Protein AF-A0AAD9V1C4-F1 (afdb_monomer)

pLDDT: mean 75.16, std 24.81, range [23.33, 98.38]

Organism: Acropora cervicornis (NCBI:txid6130)

Foldseek 3Di:
DDDDPDDPVPFAKDKDWADPPPDDIDMDIDTDDDFDWKDAPDAWEAEEDEQPDKDKTFRRIAGPVGWWKWKAFPVPRDTDDTDRIDIDNDFGKMKIWTGDPDDHIDIHIYTYQYEDKFKKKWQFQDADDPQQQDCPRPVNVVVQVVVFVLVVVLCVVPPQWDTKGFDHWDPDSTITIMITTGRYDDDNCRSCVSVVVVCVVPCDRVVTRTPDMGTDDDPDPDDDDDPDPDDDDDDDVVVVVVVVVVVVVVVVVVVVVVVVVVVVVVVVVPDDDDDDDDDDDDDDDDDDDDDDDDDDDDPDDDDDDDDDDDDDDDDDDDDDDDDDDDDDDDDDDDDDDDDQFDDDDPVDPDQDADPVQKAFDAFPDDDPFFTKTWTWGPPGPPDHDITIHIDTGGDD

InterPro domains:
  IPR000082 SEA domain [PF01390] (126-188)
  IPR000082 SEA domain [PS50024] (114-225)
  IPR007110 Immunoglobulin-like domain [PS50835] (25-109)
  IPR013098 Immunoglobulin I-set [PF07679] (46-88)
  IPR013783 Immunoglobulin-like fold [G3DSA:2.60.40.10] (41-114)
  IPR036179 Immunoglobulin-like domain superfamily [SSF48726] (31-114)
  IPR036364 SEA domain superfamily [G3DSA:3.30.70.960] (123-212)
  IPR036364 SEA domain superfamily [SSF82671] (125-188)
  IPR051275 Cellular adhesion and signaling domain-containing protein [PTHR11640] (4-159)

Mean predicted aligned error: 21.03 Å

Sequence (396 aa):
MPLINMNRRDAGDYRCRAENGVGIPSTRGVTIDVRYPVEPTGRGENAFVAGGDVKTLTCPVDGNPKPNIEWYIEKTGRKLSSGKQYKTGESGCYTCVAGSSLGTSVNITQCLTVGQEVRAILKLITNFKQAFEDLNSASSKQFVAKIEEEIDKVYTNMPEYIKTKVTKLRRGSVIVHFILYFKTAVTPEKGIENLRVAISANDTIGDFQVEELVIYSRKSTNSTTTTETKCTCSDNETILLVIIAVLGIVILVLIAVTIWQQRKLRAIGHKSWSYGVAEERDAGVYDNEFEMKDVNVTHLGPKNSLQQQIPDELAYMPLQGICPTGEGSNSPVSPVPSVEYAPLDGRTRSWEVERNNVKVEKIIRKGAFGQVAKGTAKNLPFRSGASNVAIKMVKR

Nearest PDB structures (foldseek):
  2iep-assembly1_A  TM=8.004E-01  e=1.860E-05  Rattus norvegicus
  5lfr-assembly1_A  TM=8.015E-01  e=1.028E-05  Mus musculus
  3kld-assembly1_A  TM=6.509E-01  e=4.832E-06  Mus musculus
  1cs6-assembly1_A-2  TM=6.544E-01  e=3.749E-05  Gallus gallus
  5lf5-assembly1_A-2  TM=4.515E-01  e=1.607E-04  Mus musculus

Solvent-accessible surface area (backbone atoms only — not comparable to full-atom values): 25172 Å² total; per-residue (Å²): 132,85,89,71,88,80,51,75,85,70,40,46,81,44,73,53,75,50,76,85,90,70,82,80,66,50,72,48,79,49,75,43,84,58,69,44,46,46,43,73,78,56,75,52,71,70,44,77,42,48,72,90,44,71,48,76,48,64,56,50,61,49,36,36,66,73,54,51,31,36,33,26,36,65,91,73,68,45,78,76,52,70,50,61,57,49,78,46,64,66,64,45,45,36,30,34,42,30,34,42,101,37,78,63,66,43,74,45,60,30,38,37,44,41,18,31,78,32,41,37,37,40,28,26,73,46,87,60,56,79,56,40,76,41,65,84,35,72,70,20,44,56,54,49,50,52,53,36,50,44,54,41,60,69,42,71,89,41,87,49,54,75,49,58,42,78,78,44,60,43,89,55,55,33,32,37,33,34,34,42,36,28,54,51,90,62,55,62,66,68,62,45,41,59,56,52,57,54,25,73,76,75,43,28,55,75,96,42,44,51,75,46,81,46,81,51,81,78,78,76,93,68,79,98,69,92,75,80,82,79,78,89,74,87,80,61,68,64,56,52,52,50,50,53,51,52,51,51,53,51,52,52,50,52,51,51,49,51,52,47,50,51,49,53,50,52,68,65,60,79,62,85,86,89,83,81,89,90,86,81,88,81,88,78,89,83,85,87,82,90,81,82,84,80,88,82,89,83,86,78,74,89,82,84,84,88,86,89,92,86,86,91,81,87,89,73,86,81,83,85,77,90,75,92,82,79,90,78,89,83,87,88,85,84,88,84,94,85,74,85,48,74,77,87,60,87,90,54,97,68,90,83,61,61,70,90,42,48,45,82,73,44,82,75,46,79,57,94,76,25,36,34,25,39,27,40,34,36,74,48,88,99,43,98,49,75,41,41,38,79,47,78,42,68,67,131

Structure (mmCIF, N/CA/C/O backbone):
data_AF-A0AAD9V1C4-F1
#
_entry.id   AF-A0AAD9V1C4-F1
#
loop_
_atom_site.group_PDB
_atom_site.id
_atom_site.type_symbol
_atom_site.label_atom_id
_atom_site.label_alt_id
_atom_site.label_comp_id
_atom_site.label_asym_id
_atom_site.label_entity_id
_atom_site.label_seq_id
_atom_site.pdbx_PDB_ins_code
_atom_site.Cartn_x
_atom_site.Cartn_y
_atom_site.Cartn_z
_atom_site.occupancy
_atom_site.B_iso_or_equiv
_atom_site.auth_seq_id
_atom_site.auth_comp_id
_atom_site.auth_asym_id
_atom_site.auth_atom_id
_atom_site.pdbx_PDB_model_num
ATOM 1 N N . MET A 1 1 ? 21.247 12.256 -40.178 1.00 59.16 1 MET A N 1
ATOM 2 C CA . MET A 1 1 ? 21.854 12.707 -38.907 1.00 59.16 1 MET A CA 1
ATOM 3 C C . MET A 1 1 ? 22.290 11.458 -38.153 1.00 59.16 1 MET A C 1
ATOM 5 O O . MET A 1 1 ? 21.482 10.535 -38.113 1.00 59.16 1 MET A O 1
ATOM 9 N N . PRO A 1 2 ? 23.540 11.349 -37.675 1.00 77.88 2 PRO A N 1
ATOM 10 C CA . PRO A 1 2 ? 23.982 10.166 -36.939 1.00 77.88 2 PRO A CA 1
ATOM 11 C C . PRO A 1 2 ? 23.286 10.097 -35.572 1.00 77.88 2 PRO A C 1
ATOM 13 O O . PRO A 1 2 ? 23.128 11.123 -34.912 1.00 77.88 2 PRO A O 1
ATOM 16 N N . LEU A 1 3 ? 22.887 8.895 -35.149 1.00 80.44 3 LEU A N 1
ATOM 17 C CA . LEU A 1 3 ? 22.412 8.649 -33.787 1.00 80.44 3 LEU A CA 1
ATOM 18 C C . LEU A 1 3 ? 23.634 8.513 -32.873 1.00 80.44 3 LEU A C 1
ATOM 20 O O . LEU A 1 3 ? 24.283 7.471 -32.836 1.00 80.44 3 LEU A O 1
ATOM 24 N N . ILE A 1 4 ? 23.969 9.597 -32.179 1.00 83.88 4 ILE A N 1
ATOM 25 C CA . ILE A 1 4 ? 25.029 9.657 -31.167 1.00 83.88 4 ILE A CA 1
ATOM 26 C C . ILE A 1 4 ? 24.389 9.858 -29.791 1.00 83.88 4 ILE A C 1
ATOM 28 O O . ILE A 1 4 ? 23.405 10.583 -29.678 1.00 83.88 4 ILE A O 1
ATOM 32 N N . ASN A 1 5 ? 24.943 9.219 -28.756 1.00 84.81 5 ASN A N 1
ATOM 33 C CA . ASN A 1 5 ? 24.391 9.191 -27.391 1.00 84.81 5 ASN A CA 1
ATOM 34 C C . ASN A 1 5 ? 22.939 8.674 -27.323 1.00 84.81 5 ASN A C 1
ATOM 36 O O . ASN A 1 5 ? 22.047 9.340 -26.799 1.00 84.81 5 ASN A O 1
ATOM 40 N N . MET A 1 6 ? 22.720 7.469 -27.857 1.00 87.62 6 MET A N 1
ATOM 41 C CA . MET A 1 6 ? 21.413 6.807 -27.857 1.00 87.62 6 MET A CA 1
ATOM 42 C C . MET A 1 6 ? 20.861 6.568 -26.445 1.00 87.62 6 MET A C 1
ATOM 44 O O . MET A 1 6 ? 21.585 6.194 -25.522 1.00 87.62 6 MET A O 1
ATOM 48 N N . ASN A 1 7 ? 19.546 6.707 -26.309 1.00 90.94 7 ASN A N 1
ATOM 49 C CA . ASN A 1 7 ? 18.771 6.417 -25.107 1.00 90.94 7 ASN A CA 1
ATOM 50 C C . ASN A 1 7 ? 17.629 5.429 -25.422 1.00 90.94 7 ASN A C 1
ATOM 52 O O . ASN A 1 7 ? 17.309 5.184 -26.582 1.00 90.94 7 ASN A O 1
ATOM 56 N N . ARG A 1 8 ? 16.960 4.878 -24.397 1.00 91.12 8 ARG A N 1
ATOM 57 C CA . ARG A 1 8 ? 15.904 3.854 -24.581 1.00 91.12 8 ARG A CA 1
ATOM 58 C C . ARG A 1 8 ? 14.711 4.269 -25.461 1.00 91.12 8 ARG A C 1
ATOM 60 O O . ARG A 1 8 ? 13.978 3.397 -25.908 1.00 91.12 8 ARG A O 1
ATOM 67 N N . ARG A 1 9 ? 14.500 5.569 -25.711 1.00 91.69 9 ARG A N 1
ATOM 68 C CA . ARG A 1 9 ? 13.451 6.081 -26.618 1.00 91.69 9 ARG A CA 1
ATOM 69 C C . ARG A 1 9 ? 13.850 6.038 -28.097 1.00 91.69 9 ARG A C 1
ATOM 71 O O . ARG A 1 9 ? 12.979 6.201 -28.941 1.00 91.69 9 ARG A O 1
ATOM 78 N N . ASP A 1 10 ? 15.128 5.804 -28.392 1.00 92.69 10 ASP A N 1
ATOM 79 C CA . ASP A 1 10 ? 15.665 5.688 -29.755 1.00 92.69 10 ASP A CA 1
ATOM 80 C C . ASP A 1 10 ? 15.621 4.228 -30.260 1.00 92.69 10 ASP A C 1
ATOM 82 O O . ASP A 1 10 ? 16.148 3.905 -31.323 1.00 92.69 10 ASP A O 1
ATOM 86 N N . ALA A 1 11 ? 15.017 3.317 -29.488 1.00 94.38 11 ALA A N 1
ATOM 87 C CA . ALA A 1 11 ? 14.719 1.962 -29.934 1.00 94.38 11 ALA A CA 1
ATOM 88 C C . ALA A 1 11 ? 13.533 1.969 -30.909 1.00 94.38 11 ALA A C 1
ATOM 90 O O . ALA A 1 11 ? 12.517 2.617 -30.653 1.00 94.38 11 ALA A O 1
ATOM 91 N N . GLY A 1 12 ? 13.633 1.211 -32.001 1.00 94.75 12 GLY A N 1
ATOM 92 C CA . GLY A 1 12 ? 12.556 1.106 -32.987 1.00 94.75 12 GLY A CA 1
ATOM 93 C C . GLY A 1 12 ? 13.024 0.752 -34.396 1.00 94.75 12 GLY A C 1
ATOM 94 O O . GLY A 1 12 ? 14.196 0.452 -34.629 1.00 94.75 12 GLY A O 1
ATOM 95 N N . ASP A 1 13 ? 12.085 0.794 -35.340 1.00 96.12 13 ASP A N 1
ATOM 96 C CA . ASP A 1 13 ? 12.327 0.490 -36.750 1.00 96.12 13 ASP A CA 1
ATOM 97 C C . ASP A 1 13 ? 12.672 1.748 -37.550 1.00 96.12 13 ASP A C 1
ATOM 99 O O . ASP A 1 13 ? 11.849 2.641 -37.760 1.00 96.12 13 ASP A O 1
ATOM 103 N N . TYR A 1 14 ? 13.897 1.781 -38.062 1.00 93.56 14 TYR A N 1
ATOM 104 C CA . TYR A 1 14 ? 14.411 2.830 -38.928 1.00 93.56 14 TYR A CA 1
ATOM 105 C C . TYR A 1 14 ? 14.376 2.380 -40.387 1.00 93.56 14 TYR A C 1
ATOM 107 O O . TYR A 1 14 ? 14.464 1.195 -40.714 1.00 93.56 14 TYR A O 1
ATOM 115 N N . ARG A 1 15 ? 14.255 3.345 -41.300 1.00 94.62 15 ARG A N 1
ATOM 116 C CA . ARG A 1 15 ? 14.136 3.087 -42.737 1.00 94.62 15 ARG A CA 1
ATOM 117 C C . ARG A 1 15 ? 15.035 4.031 -43.518 1.00 94.62 15 ARG A C 1
ATOM 119 O O . ARG A 1 15 ? 14.820 5.239 -43.520 1.00 94.62 15 ARG A O 1
ATOM 126 N N . CYS A 1 16 ? 16.020 3.473 -44.210 1.00 93.62 16 CYS A N 1
ATOM 127 C CA . CYS A 1 16 ? 16.795 4.199 -45.205 1.00 93.62 16 CYS A CA 1
ATOM 128 C C . CYS A 1 16 ? 16.070 4.114 -46.555 1.00 93.62 16 CYS A C 1
ATOM 130 O O . CYS A 1 16 ? 15.668 3.023 -46.963 1.00 93.62 16 CYS A O 1
ATOM 132 N N . ARG A 1 17 ? 15.904 5.249 -47.241 1.00 94.62 17 ARG A N 1
ATOM 133 C CA . ARG A 1 17 ? 15.384 5.338 -48.612 1.00 94.62 17 ARG A CA 1
ATOM 134 C C . ARG A 1 17 ? 16.394 6.106 -49.458 1.00 94.62 17 ARG A C 1
ATOM 136 O O . ARG A 1 17 ? 16.767 7.216 -49.089 1.00 94.62 17 ARG A O 1
ATOM 143 N N . ALA A 1 18 ? 16.814 5.518 -50.570 1.00 95.44 18 ALA A N 1
ATOM 144 C CA . ALA A 1 18 ? 17.749 6.094 -51.527 1.00 95.44 18 ALA A CA 1
ATOM 145 C C . ALA A 1 18 ? 17.051 6.288 -52.880 1.00 95.44 18 ALA A C 1
ATOM 147 O O . ALA A 1 18 ? 16.385 5.385 -53.386 1.00 95.44 18 ALA A O 1
ATOM 148 N N . GLU A 1 19 ? 17.203 7.475 -53.458 1.00 96.38 19 GLU A N 1
ATOM 149 C CA . GLU A 1 19 ? 16.541 7.894 -54.691 1.00 96.38 19 GLU A CA 1
ATOM 150 C C . GLU A 1 19 ? 17.519 8.730 -55.518 1.00 96.38 19 GLU A C 1
ATOM 152 O O . GLU A 1 19 ? 18.124 9.669 -55.007 1.00 96.38 19 GLU A O 1
ATOM 157 N N . ASN A 1 20 ? 17.681 8.371 -56.789 1.00 95.75 20 ASN A N 1
ATOM 158 C CA . ASN A 1 20 ? 18.524 9.059 -57.773 1.00 95.75 20 ASN A CA 1
ATOM 159 C C . ASN A 1 20 ? 17.695 9.662 -58.927 1.00 95.75 20 ASN A C 1
ATOM 161 O O . ASN A 1 20 ? 18.257 10.055 -59.943 1.00 95.75 20 ASN A O 1
ATOM 165 N N . GLY A 1 21 ? 16.362 9.674 -58.800 1.00 93.81 21 GLY A N 1
ATOM 166 C CA . GLY A 1 21 ? 15.431 10.110 -59.845 1.00 93.81 21 GLY A CA 1
ATOM 167 C C . GLY A 1 21 ? 15.211 9.116 -60.996 1.00 93.81 21 GLY A C 1
ATOM 168 O O . GLY A 1 21 ? 14.462 9.437 -61.914 1.00 93.81 21 GLY A O 1
ATOM 169 N N . VAL A 1 22 ? 15.822 7.922 -60.969 1.00 92.06 22 VAL A N 1
ATOM 170 C CA . VAL A 1 22 ? 15.721 6.924 -62.048 1.00 92.06 22 VAL A CA 1
ATOM 171 C C . VAL A 1 22 ? 15.264 5.574 -61.493 1.00 92.06 22 VAL A C 1
ATOM 173 O O . VAL A 1 22 ? 16.001 4.891 -60.785 1.00 92.06 22 VAL A O 1
ATOM 176 N N . GLY A 1 23 ? 14.053 5.157 -61.866 1.00 92.88 23 GLY A N 1
ATOM 177 C CA . GLY A 1 23 ? 13.448 3.908 -61.396 1.00 92.88 23 GLY A CA 1
ATOM 178 C C . GLY A 1 23 ? 12.806 4.026 -60.009 1.00 92.88 23 GLY A C 1
ATOM 179 O O . GLY A 1 23 ? 12.477 5.116 -59.547 1.00 92.88 23 GLY A O 1
ATOM 180 N N . ILE A 1 24 ? 12.575 2.882 -59.358 1.0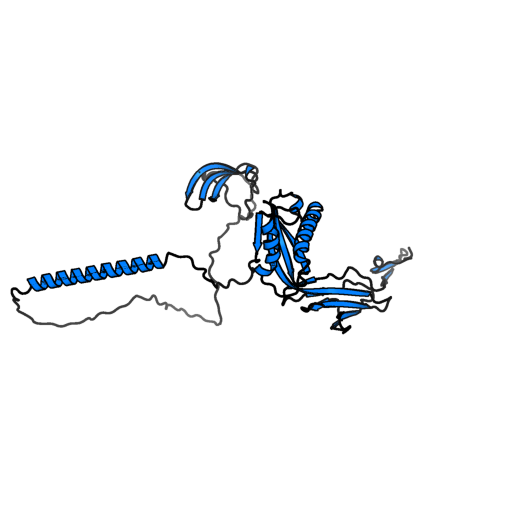0 93.88 24 ILE A N 1
ATOM 181 C CA . ILE A 1 24 ? 11.901 2.825 -58.053 1.00 93.88 24 ILE A CA 1
ATOM 182 C C . ILE A 1 24 ? 12.921 3.092 -56.926 1.00 93.88 24 ILE A C 1
ATOM 184 O O . ILE A 1 24 ? 13.950 2.415 -56.879 1.00 93.88 24 ILE A O 1
ATOM 188 N N . PRO A 1 25 ? 12.638 4.013 -55.984 1.00 95.50 25 PRO A N 1
ATOM 189 C CA . PRO A 1 25 ? 13.502 4.299 -54.838 1.00 95.50 25 PRO A CA 1
ATOM 190 C C . PRO A 1 25 ? 13.813 3.060 -53.992 1.00 95.50 25 PRO A C 1
ATOM 192 O O . PRO A 1 25 ? 12.915 2.409 -53.450 1.00 95.50 25 PRO A O 1
ATOM 195 N N . SER A 1 26 ? 15.101 2.764 -53.821 1.00 96.38 26 SER A N 1
ATOM 196 C CA . SER A 1 26 ? 15.548 1.640 -52.998 1.00 96.38 26 SER A CA 1
ATOM 197 C C . SER A 1 26 ? 15.302 1.935 -51.521 1.00 96.38 26 SER A C 1
ATOM 199 O O . SER A 1 26 ? 15.552 3.043 -51.046 1.00 96.38 26 SER A O 1
ATOM 201 N N . THR A 1 27 ? 14.794 0.953 -50.779 1.00 95.94 27 THR A N 1
ATOM 202 C CA . THR A 1 27 ? 14.402 1.116 -49.375 1.00 95.94 27 THR A CA 1
ATOM 203 C C . THR A 1 27 ? 14.885 -0.072 -48.550 1.00 95.94 27 THR A C 1
ATOM 205 O O . THR A 1 27 ? 14.658 -1.219 -48.927 1.00 95.94 27 THR A O 1
ATOM 208 N N . ARG A 1 28 ? 15.512 0.190 -47.397 1.00 96.38 28 ARG A N 1
ATOM 209 C CA . ARG A 1 28 ? 15.970 -0.840 -46.453 1.00 96.38 28 ARG A CA 1
ATOM 210 C C . ARG A 1 28 ? 15.573 -0.488 -45.020 1.00 96.38 28 ARG A C 1
ATOM 212 O O . ARG A 1 28 ? 15.832 0.623 -44.559 1.00 96.38 28 ARG A O 1
ATOM 219 N N . GLY A 1 29 ? 14.952 -1.440 -44.328 1.00 95.62 29 GLY A N 1
ATOM 220 C CA . GLY A 1 29 ? 14.666 -1.350 -42.895 1.00 95.62 29 GLY A CA 1
ATOM 221 C C . GLY A 1 29 ? 15.853 -1.794 -42.036 1.00 95.62 29 GLY A C 1
ATOM 222 O O . GLY A 1 29 ? 16.650 -2.633 -42.463 1.00 95.62 29 GLY A O 1
ATOM 223 N N . VAL A 1 30 ? 15.955 -1.239 -40.831 1.00 94.00 30 VAL A N 1
ATOM 224 C CA . VAL A 1 30 ? 16.861 -1.681 -39.764 1.00 94.00 30 VAL A CA 1
ATOM 225 C C . VAL A 1 30 ? 16.202 -1.433 -38.407 1.00 94.00 30 VAL A C 1
ATOM 227 O O . VAL A 1 30 ? 15.768 -0.320 -38.124 1.00 94.00 30 VAL A O 1
ATOM 230 N N . THR A 1 31 ? 16.124 -2.461 -37.568 1.00 95.50 31 THR A N 1
ATOM 231 C CA . THR A 1 31 ? 15.609 -2.351 -36.196 1.00 95.50 31 THR A CA 1
ATOM 232 C C . THR A 1 31 ? 16.763 -2.055 -35.244 1.00 95.50 31 THR A C 1
ATOM 234 O O . THR A 1 31 ? 17.793 -2.731 -35.292 1.00 95.50 31 THR A O 1
ATOM 237 N N . ILE A 1 32 ? 16.600 -1.059 -34.376 1.00 94.12 32 ILE A N 1
ATOM 238 C CA . ILE A 1 32 ? 17.572 -0.695 -33.342 1.00 94.12 32 ILE A CA 1
ATOM 239 C C . ILE A 1 32 ? 17.058 -1.181 -31.980 1.00 94.12 32 ILE A C 1
ATOM 241 O O . ILE A 1 32 ? 16.071 -0.665 -31.458 1.00 94.12 32 ILE A O 1
ATOM 245 N N . ASP A 1 33 ? 17.747 -2.173 -31.409 1.00 94.50 33 ASP A N 1
ATOM 246 C CA . ASP A 1 33 ? 17.535 -2.692 -30.051 1.00 94.50 33 ASP A CA 1
ATOM 247 C C . ASP A 1 33 ? 18.428 -1.928 -29.058 1.00 94.50 33 ASP A C 1
ATOM 249 O O . ASP A 1 33 ? 19.644 -2.136 -29.018 1.00 94.50 33 ASP A O 1
ATOM 253 N N . VAL A 1 34 ? 17.844 -1.024 -28.263 1.00 95.12 34 VAL A N 1
ATOM 254 C CA . VAL A 1 34 ? 18.581 -0.300 -27.215 1.00 95.12 34 VAL A CA 1
ATOM 255 C C . VAL A 1 34 ? 18.534 -1.097 -25.920 1.00 95.12 34 VAL A C 1
ATOM 257 O O . VAL A 1 34 ? 17.508 -1.154 -25.240 1.00 95.12 34 VAL A O 1
ATOM 260 N N . ARG A 1 35 ? 19.671 -1.693 -25.563 1.00 95.06 35 ARG A N 1
ATOM 261 C CA . ARG A 1 35 ? 19.841 -2.468 -24.332 1.00 95.06 35 ARG A CA 1
ATOM 262 C C . ARG A 1 35 ? 20.285 -1.592 -23.165 1.00 95.06 35 ARG A C 1
ATOM 264 O O . ARG A 1 35 ? 21.081 -0.673 -23.341 1.00 95.06 35 ARG A O 1
ATOM 271 N N . TYR A 1 36 ? 19.778 -1.894 -21.97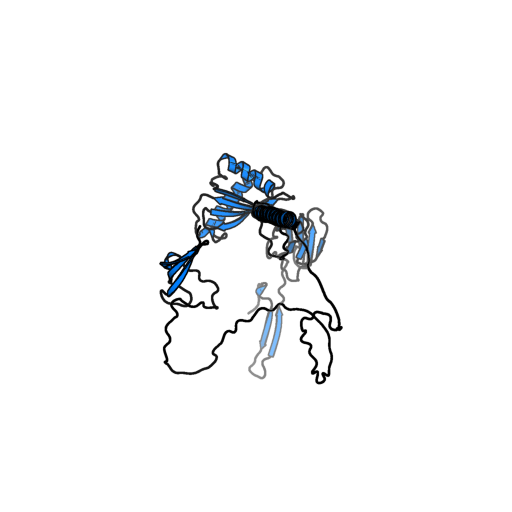6 1.00 94.38 36 TYR A N 1
ATOM 272 C CA . TYR A 1 36 ? 20.029 -1.158 -20.740 1.00 94.38 36 TYR A CA 1
ATOM 273 C C . TYR A 1 36 ? 19.921 -2.092 -19.519 1.00 94.38 36 TYR A C 1
ATOM 275 O O . TYR A 1 36 ? 19.176 -3.077 -19.570 1.00 94.38 36 TYR A O 1
ATOM 283 N N . PRO A 1 37 ? 20.675 -1.822 -18.434 1.00 96.19 37 PRO A N 1
ATOM 284 C CA . PRO A 1 37 ? 20.659 -2.643 -17.223 1.00 96.19 37 PRO A CA 1
ATOM 285 C C . PRO A 1 37 ? 19.291 -2.626 -16.528 1.00 96.19 37 PRO A C 1
ATOM 287 O O . PRO A 1 37 ? 18.395 -1.861 -16.884 1.00 96.19 37 PRO A O 1
ATOM 290 N N . VAL A 1 38 ? 19.134 -3.477 -15.513 1.00 97.44 38 VAL A N 1
ATOM 291 C CA . VAL A 1 38 ? 17.905 -3.522 -14.710 1.00 97.44 38 VAL A CA 1
ATOM 292 C C . VAL A 1 38 ? 17.768 -2.238 -13.889 1.00 97.44 38 VAL A C 1
ATOM 294 O O . VAL A 1 38 ? 18.676 -1.878 -13.143 1.00 97.44 38 VAL A O 1
ATOM 297 N N . GLU A 1 39 ? 16.616 -1.578 -13.985 1.00 95.38 39 GLU A N 1
ATOM 298 C CA . GLU A 1 39 ? 16.283 -0.362 -13.240 1.00 95.38 39 GLU A CA 1
ATOM 299 C C . GLU A 1 39 ? 14.983 -0.544 -12.431 1.00 95.38 39 GLU A C 1
ATOM 301 O O . GLU A 1 39 ? 14.019 -1.151 -12.917 1.00 95.38 39 GLU A O 1
ATOM 306 N N . PRO A 1 40 ? 14.894 0.002 -11.202 1.00 96.31 40 PRO A N 1
ATOM 307 C CA . PRO A 1 40 ? 13.638 0.066 -10.467 1.00 96.31 40 PRO A CA 1
ATOM 308 C C . PRO A 1 40 ? 12.697 1.111 -11.089 1.00 96.31 40 PRO A C 1
ATOM 310 O O . PRO A 1 40 ? 12.971 2.307 -11.098 1.00 96.31 40 PRO A O 1
ATOM 313 N N . THR A 1 41 ? 11.533 0.659 -11.551 1.00 95.62 41 THR A N 1
ATOM 314 C CA . THR A 1 41 ? 10.423 1.510 -12.034 1.00 95.62 41 THR A CA 1
ATOM 315 C C . THR A 1 41 ? 9.535 2.053 -10.911 1.00 95.62 41 THR A C 1
ATOM 317 O O . THR A 1 41 ? 8.635 2.852 -11.157 1.00 95.62 41 THR A O 1
ATOM 320 N N . GLY A 1 42 ? 9.760 1.612 -9.673 1.00 93.69 42 GLY A N 1
ATOM 321 C CA . GLY A 1 42 ? 8.983 1.998 -8.502 1.00 93.69 42 GLY A CA 1
ATOM 322 C C . GLY A 1 42 ? 9.595 1.451 -7.215 1.00 93.69 42 GLY A C 1
ATOM 323 O O . GLY A 1 42 ? 10.683 0.876 -7.222 1.00 93.69 42 GLY A O 1
ATOM 324 N N . ARG A 1 43 ? 8.886 1.627 -6.099 1.00 93.00 43 ARG A N 1
ATOM 325 C CA . ARG A 1 43 ? 9.267 1.077 -4.789 1.00 93.00 43 ARG A CA 1
ATOM 326 C C . ARG A 1 43 ? 8.422 -0.150 -4.466 1.00 93.00 43 ARG A C 1
ATOM 328 O O . ARG A 1 43 ? 7.300 -0.272 -4.947 1.00 93.00 43 ARG A O 1
ATOM 335 N N . GLY A 1 44 ? 8.955 -1.032 -3.627 1.00 89.81 44 GLY A N 1
ATOM 336 C CA . GLY A 1 44 ? 8.159 -2.083 -3.009 1.00 89.81 44 GLY A CA 1
ATOM 337 C C . GLY A 1 44 ? 7.079 -1.482 -2.107 1.00 89.81 44 GLY A C 1
ATOM 338 O O . GLY A 1 44 ? 7.378 -0.618 -1.283 1.00 89.81 44 GLY A O 1
ATOM 339 N N . GLU A 1 45 ? 5.831 -1.925 -2.257 1.00 91.12 45 GLU A N 1
ATOM 340 C CA . GLU A 1 45 ? 4.731 -1.493 -1.392 1.00 91.12 45 GLU A CA 1
ATOM 341 C C . GLU A 1 45 ? 4.539 -2.470 -0.229 1.00 91.12 45 GLU A C 1
ATOM 343 O O . GLU A 1 45 ? 4.189 -3.635 -0.424 1.00 91.12 45 GLU A O 1
ATOM 348 N N . ASN A 1 46 ? 4.720 -1.980 1.000 1.00 91.94 46 ASN A N 1
ATOM 349 C CA . ASN A 1 46 ? 4.332 -2.729 2.192 1.00 91.94 46 ASN A CA 1
ATOM 350 C C . ASN A 1 46 ? 2.804 -2.825 2.266 1.00 91.94 46 ASN A C 1
ATOM 352 O O . ASN A 1 46 ? 2.096 -1.821 2.147 1.00 91.94 46 ASN A O 1
ATOM 356 N N . ALA A 1 47 ? 2.298 -4.032 2.493 1.00 90.12 47 ALA A N 1
ATOM 357 C CA . ALA A 1 47 ? 0.878 -4.341 2.436 1.00 90.12 47 ALA A CA 1
ATOM 358 C C . ALA A 1 47 ? 0.368 -4.895 3.768 1.00 90.12 47 ALA A C 1
ATOM 360 O O . ALA A 1 47 ? 1.093 -5.554 4.508 1.00 90.12 47 ALA A O 1
ATOM 361 N N . PHE A 1 48 ? -0.915 -4.663 4.031 1.00 90.25 48 PHE A N 1
ATOM 362 C CA . PHE A 1 48 ? -1.668 -5.368 5.060 1.00 90.25 48 PHE A CA 1
ATOM 363 C C . PHE A 1 48 ? -2.792 -6.164 4.393 1.00 90.25 48 PHE A C 1
ATOM 365 O O . PHE A 1 48 ? -3.389 -5.670 3.431 1.00 90.25 48 PHE A O 1
ATOM 372 N N . VAL A 1 49 ? -3.084 -7.360 4.900 1.00 89.81 49 VAL A N 1
ATOM 373 C CA . VAL A 1 49 ? -4.275 -8.149 4.547 1.00 89.81 49 VAL A CA 1
ATOM 374 C C . VAL A 1 49 ? -4.915 -8.744 5.800 1.00 89.81 49 VAL A C 1
ATOM 376 O O . VAL A 1 49 ? -4.234 -8.969 6.803 1.00 89.81 49 VAL A O 1
ATOM 379 N N . ALA A 1 50 ? -6.224 -8.992 5.746 1.00 85.25 50 ALA A N 1
ATOM 380 C CA . ALA A 1 50 ? -6.914 -9.684 6.825 1.00 85.25 50 ALA A CA 1
ATOM 381 C C . ALA A 1 50 ? -6.446 -11.149 6.917 1.00 85.25 50 ALA A C 1
ATOM 383 O O . ALA A 1 50 ? -5.990 -11.735 5.933 1.00 85.25 50 ALA A O 1
ATOM 384 N N . GLY A 1 51 ? -6.562 -11.756 8.098 1.00 83.88 51 GLY A N 1
ATOM 385 C CA . GLY A 1 51 ? -6.278 -13.180 8.286 1.00 83.88 51 GLY A CA 1
ATOM 386 C C . GLY A 1 51 ? -7.077 -14.057 7.313 1.00 83.88 51 GLY A C 1
ATOM 387 O O . GLY A 1 51 ? -8.303 -13.999 7.294 1.00 83.88 51 GLY A O 1
ATOM 388 N N . GLY A 1 52 ? -6.373 -14.865 6.515 1.00 80.19 52 GLY A N 1
ATOM 389 C CA . GLY A 1 52 ? -6.954 -15.735 5.483 1.00 80.19 52 GLY A CA 1
ATOM 390 C C . GLY A 1 52 ? -6.935 -15.162 4.059 1.00 80.19 52 GLY A C 1
ATOM 391 O O . GLY A 1 52 ? -7.063 -15.931 3.108 1.00 80.19 52 GLY A O 1
ATOM 392 N N . ASP A 1 53 ? -6.710 -13.856 3.886 1.00 87.31 53 ASP A N 1
ATOM 393 C CA . ASP A 1 53 ? -6.559 -13.236 2.566 1.00 87.31 53 ASP A CA 1
ATOM 394 C C . ASP A 1 53 ? -5.139 -13.422 1.992 1.00 87.31 53 ASP A C 1
ATOM 396 O O . ASP A 1 53 ? -4.143 -13.524 2.711 1.00 87.31 53 ASP A O 1
ATOM 400 N N . VAL A 1 54 ? -5.028 -13.397 0.660 1.00 91.69 54 VAL A N 1
ATOM 401 C CA . VAL A 1 54 ? -3.756 -13.522 -0.074 1.00 91.69 54 VAL A CA 1
ATOM 402 C C . VAL A 1 54 ? -3.425 -12.218 -0.799 1.00 91.69 54 VAL A C 1
ATOM 404 O O . VAL A 1 54 ? -4.225 -11.704 -1.583 1.00 91.69 54 VAL A O 1
ATOM 407 N N . LYS A 1 55 ? -2.202 -11.707 -0.620 1.00 94.69 55 LYS A N 1
ATOM 408 C CA . LYS A 1 55 ? -1.675 -10.563 -1.377 1.00 94.69 55 LYS A CA 1
ATOM 409 C C . LYS A 1 55 ? -0.825 -11.038 -2.553 1.00 94.69 55 LYS A C 1
ATOM 411 O O . LYS A 1 55 ? -0.025 -11.961 -2.433 1.00 94.69 55 LYS A O 1
ATOM 416 N N . THR A 1 56 ? -0.949 -10.349 -3.688 1.00 96.19 56 THR A N 1
ATOM 417 C CA . THR A 1 56 ? 0.045 -10.415 -4.770 1.00 96.19 56 THR A CA 1
ATOM 418 C C . THR A 1 56 ? 1.030 -9.258 -4.603 1.00 96.19 56 THR A C 1
ATOM 420 O O . THR A 1 56 ? 0.635 -8.096 -4.711 1.00 96.19 56 THR A O 1
ATOM 423 N N . LEU A 1 57 ? 2.292 -9.575 -4.322 1.00 96.38 57 LEU A N 1
ATOM 424 C CA . LEU A 1 57 ? 3.427 -8.655 -4.376 1.00 96.38 57 LEU A CA 1
ATOM 425 C C . LEU A 1 57 ? 3.940 -8.590 -5.820 1.00 96.38 57 LE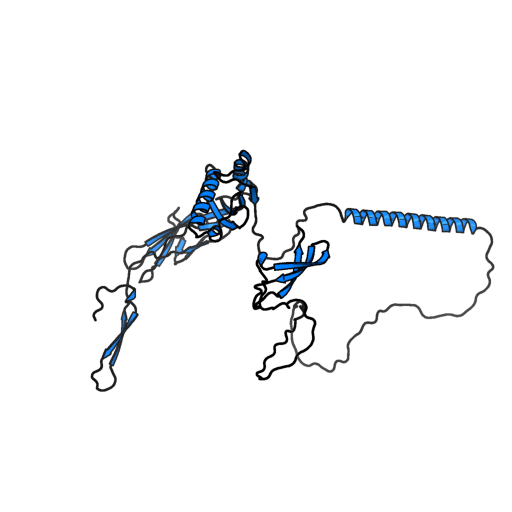U A C 1
ATOM 427 O O . LEU A 1 57 ? 3.888 -9.582 -6.548 1.00 96.38 57 LEU A O 1
ATOM 431 N N . THR A 1 58 ? 4.427 -7.428 -6.253 1.00 96.88 58 THR A N 1
ATOM 432 C CA . THR A 1 58 ? 4.957 -7.220 -7.614 1.00 96.88 58 THR A CA 1
ATOM 433 C C . THR A 1 58 ? 6.367 -6.661 -7.515 1.00 96.88 58 THR A C 1
ATOM 435 O O . THR A 1 58 ? 6.626 -5.830 -6.657 1.00 96.88 58 THR A O 1
ATOM 438 N N . CYS A 1 59 ? 7.283 -7.090 -8.378 1.00 97.44 59 CYS A N 1
ATOM 439 C CA . CYS A 1 59 ? 8.631 -6.531 -8.464 1.00 97.44 59 CYS A CA 1
ATOM 440 C C . CYS A 1 59 ? 8.628 -5.384 -9.500 1.00 97.44 59 CYS A C 1
ATOM 442 O O . CYS A 1 59 ? 8.523 -5.665 -10.703 1.00 97.44 59 CYS A O 1
ATOM 444 N N . PRO A 1 60 ? 8.670 -4.097 -9.093 1.00 97.00 60 PRO A N 1
ATOM 445 C CA . PRO A 1 60 ? 8.562 -2.963 -10.008 1.00 97.00 60 PRO A CA 1
ATOM 446 C C . PRO A 1 60 ? 9.916 -2.664 -10.660 1.00 97.00 60 PRO A C 1
ATOM 448 O O . PRO A 1 60 ? 10.530 -1.631 -10.407 1.00 97.00 60 PRO A O 1
ATOM 451 N N . VAL A 1 61 ? 10.367 -3.557 -11.536 1.00 97.25 61 VAL A N 1
ATOM 452 C CA . VAL A 1 61 ? 11.601 -3.417 -12.324 1.00 97.25 61 VAL A CA 1
ATOM 453 C C . VAL A 1 61 ? 11.327 -3.477 -13.826 1.00 97.25 61 VAL A C 1
ATOM 455 O O . VAL A 1 61 ? 10.339 -4.086 -14.270 1.00 97.25 61 VAL A O 1
ATOM 458 N N . ASP A 1 62 ? 12.238 -2.872 -14.581 1.00 95.94 62 ASP A N 1
ATOM 459 C CA . ASP A 1 62 ? 12.356 -2.950 -16.036 1.00 95.94 62 ASP A CA 1
ATOM 460 C C . ASP A 1 62 ? 13.828 -3.154 -16.439 1.00 95.94 62 ASP A C 1
ATOM 462 O O . ASP A 1 62 ? 14.726 -2.955 -15.624 1.00 95.94 62 ASP A O 1
ATOM 466 N N . GLY A 1 63 ? 14.084 -3.598 -17.668 1.00 95.69 63 GLY A N 1
ATOM 467 C CA . GLY A 1 63 ? 15.432 -3.852 -18.183 1.00 95.69 63 GLY A CA 1
ATOM 468 C C . GLY A 1 63 ? 15.391 -4.539 -19.545 1.00 95.69 63 GLY A C 1
ATOM 469 O O . GLY A 1 63 ? 14.470 -5.314 -19.819 1.00 95.69 63 GLY A O 1
ATOM 470 N N . ASN A 1 64 ? 16.393 -4.276 -20.387 1.00 96.31 64 ASN A N 1
ATOM 471 C CA . ASN A 1 64 ? 16.527 -4.900 -21.702 1.00 96.31 64 ASN A CA 1
ATOM 472 C C . ASN A 1 64 ? 17.968 -5.415 -21.914 1.00 96.31 64 ASN A C 1
ATOM 474 O O . ASN A 1 64 ? 18.862 -4.591 -22.110 1.00 96.31 64 ASN A O 1
ATOM 478 N N . PRO A 1 65 ? 18.235 -6.738 -21.918 1.00 95.94 65 PRO A N 1
ATOM 479 C CA . PRO A 1 65 ? 17.266 -7.837 -21.962 1.00 95.94 65 PRO A CA 1
ATOM 480 C C . PRO A 1 65 ? 16.383 -7.969 -20.717 1.00 95.94 65 PRO A C 1
ATOM 482 O O . PRO A 1 65 ? 16.785 -7.615 -19.609 1.00 95.94 65 PRO A O 1
ATOM 485 N N . LYS A 1 66 ? 15.180 -8.523 -20.916 1.00 96.06 66 LYS A N 1
ATOM 486 C CA . LYS A 1 66 ? 14.166 -8.712 -19.868 1.00 96.06 66 LYS A CA 1
ATOM 487 C C . LYS A 1 66 ? 14.766 -9.409 -18.632 1.00 96.06 66 LYS A C 1
ATOM 489 O O . LYS A 1 66 ? 15.307 -10.506 -18.784 1.00 96.06 66 LYS A O 1
ATOM 494 N N . PRO A 1 67 ? 14.641 -8.837 -17.419 1.00 97.62 67 PRO A N 1
ATOM 495 C CA . PRO A 1 67 ? 15.262 -9.404 -16.228 1.00 97.62 67 PRO A CA 1
ATOM 496 C C . PRO A 1 67 ? 14.660 -10.759 -15.834 1.00 97.62 67 PRO A C 1
ATOM 498 O O . PRO A 1 67 ? 13.438 -10.941 -15.853 1.00 97.62 67 PRO A O 1
ATOM 501 N N . ASN A 1 68 ? 15.522 -11.679 -15.394 1.00 97.69 68 ASN A N 1
ATOM 502 C CA . ASN A 1 68 ? 15.115 -12.811 -14.569 1.00 97.69 68 ASN A CA 1
ATOM 503 C C . ASN A 1 68 ? 14.842 -12.297 -13.150 1.00 97.69 68 ASN A C 1
ATOM 505 O O . ASN A 1 68 ? 15.650 -11.550 -12.598 1.00 97.69 68 ASN A O 1
ATOM 509 N N . ILE A 1 69 ? 13.706 -12.679 -12.570 1.00 98.38 69 ILE A N 1
ATOM 510 C CA . ILE A 1 69 ? 13.256 -12.198 -11.260 1.00 98.38 69 ILE A CA 1
ATOM 511 C C . ILE A 1 69 ? 13.026 -13.401 -10.359 1.00 98.38 69 ILE A C 1
ATOM 513 O O . ILE A 1 69 ? 12.305 -14.327 -10.732 1.00 98.38 69 ILE A O 1
ATOM 517 N N . GLU A 1 70 ? 13.599 -13.365 -9.165 1.00 98.25 70 GLU A N 1
ATOM 518 C CA . GLU A 1 70 ? 13.516 -14.430 -8.170 1.00 98.25 70 GLU A CA 1
ATOM 519 C C . GLU A 1 70 ? 13.111 -13.862 -6.813 1.00 98.25 70 GLU A C 1
ATOM 521 O O . GLU A 1 70 ? 13.570 -12.791 -6.427 1.00 98.25 70 GLU A O 1
ATOM 526 N N . TRP A 1 71 ? 12.249 -14.568 -6.085 1.00 98.31 71 TRP A N 1
ATOM 527 C CA . TRP A 1 71 ? 11.737 -14.132 -4.787 1.00 98.31 71 TRP A CA 1
ATOM 528 C C . TRP A 1 71 ? 12.345 -14.929 -3.648 1.00 98.31 71 TRP A C 1
ATOM 530 O O . TRP A 1 71 ? 12.399 -16.158 -3.704 1.00 98.31 71 TRP A O 1
ATOM 540 N N . TYR A 1 72 ? 12.715 -14.223 -2.587 1.00 98.06 72 TYR A N 1
ATOM 541 C CA . TYR A 1 72 ? 13.337 -14.753 -1.382 1.00 98.06 72 TYR A CA 1
ATOM 542 C C . TYR A 1 72 ? 12.569 -14.271 -0.146 1.00 98.06 72 TYR A C 1
ATOM 544 O O . TYR A 1 72 ? 12.063 -13.149 -0.131 1.00 98.06 72 TYR A O 1
ATOM 552 N N . ILE A 1 73 ? 12.470 -15.100 0.898 1.00 97.12 73 ILE A N 1
ATOM 553 C CA . ILE A 1 73 ? 11.961 -14.655 2.208 1.00 97.12 73 ILE A CA 1
ATOM 554 C C . ILE A 1 73 ? 13.123 -14.119 3.050 1.00 97.12 73 ILE A C 1
ATOM 556 O O . ILE A 1 73 ? 14.089 -14.840 3.306 1.00 97.12 73 ILE A O 1
ATOM 560 N N . GLU A 1 74 ? 13.006 -12.881 3.528 1.00 95.25 74 GLU A N 1
ATOM 561 C CA . GLU A 1 74 ? 14.080 -12.161 4.232 1.00 95.25 74 GLU A CA 1
ATOM 562 C C . GLU A 1 74 ? 14.602 -12.952 5.443 1.00 95.25 74 GLU A C 1
ATOM 564 O O . GLU A 1 74 ? 15.801 -13.091 5.655 1.00 95.25 74 GLU A O 1
ATOM 569 N N . LYS A 1 75 ? 13.679 -13.561 6.202 1.00 93.00 75 LYS A N 1
ATOM 570 C CA . LYS A 1 75 ? 13.963 -14.273 7.458 1.00 93.00 75 LYS A CA 1
ATOM 571 C C . LYS A 1 75 ? 14.868 -15.505 7.303 1.00 93.00 75 LYS A C 1
ATOM 573 O O . LYS A 1 75 ? 15.491 -15.905 8.280 1.00 93.00 75 LYS A O 1
ATOM 578 N N . THR A 1 76 ? 14.893 -16.154 6.134 1.00 94.88 76 THR A N 1
ATOM 579 C CA . THR A 1 76 ? 15.662 -17.408 5.945 1.00 94.88 76 THR A CA 1
ATOM 580 C C . THR A 1 76 ? 16.559 -17.416 4.711 1.00 94.88 76 THR A C 1
ATOM 582 O O . THR A 1 76 ? 17.276 -18.389 4.503 1.00 94.88 76 THR A O 1
ATOM 585 N N . GLY A 1 77 ? 16.497 -16.391 3.854 1.00 94.56 77 GLY A N 1
ATOM 586 C CA . GLY A 1 77 ? 17.205 -16.379 2.571 1.00 94.56 77 GLY A CA 1
ATOM 587 C C . GLY A 1 77 ? 16.747 -17.467 1.588 1.00 94.56 77 GLY A C 1
ATOM 588 O O . GLY A 1 77 ? 17.374 -17.659 0.551 1.00 94.56 77 GLY A O 1
ATOM 589 N N . ARG A 1 78 ? 15.663 -18.203 1.881 1.00 96.19 78 ARG A N 1
ATOM 590 C CA . ARG A 1 78 ? 15.163 -19.283 1.021 1.00 96.19 78 ARG A CA 1
ATOM 591 C C . ARG A 1 78 ? 14.471 -18.713 -0.217 1.00 96.19 78 ARG A C 1
ATOM 593 O O . ARG A 1 78 ? 13.538 -17.917 -0.086 1.00 96.19 78 ARG A O 1
ATOM 600 N N . LYS A 1 79 ? 14.867 -19.191 -1.402 1.00 96.94 79 LYS A N 1
ATOM 601 C CA . LYS A 1 79 ? 14.158 -18.956 -2.669 1.00 96.94 79 LYS A CA 1
ATOM 602 C C . LYS A 1 79 ? 12.744 -19.545 -2.611 1.00 96.94 79 LYS A C 1
ATOM 604 O O . LYS A 1 79 ? 12.556 -20.675 -2.169 1.00 96.94 79 LYS A O 1
ATOM 609 N N . LEU A 1 80 ? 11.759 -18.774 -3.056 1.00 96.75 80 LEU A N 1
ATOM 610 C CA . LEU A 1 80 ? 10.331 -19.101 -2.996 1.00 96.75 80 LEU A CA 1
ATOM 611 C C . LEU A 1 80 ? 9.747 -19.358 -4.384 1.00 96.75 80 LEU A C 1
ATOM 613 O O . LEU A 1 80 ? 9.001 -20.309 -4.581 1.00 96.75 80 LEU A O 1
ATOM 617 N N . SER A 1 81 ? 10.050 -18.478 -5.340 1.00 96.88 81 SER A N 1
ATOM 618 C CA . SER A 1 81 ? 9.488 -18.512 -6.693 1.00 96.88 81 SER A CA 1
ATOM 619 C C . SER A 1 81 ? 10.325 -17.678 -7.667 1.00 96.88 81 SER A C 1
ATOM 621 O O . SER A 1 81 ? 11.255 -16.977 -7.259 1.00 96.88 81 SER A O 1
ATOM 623 N N . SER A 1 82 ? 9.966 -17.727 -8.949 1.00 97.00 82 SER A N 1
ATOM 624 C CA . SER A 1 82 ? 10.509 -16.862 -9.997 1.00 97.00 82 SER A CA 1
ATOM 625 C C . SER A 1 82 ? 9.374 -16.196 -10.778 1.00 97.00 82 SER A C 1
ATOM 627 O O . SER A 1 82 ? 8.318 -16.794 -10.977 1.00 97.00 82 SER A O 1
ATOM 629 N N . GLY A 1 83 ? 9.593 -14.960 -11.231 1.00 96.56 83 GLY A N 1
ATOM 630 C CA . GLY A 1 83 ? 8.629 -14.159 -11.989 1.00 96.56 83 GLY A CA 1
ATOM 631 C C . GLY A 1 83 ? 8.355 -12.773 -11.390 1.00 96.56 83 GLY A C 1
ATOM 632 O O . GLY A 1 83 ? 8.713 -12.466 -10.255 1.00 96.56 83 GLY A O 1
ATOM 633 N N . LYS A 1 84 ? 7.689 -11.905 -12.166 1.00 95.75 84 LYS A N 1
ATOM 634 C CA . LYS A 1 84 ? 7.436 -10.495 -11.791 1.00 95.75 84 LYS A CA 1
ATOM 635 C C . LYS A 1 84 ? 6.472 -10.323 -10.605 1.00 95.75 84 LYS A C 1
ATOM 637 O O . LYS A 1 84 ? 6.415 -9.238 -10.031 1.00 95.75 84 LYS A O 1
ATOM 642 N N . GLN A 1 85 ? 5.734 -11.365 -10.227 1.00 96.50 85 GLN A N 1
ATOM 643 C CA . GLN A 1 85 ? 4.765 -11.349 -9.132 1.00 96.50 85 GLN A CA 1
ATOM 644 C C . GLN A 1 85 ? 4.931 -12.568 -8.227 1.00 96.50 85 GLN A C 1
ATOM 646 O O . GLN A 1 85 ? 5.251 -13.652 -8.710 1.00 96.50 85 GLN A O 1
ATOM 651 N N . TYR A 1 86 ? 4.648 -12.391 -6.938 1.00 96.12 86 TYR A N 1
ATOM 652 C CA . TYR A 1 86 ? 4.620 -13.455 -5.938 1.00 96.12 86 TYR A CA 1
ATOM 653 C C . TYR A 1 86 ? 3.348 -13.347 -5.096 1.00 96.12 86 TYR A C 1
ATOM 655 O O . TYR A 1 86 ? 2.976 -12.256 -4.665 1.00 96.12 86 TYR A O 1
ATOM 663 N N . LYS A 1 87 ? 2.655 -14.469 -4.880 1.00 96.19 87 LYS A N 1
ATOM 664 C CA . LYS A 1 87 ? 1.430 -14.530 -4.073 1.00 96.19 87 LYS A CA 1
ATOM 665 C C . LYS A 1 87 ? 1.742 -15.142 -2.715 1.00 96.19 87 LYS A C 1
ATOM 667 O O . LYS A 1 87 ? 2.316 -16.222 -2.659 1.00 96.19 87 LYS A O 1
ATOM 672 N N . THR A 1 88 ? 1.342 -14.470 -1.640 1.00 94.81 88 THR A N 1
ATOM 673 C CA . THR A 1 88 ? 1.506 -14.960 -0.266 1.00 94.81 88 THR A CA 1
ATOM 674 C C . THR A 1 88 ? 0.354 -14.488 0.625 1.00 94.81 88 THR A C 1
ATOM 676 O O . THR A 1 88 ? -0.158 -13.379 0.460 1.00 94.81 88 THR A O 1
ATOM 679 N N . GLY A 1 89 ? -0.068 -15.355 1.545 1.00 92.31 89 GLY A N 1
ATOM 680 C CA . GLY A 1 89 ? -0.953 -15.041 2.674 1.00 92.31 89 GLY A CA 1
ATOM 681 C C . GLY A 1 89 ? -0.237 -15.181 4.023 1.00 92.31 89 GLY A C 1
ATOM 682 O O . GLY A 1 89 ? -0.889 -15.287 5.054 1.00 92.31 89 GLY A O 1
ATOM 683 N N . GLU A 1 90 ? 1.099 -15.236 4.022 1.00 92.06 90 GLU A N 1
ATOM 684 C CA . GLU A 1 90 ? 1.934 -15.340 5.221 1.00 92.06 90 GLU A CA 1
ATOM 685 C C . GLU A 1 90 ? 2.546 -13.977 5.574 1.00 92.06 90 GLU A C 1
ATOM 687 O O . GLU A 1 90 ? 2.995 -13.229 4.703 1.00 92.06 90 GLU A O 1
ATOM 692 N N . SER A 1 91 ? 2.584 -13.648 6.866 1.00 92.12 91 SER A N 1
ATOM 693 C CA . SER A 1 91 ? 3.198 -12.406 7.343 1.00 92.12 91 SER A CA 1
ATOM 694 C C . SER A 1 91 ? 4.724 -12.509 7.294 1.00 92.12 91 SER A C 1
ATOM 696 O O . SER A 1 91 ? 5.312 -13.419 7.879 1.00 92.12 91 SER A O 1
ATOM 698 N N . GLY A 1 92 ? 5.384 -11.551 6.646 1.00 93.38 92 GLY A N 1
ATOM 699 C CA . GLY A 1 92 ? 6.834 -11.548 6.478 1.00 93.38 92 GLY A CA 1
ATOM 700 C C . GLY A 1 92 ? 7.323 -10.512 5.471 1.00 93.38 92 GLY A C 1
ATOM 701 O O . GLY A 1 92 ? 6.534 -9.893 4.757 1.00 93.38 92 GLY A O 1
ATOM 702 N N . CYS A 1 93 ? 8.641 -10.330 5.412 1.00 96.38 93 CYS A N 1
ATOM 703 C CA . CYS A 1 93 ? 9.295 -9.528 4.381 1.00 96.38 93 CYS A CA 1
ATOM 704 C C . CYS A 1 93 ? 9.868 -10.431 3.285 1.00 96.38 93 CYS A C 1
ATOM 706 O O . CYS A 1 93 ? 10.440 -11.490 3.560 1.00 96.38 93 CYS A O 1
ATOM 708 N N . TYR A 1 94 ? 9.678 -10.000 2.044 1.00 97.38 94 TYR A N 1
ATOM 709 C CA . TYR A 1 94 ? 9.986 -10.739 0.830 1.00 97.38 94 TYR A CA 1
ATOM 710 C C . TYR A 1 94 ? 10.777 -9.843 -0.114 1.00 97.38 94 TYR A C 1
ATOM 712 O O . TYR A 1 94 ? 10.315 -8.757 -0.465 1.00 97.38 94 TYR A O 1
ATOM 720 N N . THR A 1 95 ? 11.942 -10.302 -0.551 1.00 97.94 95 THR A N 1
ATOM 721 C CA . THR A 1 95 ? 12.813 -9.558 -1.460 1.00 97.94 95 THR A CA 1
ATOM 722 C C . THR A 1 95 ? 12.787 -10.205 -2.835 1.00 97.94 95 THR A C 1
ATOM 724 O O . THR A 1 95 ? 13.084 -11.394 -2.970 1.00 97.94 95 THR A O 1
ATOM 727 N N . CYS A 1 96 ? 12.427 -9.430 -3.861 1.00 97.94 96 CYS A N 1
ATOM 728 C CA . CYS A 1 96 ? 12.689 -9.829 -5.239 1.00 97.94 96 CYS A CA 1
ATOM 729 C C . CYS A 1 96 ? 14.103 -9.396 -5.638 1.00 97.94 96 CYS A C 1
ATOM 731 O O . CYS A 1 96 ? 14.497 -8.258 -5.390 1.00 97.94 96 CYS A O 1
ATOM 733 N N . VAL A 1 97 ? 14.843 -10.306 -6.262 1.00 97.81 97 VAL A N 1
ATOM 734 C CA . VAL A 1 97 ? 16.158 -10.089 -6.872 1.00 97.81 97 VAL A CA 1
ATOM 735 C C . VAL A 1 97 ? 15.960 -10.157 -8.381 1.00 97.81 97 VAL A C 1
ATOM 737 O O . VAL A 1 97 ? 15.509 -11.178 -8.903 1.00 97.81 97 VAL A O 1
ATOM 740 N N . ALA A 1 98 ? 16.255 -9.064 -9.079 1.00 98.06 98 ALA A N 1
ATOM 741 C CA . ALA A 1 98 ? 16.074 -8.927 -10.518 1.00 98.06 98 ALA A CA 1
ATOM 742 C C . ALA A 1 98 ? 17.429 -8.750 -11.212 1.00 98.06 98 ALA A C 1
ATOM 744 O O . ALA A 1 98 ? 18.082 -7.721 -11.048 1.00 98.06 98 ALA A O 1
ATOM 745 N N . GLY A 1 99 ? 17.853 -9.746 -11.990 1.00 97.06 99 GLY A N 1
ATOM 746 C CA . GLY A 1 99 ? 19.124 -9.744 -12.721 1.00 97.06 99 GLY A CA 1
ATOM 747 C C . GLY A 1 99 ? 18.928 -9.830 -14.233 1.00 97.06 99 GLY A C 1
ATOM 748 O O . GLY A 1 99 ? 17.966 -10.426 -14.713 1.00 97.06 99 GLY A O 1
ATOM 749 N N . SER A 1 100 ? 19.860 -9.264 -14.996 1.00 96.19 100 SER A N 1
ATOM 750 C CA . SER A 1 100 ? 19.952 -9.445 -16.451 1.00 96.19 100 SER A CA 1
ATOM 751 C C . SER A 1 100 ? 21.402 -9.746 -16.844 1.00 96.19 100 SER A C 1
ATOM 753 O O . SER A 1 100 ? 22.285 -9.750 -15.990 1.00 96.19 100 SER A O 1
ATOM 755 N N . SER A 1 101 ? 21.673 -9.958 -18.133 1.00 95.62 101 SER A N 1
ATOM 756 C CA . SER A 1 101 ? 23.047 -10.052 -18.650 1.00 95.62 101 SER A CA 1
ATOM 757 C C . SER A 1 101 ? 23.816 -8.719 -18.618 1.00 95.62 101 SER A C 1
ATOM 759 O O . SER A 1 101 ? 24.958 -8.674 -19.066 1.00 95.62 101 SER A O 1
ATOM 761 N N . LEU A 1 102 ? 23.186 -7.627 -18.170 1.00 92.62 102 LEU A N 1
ATOM 762 C CA . LEU A 1 102 ? 23.741 -6.277 -18.111 1.00 92.62 102 LEU A CA 1
ATOM 763 C C . LEU A 1 102 ? 23.597 -5.678 -16.707 1.00 92.62 102 LEU A C 1
ATOM 765 O O . LEU A 1 102 ? 22.510 -5.679 -16.121 1.00 92.62 102 LEU A O 1
ATOM 769 N N . GLY A 1 103 ? 24.690 -5.084 -16.225 1.00 92.06 103 GLY A N 1
ATOM 770 C CA . GLY A 1 103 ? 24.751 -4.392 -14.939 1.00 92.06 103 GLY A CA 1
ATOM 771 C C . GLY A 1 103 ? 24.656 -5.318 -13.724 1.00 92.06 103 GLY A C 1
ATOM 772 O O . GLY A 1 103 ? 24.850 -6.529 -13.813 1.00 92.06 103 GLY A O 1
ATOM 773 N N . THR A 1 104 ? 24.368 -4.715 -12.574 1.00 94.19 104 THR A N 1
ATOM 774 C CA . THR A 1 104 ? 24.179 -5.406 -11.292 1.00 94.19 104 THR A CA 1
ATOM 775 C C . THR A 1 104 ? 22.702 -5.750 -11.088 1.00 94.19 104 THR A C 1
ATOM 777 O O . THR A 1 104 ? 21.821 -5.047 -11.583 1.00 94.19 104 THR A O 1
ATOM 780 N N . SER A 1 105 ? 22.409 -6.812 -10.335 1.00 95.94 105 SER A N 1
ATOM 781 C CA . SER A 1 105 ? 21.038 -7.143 -9.937 1.00 95.94 105 SER A CA 1
ATOM 782 C C . SER A 1 105 ? 20.424 -6.078 -9.021 1.00 95.94 105 SER A C 1
ATOM 784 O O . SER A 1 105 ? 21.086 -5.582 -8.108 1.00 95.94 105 SER A O 1
ATOM 786 N N . VAL A 1 106 ? 19.138 -5.784 -9.217 1.00 97.31 106 VAL A N 1
ATOM 787 C CA . VAL A 1 106 ? 18.348 -4.877 -8.371 1.00 97.31 106 VAL A CA 1
ATOM 788 C C . VAL A 1 106 ? 17.520 -5.687 -7.377 1.00 97.31 106 VAL A C 1
ATOM 790 O O . VAL A 1 106 ? 16.800 -6.603 -7.775 1.00 97.31 106 VAL A O 1
ATOM 793 N N . ASN A 1 107 ? 17.578 -5.314 -6.098 1.00 97.06 107 ASN A N 1
ATOM 794 C CA . ASN A 1 107 ? 16.840 -5.973 -5.020 1.00 97.06 107 ASN A CA 1
ATOM 795 C C . ASN A 1 107 ? 15.732 -5.048 -4.493 1.00 97.06 107 ASN A C 1
ATOM 797 O O . ASN A 1 107 ? 15.994 -3.876 -4.222 1.00 97.06 107 ASN A O 1
ATOM 801 N N . ILE A 1 108 ? 14.503 -5.555 -4.331 1.00 97.31 108 ILE A N 1
ATOM 802 C CA . ILE A 1 108 ? 13.372 -4.785 -3.783 1.00 97.31 108 ILE A CA 1
ATOM 803 C C . ILE A 1 108 ? 12.622 -5.611 -2.734 1.00 97.31 108 ILE A C 1
ATOM 805 O O . ILE A 1 108 ? 11.960 -6.599 -3.058 1.00 97.31 108 ILE A O 1
ATOM 809 N N . THR A 1 109 ? 12.688 -5.158 -1.483 1.00 97.19 109 THR A N 1
ATOM 810 C CA . THR A 1 109 ? 12.003 -5.751 -0.325 1.00 97.19 109 THR A CA 1
ATOM 811 C C . THR A 1 109 ? 10.579 -5.212 -0.172 1.00 97.19 109 THR A C 1
ATOM 813 O O . THR A 1 109 ? 10.334 -4.015 -0.320 1.00 97.19 109 THR A O 1
ATOM 816 N N . GLN A 1 110 ? 9.636 -6.101 0.141 1.00 96.56 110 GLN A N 1
ATOM 817 C CA . GLN A 1 110 ? 8.226 -5.816 0.415 1.00 96.56 110 GLN A CA 1
ATOM 818 C C . GLN A 1 110 ? 7.762 -6.628 1.620 1.00 96.56 110 GLN A C 1
ATOM 820 O O . GLN A 1 110 ? 7.888 -7.852 1.627 1.00 96.56 110 GLN A O 1
ATOM 825 N N . CYS A 1 111 ? 7.198 -5.967 2.626 1.00 94.88 111 CYS A N 1
ATOM 826 C CA . CYS A 1 111 ? 6.656 -6.632 3.805 1.00 94.88 111 CYS A CA 1
ATOM 827 C C . CYS A 1 111 ? 5.132 -6.749 3.718 1.00 94.88 111 CYS A C 1
ATOM 829 O O . CYS A 1 111 ? 4.425 -5.751 3.551 1.00 94.88 111 CYS A O 1
ATOM 831 N N . LEU A 1 112 ? 4.632 -7.977 3.856 1.00 93.62 112 LEU A N 1
ATOM 832 C CA . LEU A 1 112 ? 3.227 -8.268 4.100 1.00 93.62 112 LEU A CA 1
ATOM 833 C C . LEU A 1 112 ? 3.020 -8.428 5.606 1.00 93.62 112 LEU A C 1
ATOM 835 O O . LEU A 1 112 ? 3.709 -9.220 6.248 1.00 93.62 112 LEU A O 1
ATOM 839 N N . THR A 1 113 ? 2.051 -7.712 6.162 1.00 90.94 113 THR A N 1
ATOM 840 C CA . THR A 1 113 ? 1.527 -7.985 7.501 1.00 90.94 113 THR A CA 1
ATOM 841 C C . THR A 1 113 ? 0.142 -8.600 7.371 1.00 90.94 113 THR A C 1
ATOM 843 O O . THR A 1 113 ? -0.733 -8.041 6.711 1.00 90.94 113 THR A O 1
ATOM 846 N N . VAL A 1 114 ? -0.043 -9.761 7.986 1.00 90.31 114 VAL A N 1
ATOM 847 C CA . VAL A 1 114 ? -1.335 -10.452 8.064 1.00 90.31 114 VAL A CA 1
ATOM 848 C C . VAL A 1 114 ? -1.857 -10.259 9.478 1.00 90.31 114 VAL A C 1
ATOM 850 O O . VAL A 1 114 ? -1.086 -10.418 10.423 1.00 90.31 114 VAL A O 1
ATOM 853 N N . GLY A 1 115 ? -3.127 -9.897 9.633 1.00 89.56 115 GLY A N 1
ATOM 854 C CA . GLY A 1 115 ? -3.689 -9.644 10.958 1.00 89.56 115 GLY A CA 1
ATOM 855 C C . GLY A 1 115 ? -5.169 -9.276 10.939 1.00 89.56 115 GLY A C 1
ATOM 856 O O . GLY A 1 115 ? -5.898 -9.643 10.017 1.00 89.56 115 GLY A O 1
ATOM 857 N N . GLN A 1 116 ? -5.616 -8.528 11.948 1.00 88.94 116 GLN A N 1
ATOM 858 C CA . GLN A 1 116 ? -7.007 -8.098 12.091 1.00 88.94 116 GLN A CA 1
ATOM 859 C C . GLN A 1 116 ? -7.182 -6.596 11.817 1.00 88.94 116 GLN A C 1
ATOM 861 O O . GLN A 1 116 ? -6.434 -5.762 12.325 1.00 88.94 116 GLN A O 1
ATOM 866 N N . GLU A 1 117 ? -8.220 -6.246 11.052 1.00 91.44 117 GLU A N 1
ATOM 867 C CA . GLU A 1 117 ? -8.734 -4.875 10.966 1.00 91.44 117 GLU A CA 1
ATOM 868 C C . GLU A 1 117 ? -9.902 -4.692 11.949 1.00 91.44 117 GLU A C 1
ATOM 870 O O . GLU A 1 117 ? -10.855 -5.478 11.930 1.00 91.44 117 GLU A O 1
ATOM 875 N N . VAL A 1 118 ? -9.881 -3.622 12.749 1.00 91.88 118 VAL A N 1
ATOM 876 C CA . VAL A 1 118 ? -11.042 -3.155 13.528 1.00 91.88 118 VAL A CA 1
ATOM 877 C C . VAL A 1 118 ? -11.497 -1.810 12.974 1.00 91.88 118 VAL A C 1
ATOM 879 O O . VAL A 1 118 ? -10.700 -0.894 12.792 1.00 91.88 118 VAL A O 1
ATOM 882 N N . ARG A 1 119 ? -12.789 -1.693 12.660 1.00 93.44 119 ARG A N 1
ATOM 883 C CA . ARG A 1 119 ? -13.368 -0.545 11.950 1.00 93.44 119 ARG A CA 1
ATOM 884 C C . ARG A 1 119 ? -14.253 0.265 12.888 1.00 93.44 119 ARG A C 1
ATOM 886 O O . ARG A 1 119 ? -15.230 -0.257 13.422 1.00 93.44 119 ARG A O 1
ATOM 893 N N . ALA A 1 120 ? -13.927 1.544 13.055 1.00 94.81 120 ALA A N 1
ATOM 894 C CA . ALA A 1 120 ? -14.628 2.441 13.967 1.00 94.81 120 ALA A CA 1
ATOM 895 C C . ALA A 1 120 ? -14.939 3.814 13.343 1.00 94.81 120 ALA A C 1
ATOM 897 O O . ALA A 1 120 ? -14.284 4.276 12.402 1.00 94.81 120 ALA A O 1
ATOM 898 N N . ILE A 1 121 ? -16.005 4.430 13.846 1.00 93.69 121 ILE A N 1
ATOM 899 C CA . ILE A 1 121 ? -16.438 5.792 13.551 1.00 93.69 121 ILE A CA 1
ATOM 900 C C . ILE A 1 121 ? -16.180 6.626 14.796 1.00 93.69 121 ILE A C 1
ATOM 902 O O . ILE A 1 121 ? -16.673 6.285 15.868 1.00 93.69 121 ILE A O 1
ATOM 906 N N . LEU A 1 122 ? -15.449 7.723 14.631 1.00 93.81 122 LEU A N 1
ATOM 907 C CA . LEU A 1 122 ? -15.274 8.760 15.638 1.00 93.81 122 LEU A CA 1
ATOM 908 C C . LEU A 1 122 ? -15.997 10.018 15.150 1.00 93.81 122 LEU A C 1
ATOM 910 O O . LEU A 1 122 ? -15.729 10.504 14.049 1.00 93.81 122 LEU A O 1
ATOM 914 N N . LYS A 1 123 ? -16.937 10.525 15.939 1.00 92.62 123 LYS A N 1
ATOM 915 C CA . LYS A 1 123 ? -17.693 11.745 15.650 1.00 92.62 123 LYS A CA 1
ATOM 916 C C . LYS A 1 123 ? -17.094 12.880 16.472 1.00 92.62 123 LYS A C 1
ATOM 918 O O . LYS A 1 123 ? -17.063 12.786 17.693 1.00 92.62 123 LYS A O 1
ATOM 923 N N . LEU A 1 124 ? -16.589 13.921 15.814 1.00 92.00 124 LEU A N 1
ATOM 924 C CA . LEU A 1 124 ? -15.885 15.026 16.471 1.00 92.00 124 LEU A CA 1
ATOM 925 C C . LEU A 1 124 ? -16.742 16.292 16.542 1.00 92.00 124 LEU A C 1
ATOM 927 O O . LEU A 1 124 ? -17.332 16.695 15.535 1.00 92.00 124 LEU A O 1
ATOM 931 N N . ILE A 1 125 ? -16.731 16.976 17.688 1.00 88.50 125 ILE A N 1
ATOM 932 C CA . ILE A 1 125 ? -17.402 18.270 17.893 1.00 88.50 125 ILE A CA 1
ATOM 933 C C . ILE A 1 125 ? -16.556 19.380 17.247 1.00 88.50 125 ILE A C 1
ATOM 935 O O . ILE A 1 125 ? -15.876 20.167 17.900 1.00 88.50 125 ILE A O 1
ATOM 939 N N . THR A 1 126 ? -16.533 19.410 15.914 1.00 84.50 126 THR A N 1
ATOM 940 C CA . THR A 1 126 ? -15.782 20.406 15.144 1.00 84.50 126 THR A CA 1
ATOM 941 C C . THR A 1 126 ? -16.408 20.668 13.775 1.00 84.50 126 THR A C 1
ATOM 943 O O . THR A 1 126 ? -17.135 19.836 13.227 1.00 84.50 126 THR A O 1
ATOM 946 N N . ASN A 1 127 ? -16.126 21.847 13.219 1.00 82.94 127 ASN A N 1
ATOM 947 C CA . ASN A 1 127 ? -16.712 22.322 11.969 1.00 82.94 127 ASN A CA 1
ATOM 948 C C . ASN A 1 127 ? -16.080 21.632 10.751 1.00 82.94 127 ASN A C 1
ATOM 950 O O . ASN A 1 127 ? -14.874 21.729 10.510 1.00 82.94 127 ASN A O 1
ATOM 954 N N . PHE A 1 128 ? -16.913 20.984 9.935 1.00 80.88 128 PHE A N 1
ATOM 955 C CA . PHE A 1 128 ? -16.477 20.358 8.689 1.00 80.88 128 PHE A CA 1
ATOM 956 C C . PHE A 1 128 ? -16.018 21.405 7.661 1.00 80.88 128 PHE A C 1
ATOM 958 O O . PHE A 1 128 ? -16.790 22.271 7.250 1.00 80.88 128 PHE A O 1
ATOM 965 N N . LYS A 1 129 ? -14.769 21.296 7.195 1.00 84.44 129 LYS A N 1
ATOM 966 C CA . LYS A 1 129 ? -14.233 22.094 6.083 1.00 84.44 129 LYS A CA 1
ATOM 967 C C . LYS A 1 129 ? -14.504 21.375 4.764 1.00 84.44 129 LYS A C 1
ATOM 969 O O . LYS A 1 129 ? -14.226 20.188 4.668 1.00 84.44 129 LYS A O 1
ATOM 974 N N . GLN A 1 130 ? -14.941 22.084 3.722 1.00 83.44 130 GLN A N 1
ATOM 975 C CA . GLN A 1 130 ? -15.224 21.482 2.405 1.00 83.44 130 GLN A CA 1
ATOM 976 C C . GLN A 1 130 ? -14.026 20.704 1.819 1.00 83.44 130 GLN A C 1
ATOM 978 O O . GLN A 1 130 ? -14.209 19.672 1.180 1.00 83.44 130 GLN A O 1
ATOM 983 N N . ALA A 1 131 ? -12.795 21.136 2.118 1.00 82.62 131 ALA A N 1
ATOM 984 C CA . ALA A 1 131 ? -11.566 20.434 1.737 1.00 82.62 131 ALA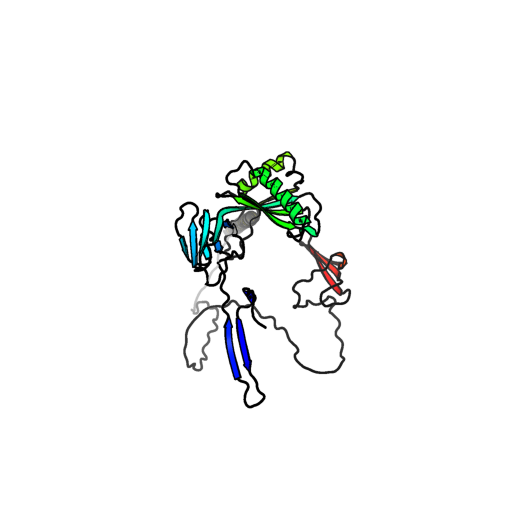 A CA 1
ATOM 985 C C . ALA A 1 131 ? -11.496 18.971 2.231 1.00 82.62 131 ALA A C 1
ATOM 987 O O . ALA A 1 131 ? -10.821 18.166 1.593 1.00 82.62 131 ALA A O 1
ATOM 988 N N . PHE A 1 132 ? -12.209 18.620 3.312 1.00 86.88 132 PHE A N 1
ATOM 989 C CA . PHE A 1 132 ? -12.287 17.270 3.889 1.00 86.88 132 PHE A CA 1
ATOM 990 C C . PHE A 1 132 ? -13.049 16.254 3.023 1.00 86.88 132 PHE A C 1
ATOM 992 O O . PHE A 1 132 ? -13.046 15.064 3.335 1.00 86.88 132 PHE A O 1
ATOM 999 N N . GLU A 1 133 ? -13.692 16.686 1.936 1.00 83.81 133 GLU A N 1
ATOM 1000 C CA . GLU A 1 133 ? -14.325 15.782 0.965 1.00 83.81 133 GLU A CA 1
ATOM 1001 C C . GLU A 1 133 ? -13.297 15.016 0.126 1.00 83.81 133 GLU A C 1
ATOM 1003 O O . GLU A 1 133 ? -13.537 13.858 -0.218 1.00 83.81 133 GLU A O 1
ATOM 1008 N N . ASP A 1 134 ? -12.135 15.622 -0.132 1.00 85.56 134 ASP A N 1
ATOM 1009 C CA . ASP A 1 134 ? -10.983 14.955 -0.731 1.00 85.56 134 ASP A CA 1
ATOM 1010 C C . ASP A 1 134 ? -9.892 14.736 0.323 1.00 85.56 134 ASP A C 1
ATOM 1012 O O . ASP A 1 134 ? -9.257 15.682 0.794 1.00 85.56 134 ASP A O 1
ATOM 1016 N N . LEU A 1 135 ? -9.628 13.471 0.662 1.00 86.12 135 LEU A N 1
ATOM 1017 C CA . LEU A 1 135 ? -8.538 13.095 1.567 1.00 86.12 135 LEU A CA 1
ATOM 1018 C C . LEU A 1 135 ? -7.147 13.435 1.007 1.00 86.12 135 LEU A C 1
ATOM 1020 O O . LEU A 1 135 ? -6.189 13.513 1.772 1.00 86.12 135 LEU A O 1
ATOM 1024 N N . ASN A 1 136 ? -7.017 13.652 -0.306 1.00 87.50 136 ASN A N 1
ATOM 1025 C CA . ASN A 1 136 ? -5.746 13.992 -0.939 1.00 87.50 136 ASN A CA 1
ATOM 1026 C C . ASN A 1 136 ? -5.394 15.483 -0.830 1.00 87.50 136 ASN A C 1
ATOM 1028 O O . ASN A 1 136 ? -4.230 15.835 -1.063 1.00 87.50 136 ASN A O 1
ATOM 1032 N N . SER A 1 137 ? -6.346 16.341 -0.449 1.00 89.94 137 SER A N 1
ATOM 1033 C CA . SER A 1 137 ? -6.110 17.771 -0.255 1.00 89.94 137 SER A CA 1
ATOM 1034 C C . SER A 1 137 ? -5.109 18.018 0.882 1.00 89.94 137 SER A C 1
ATOM 1036 O O . SER A 1 137 ? -5.023 17.246 1.841 1.00 89.94 137 SER A O 1
ATOM 1038 N N . ALA A 1 138 ? -4.332 19.102 0.799 1.00 88.69 138 ALA A N 1
ATOM 1039 C CA . ALA A 1 138 ? -3.320 19.416 1.814 1.00 88.69 138 ALA A CA 1
ATOM 1040 C C . ALA A 1 138 ? -3.937 19.593 3.216 1.00 88.69 138 ALA A C 1
ATOM 1042 O O . ALA A 1 138 ? -3.409 19.074 4.199 1.00 88.69 138 ALA A O 1
ATOM 1043 N N . SER A 1 139 ? -5.095 20.259 3.299 1.00 85.44 139 SER A N 1
ATOM 1044 C CA . SER A 1 139 ? -5.827 20.450 4.556 1.00 85.44 139 SER A CA 1
ATOM 1045 C C . SER A 1 139 ? -6.369 19.140 5.129 1.00 85.44 139 SER A C 1
ATOM 1047 O O . SER A 1 139 ? -6.329 18.960 6.345 1.00 85.44 139 SER A O 1
ATOM 1049 N N . SER A 1 140 ? -6.838 18.216 4.282 1.00 90.25 140 SER A N 1
ATOM 1050 C CA . SER A 1 140 ? -7.244 16.879 4.725 1.00 90.25 140 SER A CA 1
ATOM 1051 C C . SER A 1 140 ? -6.065 16.075 5.234 1.00 90.25 140 SER A C 1
ATOM 1053 O O . SER A 1 140 ? -6.150 15.540 6.330 1.00 90.25 140 SER A O 1
ATOM 1055 N N . LYS A 1 141 ? -4.953 16.028 4.490 1.00 91.50 141 LYS A N 1
ATOM 1056 C CA . LYS A 1 141 ? -3.739 15.302 4.894 1.00 91.50 141 LYS A CA 1
ATOM 1057 C C . LYS A 1 141 ? -3.227 15.761 6.255 1.00 91.50 141 LYS A C 1
ATOM 1059 O O . LYS A 1 141 ? -2.953 14.924 7.104 1.00 91.50 141 LYS A O 1
ATOM 1064 N N . GLN A 1 142 ? -3.158 17.073 6.488 1.00 91.88 142 GLN A N 1
ATOM 1065 C CA . GLN A 1 142 ? -2.723 17.622 7.775 1.00 91.88 142 GLN A CA 1
ATOM 1066 C C . GLN A 1 142 ? -3.687 17.269 8.921 1.00 91.88 142 GLN A C 1
ATOM 1068 O O . GLN A 1 142 ? -3.245 16.951 10.020 1.00 91.88 142 GLN A O 1
ATOM 1073 N N . PHE A 1 143 ? -4.999 17.327 8.679 1.00 92.06 143 PHE A N 1
ATOM 1074 C CA . PHE A 1 143 ? -6.015 17.010 9.687 1.00 92.06 143 PHE A CA 1
ATOM 1075 C C . PHE A 1 143 ? -6.081 15.506 9.999 1.00 92.06 143 PHE A C 1
ATOM 1077 O O . PHE A 1 143 ? -6.139 15.122 11.163 1.00 92.06 143 PHE A O 1
ATOM 1084 N N . VAL A 1 144 ? -6.005 14.664 8.966 1.00 94.31 144 VAL A N 1
ATOM 1085 C CA . VAL A 1 144 ? -5.928 13.202 9.073 1.00 94.31 144 VAL A CA 1
ATOM 1086 C C . VAL A 1 144 ? -4.683 12.783 9.840 1.00 94.31 144 VAL A C 1
ATOM 1088 O O . VAL A 1 144 ? -4.827 12.058 10.814 1.00 94.31 144 VAL A O 1
ATOM 1091 N N . ALA A 1 145 ? -3.500 13.286 9.471 1.00 94.81 145 ALA A N 1
ATOM 1092 C CA . ALA A 1 145 ? -2.251 12.930 10.140 1.00 94.81 145 ALA A CA 1
ATOM 1093 C C . ALA A 1 145 ? -2.293 13.238 11.645 1.00 94.81 145 ALA A C 1
ATOM 1095 O O . ALA A 1 145 ? -1.879 12.405 12.441 1.00 94.81 145 ALA A O 1
ATOM 1096 N N . LYS A 1 146 ? -2.871 14.382 12.045 1.00 94.50 146 LYS A N 1
ATOM 1097 C CA . LYS A 1 146 ? -3.080 14.707 13.465 1.00 94.50 146 LYS A CA 1
ATOM 1098 C C . LYS A 1 146 ? -4.009 13.718 14.174 1.00 94.50 146 LYS A C 1
ATOM 1100 O O . LYS A 1 146 ? -3.719 13.314 15.289 1.00 94.50 146 LYS A O 1
ATOM 1105 N N . ILE A 1 147 ? -5.125 13.330 13.554 1.00 94.69 147 ILE A N 1
ATOM 1106 C CA . ILE A 1 147 ? -6.052 12.356 14.158 1.00 94.69 147 ILE A CA 1
ATOM 1107 C C . ILE A 1 147 ? -5.408 10.968 14.252 1.00 94.69 147 ILE A C 1
ATOM 1109 O O . ILE A 1 147 ? -5.565 10.295 15.264 1.00 94.69 147 ILE A O 1
ATOM 1113 N N . GLU A 1 148 ? -4.685 10.543 13.215 1.00 96.50 148 GLU A N 1
ATOM 1114 C CA . GLU A 1 148 ? -3.940 9.281 13.217 1.00 96.50 148 GLU A CA 1
ATOM 1115 C C . GLU A 1 148 ? -2.876 9.281 14.322 1.00 96.50 148 GLU A C 1
ATOM 1117 O O . GLU A 1 148 ? -2.822 8.323 15.083 1.00 96.50 148 GLU A O 1
ATOM 1122 N N . GLU A 1 149 ? -2.128 10.377 14.493 1.00 96.19 149 GLU A N 1
ATOM 1123 C CA . GLU A 1 149 ? -1.131 10.547 15.558 1.00 96.19 149 GLU A CA 1
ATOM 1124 C C . GLU A 1 149 ? -1.748 10.478 16.970 1.00 96.19 149 GLU A C 1
ATOM 1126 O O . GLU A 1 149 ? -1.239 9.756 17.828 1.00 96.19 149 GLU A O 1
ATOM 1131 N N . GLU A 1 150 ? -2.855 11.187 17.225 1.00 95.50 150 GLU A N 1
ATOM 1132 C CA . GLU A 1 150 ? -3.526 11.151 18.536 1.00 95.50 150 GLU A CA 1
ATOM 1133 C C . GLU A 1 150 ? -4.154 9.784 18.846 1.00 95.50 150 GLU A C 1
ATOM 1135 O O . GLU A 1 150 ? -4.148 9.354 20.000 1.00 95.50 150 GLU A O 1
ATOM 1140 N N . ILE A 1 151 ? -4.642 9.056 17.835 1.00 95.75 151 ILE A N 1
ATOM 1141 C CA . ILE A 1 151 ? -5.101 7.671 18.015 1.00 95.75 151 ILE A CA 1
ATOM 1142 C C . ILE A 1 151 ? -3.905 6.734 18.242 1.00 95.75 151 ILE A C 1
ATOM 1144 O O . ILE A 1 151 ? -3.941 5.937 19.176 1.00 95.75 151 ILE A O 1
ATOM 1148 N N . ASP A 1 152 ? -2.830 6.839 17.455 1.00 96.12 152 ASP A N 1
ATOM 1149 C CA . ASP A 1 152 ? -1.624 6.011 17.594 1.00 96.12 152 ASP A CA 1
ATOM 1150 C C . ASP A 1 152 ? -1.016 6.129 19.007 1.00 96.12 152 ASP A C 1
ATOM 1152 O O . ASP A 1 152 ? -0.655 5.110 19.605 1.00 96.12 152 ASP A O 1
ATOM 1156 N N . LYS A 1 153 ? -0.997 7.338 19.595 1.00 95.06 153 LYS A N 1
ATOM 1157 C CA . LYS A 1 153 ? -0.539 7.584 20.979 1.00 95.06 153 LYS A CA 1
ATOM 1158 C C . LYS A 1 153 ? -1.253 6.698 22.008 1.00 95.06 153 LYS A C 1
ATOM 1160 O O . LYS A 1 153 ? -0.588 6.143 22.887 1.00 95.06 153 LYS A O 1
ATOM 1165 N N . VAL A 1 154 ? -2.566 6.489 21.870 1.00 94.81 154 VAL A N 1
ATOM 1166 C CA . VAL A 1 154 ? -3.389 5.651 22.773 1.00 94.81 154 VAL A CA 1
ATOM 1167 C C . VAL A 1 154 ? -2.986 4.165 22.736 1.00 94.81 154 VAL A C 1
ATOM 1169 O O . VAL A 1 154 ? -3.195 3.434 23.709 1.00 94.81 154 VAL A O 1
ATOM 1172 N N . TYR A 1 155 ? -2.360 3.708 21.649 1.00 94.19 155 TYR A N 1
ATOM 1173 C CA . TYR A 1 155 ? -1.938 2.315 21.465 1.00 94.19 155 TYR A CA 1
ATOM 1174 C C . TYR A 1 155 ? -0.425 2.082 21.598 1.00 94.19 155 TYR A C 1
ATOM 1176 O O . TYR A 1 155 ? 0.012 0.943 21.449 1.00 94.19 155 TYR A O 1
ATOM 1184 N N . THR A 1 156 ? 0.370 3.098 21.956 1.00 90.94 156 THR A N 1
ATOM 1185 C CA . THR A 1 156 ? 1.844 3.008 22.094 1.00 90.94 156 THR A CA 1
ATOM 1186 C C . THR A 1 156 ? 2.317 1.803 22.924 1.00 90.94 156 THR A C 1
ATOM 1188 O O . THR A 1 156 ? 3.314 1.168 22.589 1.00 90.94 156 THR A O 1
ATOM 1191 N N . ASN A 1 157 ? 1.579 1.445 23.981 1.00 88.62 157 ASN A N 1
ATOM 1192 C CA . ASN A 1 157 ? 1.918 0.342 24.890 1.00 88.62 157 ASN A CA 1
ATOM 1193 C C . ASN A 1 157 ? 1.337 -1.027 24.473 1.00 88.62 157 ASN A C 1
ATOM 1195 O O . ASN A 1 157 ? 1.446 -1.994 25.226 1.00 88.62 157 ASN A O 1
ATOM 1199 N N . MET A 1 158 ? 0.691 -1.135 23.306 1.00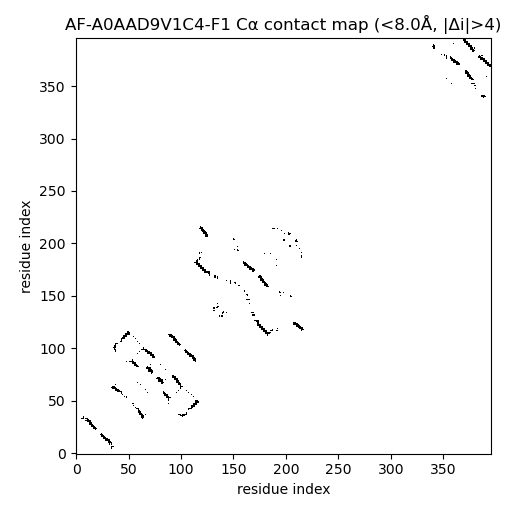 88.38 158 MET A N 1
ATOM 1200 C CA . MET A 1 158 ? 0.085 -2.373 22.813 1.00 88.38 158 MET A CA 1
ATOM 1201 C C . MET A 1 158 ? 0.950 -2.976 21.690 1.00 88.38 158 MET A C 1
ATOM 1203 O O . MET A 1 158 ? 0.845 -2.539 20.548 1.00 88.38 158 MET A O 1
ATOM 1207 N N . PRO A 1 159 ? 1.776 -4.011 21.950 1.00 86.69 159 PRO A N 1
ATOM 1208 C CA . PRO A 1 159 ? 2.713 -4.546 20.952 1.00 86.69 159 PRO A CA 1
ATOM 1209 C C . PRO A 1 159 ? 2.017 -5.196 19.748 1.00 86.69 159 PRO A C 1
ATOM 1211 O O . PRO A 1 159 ? 2.622 -5.332 18.684 1.00 86.69 159 PRO A O 1
ATOM 1214 N N . GLU A 1 160 ? 0.748 -5.573 19.901 1.00 88.75 160 GLU A N 1
ATOM 1215 C CA . GLU A 1 160 ? -0.105 -6.117 18.843 1.00 88.75 160 GLU A CA 1
ATOM 1216 C C . GLU A 1 160 ? -0.627 -5.056 17.875 1.00 88.75 160 GLU A C 1
ATOM 1218 O O . GLU A 1 160 ? -1.067 -5.395 16.779 1.00 88.75 160 GLU A O 1
ATOM 1223 N N . TYR A 1 161 ? -0.564 -3.779 18.246 1.00 92.25 161 TYR A N 1
ATOM 1224 C CA . TYR A 1 161 ? -0.947 -2.674 17.384 1.00 92.25 161 TYR A CA 1
ATOM 1225 C C . TYR A 1 161 ? 0.070 -2.455 16.254 1.00 92.25 161 TYR A C 1
ATOM 1227 O O . TYR A 1 161 ? 1.263 -2.748 16.385 1.00 92.25 161 TYR A O 1
ATOM 1235 N N . ILE A 1 162 ? -0.415 -1.950 15.119 1.00 90.31 162 ILE A N 1
ATOM 1236 C CA . ILE A 1 162 ? 0.402 -1.627 13.944 1.00 90.31 162 ILE A CA 1
ATOM 1237 C C . ILE A 1 162 ? 0.299 -0.139 13.606 1.00 90.31 162 ILE A C 1
ATOM 1239 O O . ILE A 1 162 ? 1.335 0.499 13.446 1.00 90.31 162 ILE A O 1
ATOM 1243 N N . LYS A 1 1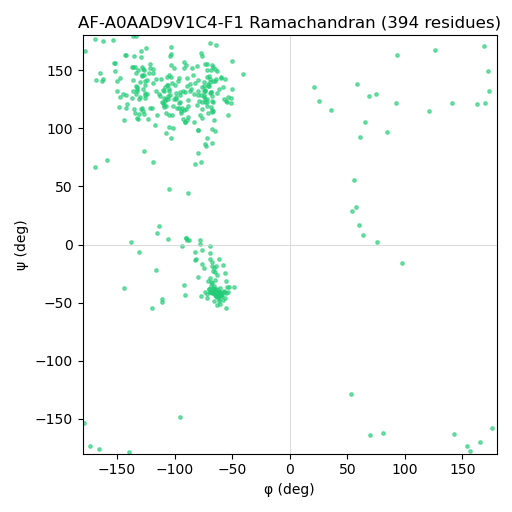63 ? -0.926 0.378 13.418 1.00 93.50 163 LYS A N 1
ATOM 1244 C CA . LYS A 1 163 ? -1.231 1.777 13.057 1.00 93.50 163 LYS A CA 1
ATOM 1245 C C . LYS A 1 163 ? -2.736 2.033 12.981 1.00 93.50 163 LYS A C 1
ATOM 1247 O O . LYS A 1 163 ? -3.519 1.092 12.808 1.00 93.50 163 LYS A O 1
ATOM 1252 N N . THR A 1 164 ? -3.110 3.307 12.936 1.00 95.56 164 THR A N 1
ATOM 1253 C CA . THR A 1 164 ? -4.415 3.765 12.447 1.00 95.56 164 THR A CA 1
ATOM 1254 C C . THR A 1 164 ? -4.367 4.094 10.953 1.00 95.56 164 THR A C 1
ATOM 1256 O O . THR A 1 164 ? -3.312 4.352 10.373 1.00 95.56 164 THR A O 1
ATOM 1259 N N . LYS A 1 165 ? -5.530 4.057 10.298 1.00 94.88 165 LYS A N 1
ATOM 1260 C CA . LYS A 1 165 ? -5.754 4.700 9.001 1.00 94.88 165 LYS A CA 1
ATOM 1261 C C . LYS A 1 165 ? -7.143 5.321 8.918 1.00 94.88 165 LYS A C 1
ATOM 1263 O O . LYS A 1 165 ? -8.142 4.598 8.963 1.00 94.88 165 LYS A O 1
ATOM 1268 N N . VAL A 1 166 ? -7.232 6.627 8.693 1.00 95.31 166 VAL A N 1
ATOM 1269 C CA . VAL A 1 166 ? -8.476 7.295 8.302 1.00 95.31 166 VAL A CA 1
ATOM 1270 C C . VAL A 1 166 ? -8.787 6.959 6.843 1.00 95.31 166 VAL A C 1
ATOM 1272 O O . VAL A 1 166 ? -7.947 7.008 5.948 1.00 95.31 166 VAL A O 1
ATOM 1275 N N . THR A 1 167 ? -10.036 6.581 6.597 1.00 92.75 167 THR A N 1
ATOM 1276 C CA . THR A 1 167 ? -10.523 6.101 5.293 1.00 92.75 167 THR A CA 1
ATOM 1277 C C . THR A 1 167 ? -11.582 6.994 4.673 1.00 92.75 167 THR A C 1
ATOM 1279 O O . THR A 1 167 ? -11.783 6.938 3.461 1.00 92.75 167 THR A O 1
ATOM 1282 N N . LYS A 1 168 ? -12.276 7.805 5.482 1.00 91.38 168 LYS A N 1
ATOM 1283 C CA . LYS A 1 168 ? -13.253 8.792 5.017 1.00 91.38 168 LYS A CA 1
ATOM 1284 C C . LYS A 1 168 ? -13.544 9.819 6.108 1.00 91.38 168 LYS A C 1
ATOM 1286 O O . LYS A 1 168 ? -13.738 9.439 7.258 1.00 91.38 168 LYS A O 1
ATOM 1291 N N . LEU A 1 169 ? -13.684 11.081 5.715 1.00 91.56 169 LEU A N 1
ATOM 1292 C CA . LEU A 1 169 ? -14.347 12.120 6.505 1.00 91.56 169 LEU A CA 1
ATOM 1293 C C . LEU A 1 169 ? -15.751 12.357 5.914 1.00 91.56 169 LEU A C 1
ATOM 1295 O O . LEU A 1 169 ? -15.934 12.250 4.697 1.00 91.56 169 LEU A O 1
ATOM 1299 N N . ARG A 1 170 ? -16.771 12.639 6.737 1.00 85.88 170 ARG A N 1
ATOM 1300 C CA . ARG A 1 170 ? -18.116 13.026 6.252 1.00 85.88 170 ARG A CA 1
ATOM 1301 C C . ARG A 1 170 ? -18.613 14.329 6.874 1.00 85.88 170 ARG A C 1
ATOM 1303 O O . ARG A 1 170 ? -18.283 14.643 8.015 1.00 85.88 170 ARG A O 1
ATOM 1310 N N . ARG A 1 171 ? -19.459 15.030 6.106 1.00 76.38 171 ARG A N 1
ATOM 1311 C CA . ARG A 1 171 ? -20.197 16.239 6.506 1.00 76.38 171 ARG A CA 1
ATOM 1312 C C . ARG A 1 171 ? -21.082 15.961 7.738 1.00 76.38 171 ARG A C 1
ATOM 1314 O O . ARG A 1 171 ? -21.779 14.948 7.766 1.00 76.38 171 ARG A O 1
ATOM 1321 N N . GLY A 1 172 ? -21.067 16.878 8.705 1.00 66.75 172 GLY A N 1
ATOM 1322 C CA . GLY A 1 172 ? -21.685 16.777 10.039 1.00 66.75 172 GLY A CA 1
ATOM 1323 C C . GLY A 1 172 ? -20.781 17.452 11.084 1.00 66.75 172 GLY A C 1
ATOM 1324 O O . GLY A 1 172 ? -19.848 18.154 10.684 1.00 66.75 172 GLY A O 1
ATOM 1325 N N . SER A 1 173 ? -20.976 17.186 12.384 1.00 73.50 173 SER A N 1
ATOM 1326 C CA . SER A 1 173 ? -19.824 17.115 13.305 1.00 73.50 173 SER A CA 1
ATOM 1327 C C . SER A 1 173 ? -18.847 16.108 12.689 1.00 73.50 173 SER A C 1
ATOM 1329 O O . SER A 1 173 ? -19.299 15.042 12.267 1.00 73.50 173 SER A O 1
ATOM 1331 N N . VAL A 1 174 ? -17.568 16.460 12.498 1.00 87.94 174 VAL A N 1
ATOM 1332 C CA . VAL A 1 174 ? -16.676 15.733 11.568 1.00 87.94 174 VAL A CA 1
ATOM 1333 C C . VAL A 1 174 ? -16.652 14.230 11.869 1.00 87.94 174 VAL A C 1
ATOM 1335 O O . VAL A 1 174 ? -16.129 13.795 12.891 1.00 87.94 174 VAL A O 1
ATOM 1338 N N . ILE A 1 175 ? -17.225 13.439 10.953 1.00 89.25 175 ILE A N 1
ATOM 1339 C CA . ILE A 1 175 ? -17.359 11.987 11.112 1.00 89.25 175 ILE A CA 1
ATOM 1340 C C . ILE A 1 175 ? -16.150 11.311 10.472 1.00 89.25 175 ILE A C 1
ATOM 1342 O O . ILE A 1 175 ? -16.041 11.256 9.243 1.00 89.25 175 ILE A O 1
ATOM 1346 N N . VAL A 1 176 ? -15.264 10.782 11.306 1.00 93.00 176 VAL A N 1
ATOM 1347 C CA . VAL A 1 176 ? -14.034 10.093 10.923 1.00 93.00 176 VAL A CA 1
ATOM 1348 C C . VAL A 1 176 ? -14.296 8.590 10.858 1.00 93.00 176 VAL A C 1
ATOM 1350 O O . VAL A 1 176 ? -14.524 7.947 11.876 1.00 93.00 176 VAL A O 1
ATOM 1353 N N . HIS A 1 177 ? -14.240 8.001 9.665 1.00 93.75 177 HIS A N 1
ATOM 1354 C CA . HIS A 1 177 ? -14.155 6.547 9.511 1.00 93.75 177 HIS A CA 1
ATOM 1355 C C . HIS A 1 177 ? -12.693 6.125 9.515 1.00 93.75 177 HIS A C 1
ATOM 1357 O O . HIS A 1 177 ? -11.959 6.482 8.589 1.00 93.75 177 HIS A O 1
ATOM 1363 N N . PHE A 1 178 ? -12.290 5.293 10.467 1.00 94.81 178 PHE A N 1
ATOM 1364 C CA . PHE A 1 178 ? -10.923 4.788 10.559 1.00 94.81 178 PHE A CA 1
ATOM 1365 C C . PHE A 1 178 ? -10.870 3.263 10.700 1.00 94.81 178 PHE A C 1
ATOM 1367 O O . PHE A 1 178 ? -11.888 2.585 10.888 1.00 94.81 178 PHE A O 1
ATOM 1374 N N . ILE A 1 179 ? -9.665 2.732 10.513 1.00 93.75 179 ILE A N 1
ATOM 1375 C CA . ILE A 1 179 ? -9.301 1.331 10.700 1.00 93.75 179 ILE A CA 1
ATOM 1376 C C . ILE A 1 179 ? -8.118 1.294 11.666 1.00 93.75 179 ILE A C 1
ATOM 1378 O O . ILE A 1 179 ? -7.123 1.978 11.431 1.00 93.75 179 ILE A O 1
ATOM 1382 N N . LEU A 1 180 ? -8.229 0.486 12.714 1.00 94.38 180 LEU A N 1
ATOM 1383 C CA . LEU A 1 180 ? -7.121 0.070 13.566 1.00 94.38 180 LEU A CA 1
ATOM 1384 C C . LEU A 1 180 ? -6.569 -1.253 13.025 1.00 94.38 180 LEU A C 1
ATOM 1386 O O . LEU A 1 180 ? -7.341 -2.175 12.742 1.00 94.38 180 LEU A O 1
ATOM 1390 N N . TYR A 1 181 ? -5.251 -1.339 12.882 1.00 92.44 181 TYR A N 1
ATOM 1391 C CA . TYR A 1 181 ? -4.556 -2.525 12.387 1.00 92.44 181 TYR A CA 1
ATOM 1392 C C . TYR A 1 181 ? -3.858 -3.258 13.534 1.00 92.44 181 TYR A C 1
ATOM 1394 O O . TYR A 1 181 ? -3.034 -2.660 14.228 1.00 92.44 181 TYR A O 1
ATOM 1402 N N . PHE A 1 182 ? -4.144 -4.552 13.692 1.00 91.56 182 PHE A N 1
ATOM 1403 C CA . PHE A 1 182 ? -3.543 -5.425 14.706 1.00 91.56 182 PHE A CA 1
ATOM 1404 C C . PHE A 1 182 ? -2.850 -6.636 14.069 1.00 91.56 182 PHE A C 1
ATOM 1406 O O . PHE A 1 182 ? -3.298 -7.132 13.036 1.00 91.56 182 PHE A O 1
ATOM 1413 N N . LYS A 1 183 ? -1.762 -7.120 14.681 1.00 87.19 183 LYS A N 1
ATOM 1414 C CA . LYS A 1 183 ? -0.993 -8.302 14.241 1.00 87.19 183 LYS A CA 1
ATOM 1415 C C . LYS A 1 183 ? -1.731 -9.608 14.542 1.00 87.19 183 LYS A C 1
ATOM 1417 O O . LYS A 1 183 ? -1.741 -10.514 13.717 1.00 87.19 183 LYS A O 1
ATOM 1422 N N . THR A 1 184 ? -2.361 -9.696 15.709 1.00 85.06 184 THR A N 1
ATOM 1423 C CA . THR A 1 184 ? -3.156 -10.850 16.151 1.00 85.06 184 THR A CA 1
ATOM 1424 C C . THR A 1 184 ? -4.659 -10.597 16.034 1.00 85.06 184 THR A C 1
ATOM 1426 O O . THR A 1 184 ? -5.114 -9.484 15.757 1.00 85.06 184 THR A O 1
ATOM 1429 N N . ALA A 1 185 ? -5.449 -11.658 16.216 1.00 81.38 185 ALA A N 1
ATOM 1430 C CA . ALA A 1 185 ? -6.902 -11.573 16.265 1.00 81.38 185 ALA A CA 1
ATOM 1431 C C . ALA A 1 185 ? -7.355 -10.824 17.530 1.00 81.38 185 ALA A C 1
ATOM 1433 O O . ALA A 1 185 ? -7.119 -11.273 18.650 1.00 81.38 185 ALA A O 1
ATOM 1434 N N . VAL A 1 186 ? -8.040 -9.697 17.338 1.00 86.00 186 VAL A N 1
ATOM 1435 C CA . VAL A 1 186 ? -8.596 -8.857 18.407 1.00 86.00 186 VAL A CA 1
ATOM 1436 C C . VAL A 1 186 ? -10.087 -8.666 18.137 1.00 86.00 186 VAL A C 1
ATOM 1438 O O . VAL A 1 186 ? -10.472 -8.327 17.016 1.00 86.00 186 VAL A O 1
ATOM 1441 N N . THR A 1 187 ? -10.941 -8.886 19.142 1.00 87.44 187 THR A N 1
ATOM 1442 C CA . THR A 1 187 ? -12.381 -8.607 19.008 1.00 87.44 187 THR A CA 1
ATOM 1443 C C . THR A 1 187 ? -12.604 -7.107 18.789 1.00 87.44 187 THR A C 1
ATOM 1445 O O . THR A 1 187 ? -11.889 -6.306 19.398 1.00 87.44 187 THR A O 1
ATOM 1448 N N . PRO A 1 188 ? -13.568 -6.677 17.953 1.00 89.19 188 PRO A N 1
ATOM 1449 C CA . PRO A 1 188 ? -13.782 -5.256 17.672 1.00 89.19 188 PRO A CA 1
ATOM 1450 C C . PRO A 1 188 ? -13.942 -4.390 18.929 1.00 89.19 188 PRO A C 1
ATOM 1452 O O . PRO A 1 188 ? -13.416 -3.280 18.991 1.00 89.19 188 PRO A O 1
ATOM 1455 N N . GLU A 1 189 ? -14.603 -4.932 19.952 1.00 88.75 189 GLU A N 1
ATOM 1456 C CA . GLU A 1 189 ? -14.818 -4.318 21.260 1.00 88.75 189 GLU A CA 1
ATOM 1457 C C . GLU A 1 189 ? -13.490 -4.099 21.982 1.00 88.75 189 GLU A C 1
ATOM 1459 O O . GLU A 1 189 ? -13.180 -2.971 22.362 1.00 88.75 189 GLU A O 1
ATOM 1464 N N . LYS A 1 190 ? -12.663 -5.148 22.100 1.00 88.94 190 LYS A N 1
ATOM 1465 C CA . LYS A 1 190 ? -11.344 -5.045 22.735 1.00 88.94 190 LYS A CA 1
ATOM 1466 C C . LYS A 1 190 ? -10.399 -4.143 21.942 1.00 88.94 190 LYS A C 1
ATOM 1468 O O . LYS A 1 190 ? -9.566 -3.468 22.541 1.00 88.94 190 LYS A O 1
ATOM 1473 N N . GLY A 1 191 ? -10.561 -4.099 20.620 1.00 90.06 191 GLY A N 1
ATOM 1474 C CA . GLY A 1 191 ? -9.794 -3.247 19.719 1.00 90.06 191 GLY A CA 1
ATOM 1475 C C . GLY A 1 191 ? -9.984 -1.761 20.004 1.00 90.06 191 GLY A C 1
ATOM 1476 O O . GLY A 1 191 ? -8.995 -1.036 20.023 1.00 90.06 191 GLY A O 1
ATOM 1477 N N . ILE A 1 192 ? -11.211 -1.302 20.282 1.00 93.75 192 ILE A N 1
ATOM 1478 C CA . ILE A 1 192 ? -11.488 0.113 20.606 1.00 93.75 192 ILE A CA 1
ATOM 1479 C C . ILE A 1 192 ? -11.484 0.434 22.108 1.00 93.75 192 ILE A C 1
ATOM 1481 O O . ILE A 1 192 ? -11.692 1.586 22.482 1.00 93.75 192 ILE A O 1
ATOM 1485 N N . GLU A 1 193 ? -11.261 -0.552 22.976 1.00 92.19 193 GLU A N 1
ATOM 1486 C CA . GLU A 1 193 ? -11.406 -0.377 24.425 1.00 92.19 193 GLU A CA 1
ATOM 1487 C C . GLU A 1 193 ? -10.442 0.675 24.994 1.00 92.19 193 GLU A C 1
ATOM 1489 O O . GLU A 1 193 ? -10.854 1.529 25.774 1.00 92.19 193 GLU A O 1
ATOM 1494 N N . ASN A 1 194 ? -9.187 0.701 24.531 1.00 91.50 194 ASN A N 1
ATOM 1495 C CA . ASN A 1 194 ? -8.228 1.733 24.938 1.00 91.50 194 ASN A CA 1
ATOM 1496 C C . ASN A 1 194 ? -8.702 3.151 24.560 1.00 91.50 194 ASN A C 1
ATOM 1498 O O . ASN A 1 194 ? -8.515 4.080 25.341 1.00 91.50 194 ASN A O 1
ATOM 1502 N N . LEU A 1 195 ? -9.345 3.318 23.396 1.00 94.00 195 LEU A N 1
ATOM 1503 C CA . LEU A 1 195 ? -9.921 4.601 22.982 1.00 94.00 195 LEU A CA 1
ATOM 1504 C C . LEU A 1 195 ? -11.124 4.986 23.839 1.00 94.00 195 LEU A C 1
ATOM 1506 O O . LEU A 1 195 ? -11.232 6.143 24.223 1.00 94.00 195 LEU A O 1
ATOM 1510 N N . ARG A 1 196 ? -12.002 4.035 24.184 1.00 93.44 196 ARG A N 1
ATOM 1511 C CA . ARG A 1 196 ? -13.115 4.296 25.110 1.00 93.44 196 ARG A CA 1
ATOM 1512 C C . ARG A 1 196 ? -12.611 4.795 26.458 1.00 93.44 196 ARG A C 1
ATOM 1514 O O . ARG A 1 196 ? -13.102 5.810 26.934 1.00 93.44 196 ARG A O 1
ATOM 1521 N N . VAL A 1 197 ? -11.611 4.120 27.031 1.00 92.31 197 VAL A N 1
ATOM 1522 C CA . VAL A 1 197 ? -10.999 4.519 28.306 1.00 92.31 197 VAL A CA 1
ATOM 1523 C C . VAL A 1 197 ? -10.368 5.911 28.193 1.00 92.31 197 VAL A C 1
ATOM 1525 O O . VAL A 1 197 ? -10.662 6.767 29.024 1.00 92.31 197 VAL A O 1
ATOM 1528 N N . ALA A 1 198 ? -9.573 6.172 27.148 1.00 91.81 198 ALA A N 1
ATOM 1529 C CA . ALA A 1 198 ? -8.941 7.476 26.932 1.00 91.81 198 ALA A CA 1
ATOM 1530 C C . ALA A 1 198 ? -9.965 8.620 26.799 1.00 91.81 198 ALA A C 1
ATOM 1532 O O . ALA A 1 198 ? -9.808 9.660 27.434 1.00 91.81 198 ALA A O 1
ATOM 1533 N N . ILE A 1 199 ? -11.037 8.403 26.031 1.00 93.75 199 ILE A N 1
ATOM 1534 C CA . ILE A 1 199 ? -12.097 9.396 25.814 1.00 93.75 199 ILE A CA 1
ATOM 1535 C C . ILE A 1 199 ? -12.913 9.604 27.096 1.00 93.75 199 ILE A C 1
ATOM 1537 O O . ILE A 1 199 ? -13.179 10.744 27.454 1.00 93.75 199 ILE A O 1
ATOM 1541 N N . SER A 1 200 ? -13.233 8.540 27.844 1.00 90.50 200 SER A N 1
ATOM 1542 C CA . SER A 1 200 ? -14.067 8.613 29.059 1.00 90.50 200 SER A CA 1
ATOM 1543 C C . SER A 1 200 ? -13.505 9.473 30.200 1.00 90.50 200 SER A C 1
ATOM 1545 O O . SER A 1 200 ? -14.230 9.765 31.147 1.00 90.50 200 SER A O 1
ATOM 1547 N N . ALA A 1 201 ? -12.231 9.872 30.130 1.00 87.69 201 ALA A N 1
ATOM 1548 C CA . ALA A 1 201 ? -11.624 10.762 31.112 1.00 87.69 201 ALA A CA 1
ATOM 1549 C C . ALA A 1 201 ? -12.032 12.236 30.921 1.00 87.69 201 ALA A C 1
ATOM 1551 O O . ALA A 1 201 ? -12.333 12.907 31.904 1.00 87.69 201 ALA A O 1
ATOM 1552 N N . ASN A 1 202 ? -12.027 12.730 29.674 1.00 86.31 202 ASN A N 1
ATOM 1553 C CA . ASN A 1 202 ? -12.122 14.164 29.347 1.00 86.31 202 ASN A CA 1
ATOM 1554 C C . ASN A 1 202 ? -13.057 14.484 28.155 1.00 86.31 202 ASN A C 1
ATOM 1556 O O . ASN A 1 202 ? -13.115 15.636 27.729 1.00 86.31 202 ASN A O 1
ATOM 1560 N N . ASP A 1 203 ? -13.719 13.485 27.563 1.00 90.38 203 ASP A N 1
ATOM 1561 C CA . ASP A 1 203 ? -14.436 13.558 26.276 1.00 90.38 203 ASP A CA 1
ATOM 1562 C C . ASP A 1 203 ? -13.572 14.077 25.103 1.00 90.38 203 ASP A C 1
ATOM 1564 O O . ASP A 1 203 ? -14.064 14.655 24.129 1.00 90.38 203 ASP A O 1
ATOM 1568 N N . THR A 1 204 ? -12.254 13.850 25.165 1.00 92.75 204 THR A N 1
ATOM 1569 C CA . THR A 1 204 ? -11.300 14.251 24.122 1.00 92.75 204 THR A CA 1
ATOM 1570 C C . THR A 1 204 ? -10.378 13.121 23.672 1.00 92.75 204 THR A C 1
ATOM 1572 O O . THR A 1 204 ? -10.171 12.122 24.359 1.00 92.75 204 THR A O 1
ATOM 1575 N N . ILE A 1 205 ? -9.783 13.312 22.495 1.00 92.25 205 ILE A N 1
ATOM 1576 C CA . ILE A 1 205 ? -8.604 12.585 22.034 1.00 92.25 205 ILE A CA 1
ATOM 1577 C C . ILE A 1 205 ? -7.591 13.600 21.497 1.00 92.25 205 ILE A C 1
ATOM 1579 O O . ILE A 1 205 ? -7.830 14.262 20.486 1.00 92.25 205 ILE A O 1
ATOM 1583 N N . GLY A 1 206 ? -6.505 13.808 22.244 1.00 88.75 206 GLY A N 1
ATOM 1584 C CA . GLY A 1 206 ? -5.646 14.982 22.069 1.00 88.75 206 GLY A CA 1
ATOM 1585 C C . GLY A 1 206 ? -6.459 16.283 22.131 1.00 88.75 206 GLY A C 1
ATOM 1586 O O . GLY A 1 206 ? -7.275 16.474 23.034 1.00 88.75 206 GLY A O 1
ATOM 1587 N N . ASP A 1 207 ? -6.289 17.139 21.121 1.00 89.19 207 ASP A N 1
ATOM 1588 C CA . ASP A 1 207 ? -7.010 18.414 20.966 1.00 89.19 207 ASP A CA 1
ATOM 1589 C C . ASP A 1 207 ? -8.475 18.262 20.485 1.00 89.19 207 ASP A C 1
ATOM 1591 O O . ASP A 1 207 ? -9.194 19.257 20.345 1.00 89.19 207 ASP A O 1
ATOM 1595 N N . PHE A 1 208 ? -8.934 17.049 20.155 1.00 91.94 208 PHE A N 1
ATOM 1596 C CA . PHE A 1 208 ? -10.231 16.833 19.508 1.00 91.94 208 PHE A CA 1
ATOM 1597 C C . PHE A 1 208 ? -11.321 16.443 20.514 1.00 91.94 208 PHE A C 1
ATOM 1599 O O . PHE A 1 208 ? -11.257 15.368 21.104 1.00 91.94 208 PHE A O 1
ATOM 1606 N N . GLN A 1 209 ? -12.365 17.268 20.651 1.00 91.38 209 GLN A N 1
ATOM 1607 C CA . GLN A 1 209 ? -13.584 16.899 21.385 1.00 91.38 209 GLN A CA 1
ATOM 1608 C C . GLN A 1 209 ? -14.368 15.812 20.643 1.00 91.38 209 GLN A C 1
ATOM 1610 O O . GLN A 1 209 ? -14.645 15.941 19.443 1.00 91.38 209 GLN A O 1
ATOM 1615 N N . VAL A 1 210 ? -14.752 14.766 21.368 1.00 93.00 210 VAL A N 1
ATOM 1616 C CA . VAL A 1 210 ? -15.444 13.587 20.850 1.00 93.00 210 VAL A CA 1
ATOM 1617 C C . VAL A 1 210 ? -16.910 13.624 21.267 1.00 93.00 210 VAL A C 1
ATOM 1619 O O . VAL A 1 210 ? -17.238 13.759 22.435 1.00 93.00 210 VAL A O 1
ATOM 1622 N N . GLU A 1 211 ? -17.801 13.472 20.292 1.00 91.00 211 GLU A N 1
ATOM 1623 C CA . GLU A 1 211 ? -19.243 13.329 20.509 1.00 91.00 211 GLU A CA 1
ATOM 1624 C C . GLU A 1 211 ? -19.647 11.850 20.635 1.00 91.00 211 GLU A C 1
ATOM 1626 O O . GLU A 1 211 ? -20.580 11.514 21.357 1.00 91.00 211 GLU A O 1
ATOM 1631 N N . GLU A 1 212 ? -18.981 10.956 19.891 1.00 91.19 212 GLU A N 1
ATOM 1632 C CA . GLU A 1 212 ? -19.358 9.540 19.802 1.00 91.19 212 GLU A CA 1
ATOM 1633 C C . GLU A 1 212 ? -18.202 8.671 19.265 1.00 91.19 212 GLU A C 1
ATOM 1635 O O . GLU A 1 212 ? -17.499 9.075 18.333 1.00 91.19 212 GLU A O 1
ATOM 1640 N N . LEU A 1 213 ? -18.048 7.447 19.789 1.00 92.81 213 LEU A N 1
ATOM 1641 C CA . LEU A 1 213 ? -17.156 6.407 19.255 1.00 92.81 213 LEU A CA 1
ATOM 1642 C C . LEU A 1 213 ? -17.929 5.091 19.076 1.00 92.81 213 LEU A C 1
ATOM 1644 O O . LEU A 1 213 ? -18.373 4.486 20.051 1.00 92.81 213 LEU A O 1
ATOM 1648 N N . VAL A 1 214 ? -18.056 4.621 17.831 1.00 92.38 214 VAL A N 1
ATOM 1649 C CA . VAL A 1 214 ? -18.896 3.464 17.473 1.00 92.38 214 VAL A CA 1
ATOM 1650 C C . VAL A 1 214 ? -18.146 2.482 16.574 1.00 92.38 214 VAL A C 1
ATOM 1652 O O . VAL A 1 214 ? -17.512 2.870 15.594 1.00 92.38 214 VAL A O 1
ATOM 1655 N N . ILE A 1 215 ? -18.256 1.184 16.864 1.00 91.25 215 ILE A N 1
ATOM 1656 C CA . ILE A 1 215 ? -17.770 0.109 15.987 1.00 91.25 215 ILE A CA 1
ATOM 1657 C C . ILE A 1 215 ? -18.710 -0.000 14.785 1.00 91.25 215 ILE A C 1
ATOM 1659 O O . ILE A 1 215 ? -19.924 -0.081 14.957 1.00 91.25 215 ILE A O 1
ATOM 1663 N N . TYR A 1 216 ? -18.172 -0.066 13.566 1.00 85.19 216 TYR A N 1
ATOM 1664 C CA . TYR A 1 216 ? -18.984 -0.325 12.376 1.00 85.19 216 TYR A CA 1
ATOM 1665 C C . TYR A 1 216 ? -18.406 -1.478 11.557 1.00 85.19 216 TYR A C 1
ATOM 1667 O O . TYR A 1 216 ? -17.315 -1.399 10.991 1.00 85.19 216 TYR A O 1
ATOM 1675 N N . SER A 1 217 ? -19.177 -2.555 11.425 1.00 72.06 217 SER A N 1
ATOM 1676 C CA . SER A 1 217 ? -18.914 -3.538 10.384 1.00 72.06 217 SER A CA 1
ATOM 1677 C C . SER A 1 217 ? -19.356 -2.969 9.033 1.00 72.06 217 SER A C 1
ATOM 1679 O O . SER A 1 217 ? -20.399 -2.321 8.895 1.00 72.06 217 SER A O 1
ATOM 1681 N N . ARG A 1 218 ? -18.569 -3.221 7.984 1.00 61.66 218 ARG A N 1
ATOM 1682 C CA . ARG A 1 218 ? -19.102 -3.136 6.623 1.00 61.66 218 ARG A CA 1
ATOM 1683 C C . ARG A 1 218 ? -20.032 -4.341 6.478 1.00 61.66 218 ARG A C 1
ATOM 1685 O O . ARG A 1 218 ? -19.537 -5.463 6.497 1.00 61.66 218 ARG A O 1
ATOM 1692 N N . LYS A 1 219 ? -21.350 -4.127 6.338 1.00 42.50 219 LYS A N 1
ATOM 1693 C CA . LYS A 1 219 ? -22.260 -5.207 5.915 1.00 42.50 219 LYS A CA 1
ATOM 1694 C C . LYS A 1 219 ? -21.669 -5.835 4.656 1.00 42.50 219 LYS A C 1
ATOM 1696 O O . LYS A 1 219 ? -21.427 -5.115 3.686 1.00 42.50 219 LYS A O 1
ATOM 1701 N N . SER A 1 220 ? -21.399 -7.137 4.696 1.00 34.28 220 SER A N 1
ATOM 1702 C CA . SER A 1 220 ? -20.873 -7.845 3.535 1.00 34.28 220 SER A CA 1
ATOM 1703 C C . SER A 1 220 ? -21.936 -7.837 2.443 1.00 34.28 220 SER A C 1
ATOM 1705 O O . SER A 1 220 ? -22.953 -8.517 2.549 1.00 34.28 220 SER A O 1
ATOM 1707 N N . THR A 1 221 ? -21.727 -7.046 1.394 1.00 39.00 221 THR A N 1
ATOM 1708 C CA . THR A 1 221 ? -22.402 -7.269 0.117 1.00 39.00 221 THR A CA 1
ATOM 1709 C C . THR A 1 221 ? -21.771 -8.490 -0.533 1.00 39.00 221 THR A C 1
ATOM 1711 O O . THR A 1 221 ? -20.836 -8.340 -1.314 1.00 39.00 221 THR A O 1
ATOM 1714 N N . ASN A 1 222 ? -22.260 -9.672 -0.151 1.00 39.84 222 ASN 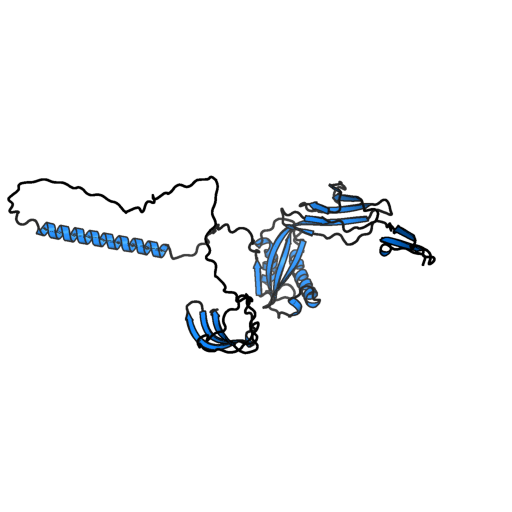A N 1
ATOM 1715 C CA . ASN A 1 222 ? -22.422 -10.854 -0.996 1.00 39.84 222 ASN A CA 1
ATOM 1716 C C . ASN A 1 222 ? -23.279 -11.900 -0.262 1.00 39.84 222 ASN A C 1
ATOM 1718 O O . ASN A 1 222 ? -23.125 -12.093 0.941 1.00 39.84 222 ASN A O 1
ATOM 1722 N N . SER A 1 223 ? -24.144 -12.570 -1.028 1.00 31.12 223 SER A N 1
ATOM 1723 C CA . SER A 1 223 ? -25.090 -13.619 -0.617 1.00 31.12 223 SER A CA 1
ATOM 1724 C C . SER A 1 223 ? -26.217 -13.196 0.333 1.00 31.12 223 SER A C 1
ATOM 1726 O O . SER A 1 223 ? -26.055 -13.068 1.545 1.00 31.12 223 SER A O 1
ATOM 1728 N N . THR A 1 224 ? -27.418 -13.087 -0.238 1.00 36.09 224 THR A N 1
ATOM 1729 C CA . THR A 1 224 ? -28.685 -13.137 0.498 1.00 36.09 224 THR A CA 1
ATOM 1730 C C . THR A 1 224 ? -28.886 -14.546 1.061 1.00 36.09 224 THR A C 1
ATOM 1732 O O . THR A 1 224 ? -29.533 -15.379 0.433 1.00 36.09 224 THR A O 1
ATOM 1735 N N . THR A 1 225 ? -28.356 -14.809 2.254 1.00 27.23 225 THR A N 1
ATOM 1736 C CA . THR A 1 225 ? -28.773 -15.962 3.061 1.00 27.23 225 THR A CA 1
ATOM 1737 C C . THR A 1 225 ? -29.390 -15.437 4.345 1.00 27.23 225 THR A C 1
ATOM 1739 O O . THR A 1 225 ? -28.697 -14.971 5.249 1.00 27.23 225 THR A O 1
ATOM 1742 N N . THR A 1 226 ? -30.718 -15.464 4.398 1.00 33.19 226 THR A N 1
ATOM 1743 C CA . THR A 1 226 ? -31.504 -14.985 5.535 1.00 33.19 226 THR A CA 1
ATOM 1744 C C . THR A 1 226 ? -31.394 -15.966 6.701 1.00 33.19 226 THR A C 1
ATOM 1746 O O . THR A 1 226 ? -32.237 -16.841 6.868 1.00 33.19 226 THR A O 1
ATOM 1749 N N . THR A 1 227 ? -30.364 -15.817 7.530 1.00 30.97 227 THR A N 1
ATOM 1750 C CA . THR A 1 227 ? -30.356 -16.364 8.893 1.00 30.97 227 THR A CA 1
ATOM 1751 C C . THR A 1 227 ? -30.618 -15.224 9.867 1.00 30.97 227 THR A C 1
ATOM 1753 O O . THR A 1 227 ? -29.699 -14.520 10.290 1.00 30.97 227 THR A O 1
ATOM 1756 N N . GLU A 1 228 ? -31.894 -15.010 10.185 1.00 32.94 228 GLU A N 1
ATOM 1757 C CA . GLU A 1 228 ? -32.310 -14.072 11.225 1.00 32.94 228 GLU A CA 1
ATOM 1758 C C . GLU A 1 228 ? -31.881 -14.588 12.603 1.00 32.94 228 GLU A C 1
ATOM 1760 O O . GLU A 1 228 ? -32.569 -15.394 13.230 1.00 32.94 228 GLU A O 1
ATOM 1765 N N . THR A 1 229 ? -30.769 -14.071 13.126 1.00 30.50 229 THR A N 1
ATOM 1766 C CA . THR A 1 229 ? -30.510 -14.138 14.567 1.00 30.50 229 THR A CA 1
ATOM 1767 C C . THR A 1 229 ? -31.470 -13.169 15.258 1.00 30.50 229 THR A C 1
ATOM 1769 O O . THR A 1 229 ? -31.213 -11.969 15.367 1.00 30.50 229 THR A O 1
ATOM 1772 N N . LYS A 1 230 ? -32.628 -13.699 15.656 1.00 26.70 230 LYS A N 1
ATOM 1773 C CA . LYS A 1 230 ? -33.757 -12.979 16.255 1.00 26.70 230 LYS A CA 1
ATOM 1774 C C . LYS A 1 230 ? -33.370 -12.387 17.619 1.00 26.70 230 LYS A C 1
ATOM 1776 O O . LYS A 1 230 ? -33.431 -13.078 18.633 1.00 26.70 230 LYS A O 1
ATOM 1781 N N . CYS A 1 231 ? -33.011 -11.103 17.664 1.00 29.69 231 CYS A N 1
ATOM 1782 C CA . CYS A 1 231 ? -32.959 -10.363 18.927 1.00 29.69 231 CYS A CA 1
ATOM 1783 C C . CYS A 1 231 ? -34.385 -10.108 19.431 1.00 29.69 231 CYS A C 1
ATOM 1785 O O . CYS A 1 231 ? -35.225 -9.557 18.719 1.00 29.69 231 CYS A O 1
ATOM 1787 N N . THR A 1 232 ? -34.656 -10.527 20.662 1.00 32.41 232 THR A N 1
ATOM 1788 C CA . THR A 1 232 ? -35.971 -10.456 21.301 1.00 32.41 232 THR A CA 1
ATOM 1789 C C . THR A 1 232 ? -36.292 -9.060 21.825 1.00 32.41 232 THR A C 1
ATOM 1791 O O . THR A 1 232 ? -35.609 -8.578 22.726 1.00 32.41 232 THR A O 1
ATOM 1794 N N . CYS A 1 233 ? -37.412 -8.496 21.370 1.00 32.16 233 CYS A N 1
ATOM 1795 C CA . CYS A 1 233 ? -38.229 -7.571 22.154 1.00 32.16 233 CYS A CA 1
ATOM 1796 C C . CYS A 1 233 ? -39.697 -8.024 22.090 1.00 32.16 233 CYS A C 1
ATOM 1798 O O . CYS A 1 233 ? -40.242 -8.220 21.003 1.00 32.16 233 CYS A O 1
ATOM 1800 N N . SER A 1 234 ? -40.306 -8.181 23.265 1.00 41.91 234 SER A N 1
ATOM 1801 C CA . SER A 1 234 ? -41.756 -8.235 23.523 1.00 41.91 234 SER A CA 1
ATOM 1802 C C . SER A 1 234 ? -42.524 -7.068 22.867 1.00 41.91 234 SER A C 1
ATOM 1804 O O . SER A 1 234 ? -41.929 -6.027 22.601 1.00 41.91 234 SER A O 1
ATOM 1806 N N . ASP A 1 235 ? -43.834 -7.114 22.597 1.00 47.81 235 ASP A N 1
ATOM 1807 C CA . ASP A 1 235 ? -44.874 -8.135 22.824 1.00 47.81 235 ASP A CA 1
ATOM 1808 C C . ASP A 1 235 ? -45.915 -8.030 21.692 1.00 47.81 235 ASP A C 1
ATOM 1810 O O . ASP A 1 235 ? -46.566 -6.998 21.565 1.00 47.81 235 ASP A O 1
ATOM 1814 N N . ASN A 1 236 ? -46.102 -9.076 20.878 1.00 56.66 236 ASN A N 1
ATOM 1815 C CA . ASN A 1 236 ? -47.215 -9.148 19.910 1.00 56.66 236 ASN A CA 1
ATOM 1816 C C . ASN A 1 236 ? -47.761 -10.581 19.754 1.00 56.66 236 ASN A C 1
ATOM 1818 O O . ASN A 1 236 ? -48.975 -10.761 19.682 1.00 56.66 236 ASN A O 1
ATOM 1822 N N . GLU A 1 237 ? -46.909 -11.617 19.784 1.00 55.75 237 GLU A N 1
ATOM 1823 C CA . GLU A 1 237 ? -47.388 -13.013 19.864 1.00 55.75 237 GLU A CA 1
ATOM 1824 C C . GLU A 1 237 ? -48.035 -13.335 21.216 1.00 55.75 237 GLU A C 1
ATOM 1826 O O . GLU A 1 237 ? -49.036 -14.041 21.265 1.00 55.75 237 GLU A O 1
ATOM 1831 N N . THR A 1 238 ? -47.519 -12.772 22.310 1.00 60.69 238 THR A N 1
ATOM 1832 C CA . THR A 1 238 ? -48.108 -12.888 23.654 1.00 60.69 238 THR A CA 1
ATOM 1833 C C . THR A 1 238 ? -49.534 -12.337 23.686 1.00 60.69 238 THR A C 1
ATOM 1835 O O . THR A 1 238 ? -50.434 -12.997 24.199 1.00 60.69 238 THR A O 1
ATOM 1838 N N . ILE A 1 239 ? -49.773 -11.184 23.054 1.00 65.88 239 ILE A N 1
ATOM 1839 C CA . ILE A 1 239 ? -51.110 -10.588 22.912 1.00 65.88 239 ILE A CA 1
ATOM 1840 C C . ILE A 1 239 ? -52.029 -11.498 22.082 1.00 65.88 239 ILE A C 1
ATOM 1842 O O . ILE A 1 239 ? -53.163 -11.751 22.487 1.00 65.88 239 ILE A O 1
ATOM 1846 N N . LEU A 1 240 ? -51.549 -12.041 20.956 1.00 69.81 240 LEU A N 1
ATOM 1847 C CA . LEU A 1 240 ? -52.339 -12.946 20.113 1.00 69.81 240 LEU A CA 1
ATOM 1848 C C . LEU A 1 240 ? -52.717 -14.246 20.847 1.0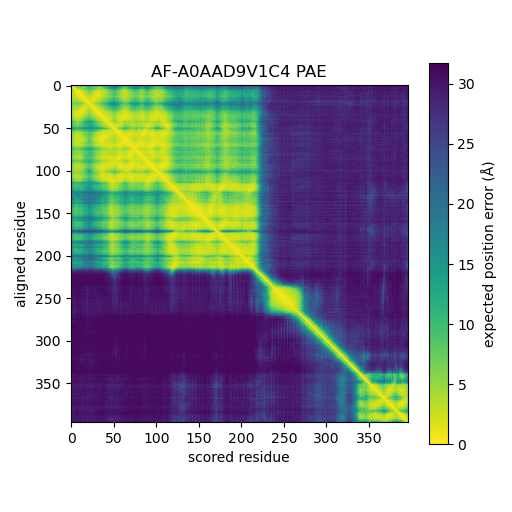0 69.81 240 LEU A C 1
ATOM 1850 O O . LEU A 1 240 ? -53.873 -14.664 20.792 1.00 69.81 240 LEU A O 1
ATOM 1854 N N . LEU A 1 241 ? -51.779 -14.855 21.578 1.00 68.62 241 LEU A N 1
ATOM 1855 C CA . LEU A 1 241 ? -52.031 -16.059 22.375 1.00 68.62 241 LEU A CA 1
ATOM 1856 C C . LEU A 1 241 ? -53.004 -15.795 23.533 1.00 68.62 241 LEU A C 1
ATOM 1858 O O . LEU A 1 241 ? -53.883 -16.620 23.781 1.00 68.62 241 LEU A O 1
ATOM 1862 N N . VAL A 1 242 ? -52.916 -14.635 24.194 1.00 82.25 242 VAL A N 1
ATOM 1863 C CA . VAL A 1 242 ? -53.895 -14.217 25.213 1.00 82.25 242 VAL A CA 1
ATOM 1864 C C . VAL A 1 242 ? -55.287 -14.036 24.598 1.00 82.25 242 VAL A C 1
ATOM 1866 O O . VAL A 1 242 ? -56.263 -14.507 25.177 1.00 82.25 242 VAL A O 1
ATOM 1869 N N . ILE A 1 243 ? -55.402 -13.437 23.407 1.00 81.00 243 ILE A N 1
ATOM 1870 C CA . ILE A 1 243 ? -56.689 -13.303 22.702 1.00 81.00 243 ILE A CA 1
ATOM 1871 C C . ILE A 1 243 ? -57.273 -14.681 22.356 1.00 81.00 243 ILE A C 1
ATOM 1873 O O . ILE A 1 243 ? -58.452 -14.919 22.616 1.00 81.00 243 ILE A O 1
ATOM 1877 N N . ILE A 1 244 ? -56.467 -15.611 21.832 1.00 85.50 244 ILE A N 1
ATOM 1878 C CA . ILE A 1 244 ? -56.912 -16.980 21.515 1.00 85.50 244 ILE A CA 1
ATOM 1879 C C . ILE A 1 244 ? -57.361 -17.720 22.786 1.00 85.50 244 ILE A C 1
ATOM 1881 O O . ILE A 1 244 ? -58.415 -18.357 22.780 1.00 85.50 244 ILE A O 1
ATOM 1885 N N . ALA A 1 245 ? -56.622 -17.594 23.893 1.00 88.25 245 ALA A N 1
ATOM 1886 C CA . ALA A 1 245 ? -56.988 -18.200 25.173 1.00 88.25 245 ALA A CA 1
ATOM 1887 C C . ALA A 1 245 ? -58.306 -17.631 25.736 1.00 88.25 245 ALA A C 1
ATOM 1889 O O . ALA A 1 245 ? -59.178 -18.393 26.157 1.00 88.25 245 ALA A O 1
ATOM 1890 N N . VAL A 1 246 ? -58.493 -16.306 25.691 1.00 92.12 246 VAL A N 1
ATOM 1891 C CA . VAL A 1 246 ? -59.735 -15.646 26.130 1.00 92.12 246 VAL A CA 1
ATOM 1892 C C . VAL A 1 246 ? -60.921 -16.064 25.257 1.00 92.12 246 VAL A C 1
ATOM 1894 O O . VAL A 1 246 ? -61.974 -16.406 25.793 1.00 92.12 246 VAL A O 1
ATOM 1897 N N . LEU A 1 247 ? -60.757 -16.118 23.930 1.00 91.56 247 LEU A N 1
ATOM 1898 C CA . LEU A 1 247 ? -61.796 -16.610 23.018 1.00 91.56 247 LEU A CA 1
ATOM 1899 C C . LEU A 1 247 ? -62.149 -18.080 23.295 1.00 91.56 247 LEU A C 1
ATOM 1901 O O . LEU A 1 247 ? -63.330 -18.420 23.335 1.00 91.56 247 LEU A O 1
ATOM 1905 N N . GLY A 1 248 ? -61.157 -18.934 23.566 1.00 92.31 248 GLY A N 1
ATOM 1906 C CA . GLY A 1 248 ? -61.375 -20.328 23.961 1.00 92.31 248 GLY A CA 1
ATOM 1907 C C . GLY A 1 248 ? -62.196 -20.466 25.248 1.00 92.31 248 GLY A C 1
ATOM 1908 O O . GLY A 1 248 ? -63.142 -21.253 25.295 1.00 92.31 248 GLY A O 1
ATOM 1909 N N . ILE A 1 249 ? -61.903 -19.653 26.270 1.00 93.50 249 ILE A N 1
ATOM 1910 C CA . ILE A 1 249 ? -62.673 -19.623 27.525 1.00 93.50 249 ILE A CA 1
ATOM 1911 C C . ILE A 1 249 ? -64.114 -19.153 27.275 1.00 93.50 249 ILE A C 1
ATOM 1913 O O . ILE A 1 249 ? -65.051 -19.778 27.770 1.00 93.50 249 ILE A O 1
ATOM 1917 N N . VAL A 1 250 ? -64.319 -18.104 26.469 1.00 93.81 250 VAL A N 1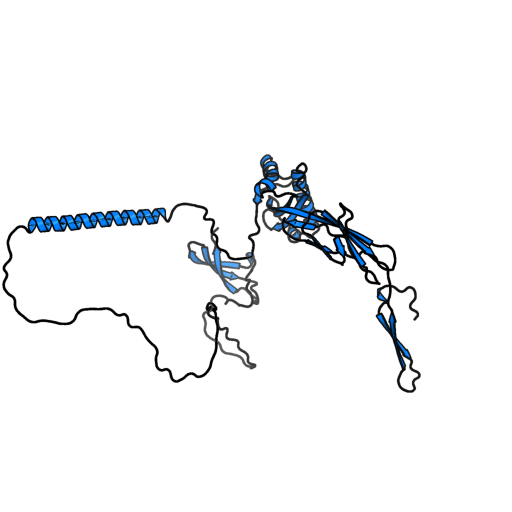
ATOM 1918 C CA . VAL A 1 250 ? -65.666 -17.622 26.109 1.00 93.81 250 VAL A CA 1
ATOM 1919 C C . VAL A 1 250 ? -66.462 -18.701 25.368 1.00 93.81 250 VAL A C 1
ATOM 1921 O O . VAL A 1 250 ? -67.627 -18.929 25.695 1.00 93.81 250 VAL A O 1
ATOM 1924 N N . ILE A 1 251 ? -65.841 -19.423 24.431 1.00 93.94 251 ILE A N 1
ATOM 1925 C CA . ILE A 1 251 ? -66.478 -20.540 23.714 1.00 93.94 251 ILE A CA 1
ATOM 1926 C C . ILE A 1 251 ? -66.854 -21.672 24.682 1.00 93.94 251 ILE A C 1
ATOM 1928 O O . ILE A 1 251 ? -67.977 -22.169 24.619 1.00 93.94 251 ILE A O 1
ATOM 1932 N N . LEU A 1 252 ? -65.979 -22.044 25.623 1.00 94.12 252 LEU A N 1
ATOM 1933 C CA . LEU A 1 252 ? -66.292 -23.057 26.640 1.00 94.12 252 LEU A CA 1
ATOM 1934 C C . LEU A 1 252 ? -67.448 -22.633 27.558 1.00 94.12 252 LEU A C 1
ATOM 1936 O O . LEU A 1 252 ? -68.301 -23.461 27.877 1.00 94.12 252 LEU A O 1
ATOM 1940 N N . VAL A 1 253 ? -67.534 -21.353 27.933 1.00 94.44 253 VAL A N 1
ATOM 1941 C CA . VAL A 1 253 ? -68.677 -20.817 28.692 1.00 94.44 253 VAL A CA 1
ATOM 1942 C C . VAL A 1 253 ? -69.963 -20.871 27.861 1.00 94.44 253 VAL A C 1
ATOM 1944 O O . VAL A 1 253 ? -70.996 -21.287 28.381 1.00 94.44 253 VAL A O 1
ATOM 1947 N N . LEU A 1 254 ? -69.925 -20.539 26.567 1.00 92.50 254 LEU A N 1
ATOM 1948 C CA . LEU A 1 254 ? -71.089 -20.658 25.676 1.00 92.50 254 LEU A CA 1
ATOM 1949 C C . LEU A 1 254 ? -71.525 -22.121 25.476 1.00 92.50 254 LEU A C 1
ATOM 1951 O O . LEU A 1 254 ? -72.723 -22.411 25.478 1.00 92.50 254 LEU A O 1
ATOM 1955 N N . ILE A 1 255 ? -70.584 -23.063 25.380 1.00 92.88 255 ILE A N 1
ATOM 1956 C CA . ILE A 1 255 ? -70.876 -24.505 25.348 1.00 92.88 255 ILE A CA 1
ATOM 1957 C C . ILE A 1 255 ? -71.495 -24.953 26.682 1.00 92.88 255 ILE A C 1
ATOM 1959 O O . ILE A 1 255 ? -72.513 -25.642 26.690 1.00 92.88 255 ILE A O 1
ATOM 1963 N N . ALA A 1 256 ? -70.966 -24.508 27.824 1.00 91.50 256 ALA A N 1
ATOM 1964 C CA . ALA A 1 256 ? -71.548 -24.809 29.132 1.00 91.50 256 ALA A CA 1
ATOM 1965 C C . ALA A 1 256 ? -72.964 -24.221 29.292 1.00 91.50 256 ALA A C 1
ATOM 1967 O O . ALA A 1 256 ? -73.856 -24.907 29.793 1.00 91.50 256 ALA A O 1
ATOM 1968 N N . VAL A 1 257 ? -73.206 -22.993 28.818 1.00 92.00 257 VAL A N 1
ATOM 1969 C CA . VAL A 1 257 ? -74.527 -22.341 28.837 1.00 92.00 257 VAL A CA 1
ATOM 1970 C C . VAL A 1 257 ? -75.512 -23.037 27.900 1.00 92.00 257 VAL A C 1
ATOM 1972 O O . VAL A 1 257 ? -76.655 -23.249 28.295 1.00 92.00 257 VAL A O 1
ATOM 1975 N N . THR A 1 258 ? -75.102 -23.453 26.700 1.00 86.75 258 THR A N 1
ATOM 1976 C CA . THR A 1 258 ? -75.978 -24.200 25.778 1.00 86.75 258 THR A CA 1
ATOM 1977 C C . THR A 1 258 ? -76.270 -25.614 26.286 1.00 86.75 258 THR A C 1
ATOM 1979 O O . THR A 1 258 ? -77.421 -26.042 26.237 1.00 86.75 258 THR A O 1
ATOM 1982 N N . ILE A 1 259 ? -75.298 -26.312 26.886 1.00 88.25 259 ILE A N 1
ATOM 1983 C CA . ILE A 1 259 ? -75.530 -27.583 27.595 1.00 88.25 259 ILE A CA 1
ATOM 1984 C C . ILE A 1 259 ? -76.465 -27.374 28.794 1.00 88.25 259 ILE A C 1
ATOM 1986 O O . ILE A 1 259 ? -77.359 -28.191 29.018 1.00 88.25 259 ILE A O 1
ATOM 1990 N N . TRP A 1 260 ? -76.315 -26.285 29.551 1.00 84.12 260 TRP A N 1
ATOM 1991 C CA . TRP A 1 260 ? -77.204 -25.949 30.666 1.00 84.12 260 TRP A CA 1
ATOM 1992 C C . TRP A 1 260 ? -78.622 -25.615 30.190 1.00 84.12 260 TRP A C 1
ATOM 1994 O O . TRP A 1 260 ? -79.581 -26.125 30.763 1.00 84.12 260 TRP A O 1
ATOM 2004 N N . GLN A 1 261 ? -78.778 -24.858 29.101 1.00 77.69 261 GLN A N 1
ATOM 2005 C CA . GLN A 1 261 ? -80.071 -24.607 28.458 1.00 77.69 261 GLN A CA 1
ATOM 2006 C C . GLN A 1 261 ? -80.701 -25.906 27.942 1.00 77.69 261 GLN A C 1
ATOM 2008 O O . GLN A 1 261 ? -81.866 -26.160 28.229 1.00 77.69 261 GLN A O 1
ATOM 2013 N N . GLN A 1 262 ? -79.944 -26.783 27.275 1.00 75.12 262 GLN A N 1
ATOM 2014 C CA . GLN A 1 262 ? -80.443 -28.091 26.842 1.00 75.12 262 GLN A CA 1
ATOM 2015 C C . GLN A 1 262 ? -80.788 -29.019 28.015 1.00 75.12 262 GLN A C 1
ATOM 2017 O O . GLN A 1 262 ? -81.747 -29.780 27.917 1.00 75.12 262 GLN A O 1
ATOM 2022 N N . ARG A 1 263 ? -80.043 -28.979 29.127 1.00 73.12 263 ARG A N 1
ATOM 2023 C CA . ARG A 1 263 ? -80.380 -29.724 30.354 1.00 73.12 263 ARG A CA 1
ATOM 2024 C C . ARG A 1 263 ? -81.612 -29.143 31.041 1.00 73.12 263 ARG A C 1
ATOM 2026 O O . ARG A 1 263 ? -82.447 -29.912 31.498 1.00 73.12 263 ARG A O 1
ATOM 2033 N N . LYS A 1 264 ? -81.777 -27.819 31.052 1.00 74.44 264 LYS A N 1
ATOM 2034 C CA . LYS A 1 264 ? -82.973 -27.129 31.556 1.00 74.44 264 LYS A CA 1
ATOM 2035 C C . LYS A 1 264 ? -84.204 -27.455 30.703 1.00 74.44 264 LYS A C 1
ATOM 2037 O O . LYS A 1 264 ? -85.252 -27.765 31.254 1.00 74.44 264 LYS A O 1
ATOM 2042 N N . LEU A 1 265 ? -84.057 -27.491 29.378 1.00 59.50 265 LEU A N 1
ATOM 2043 C CA . LEU A 1 265 ? -85.097 -27.936 28.446 1.00 59.50 265 LEU A CA 1
ATOM 2044 C C . LEU A 1 265 ? -85.410 -29.433 28.602 1.00 59.50 265 LEU A C 1
ATOM 2046 O O . LEU A 1 265 ? -86.579 -29.793 28.618 1.00 59.50 265 LEU A O 1
ATOM 2050 N N . ARG A 1 266 ? -84.413 -30.306 28.816 1.00 58.75 266 ARG A N 1
ATOM 2051 C CA . ARG A 1 266 ? -84.643 -31.735 29.122 1.00 58.75 266 ARG A CA 1
ATOM 2052 C C . ARG A 1 266 ? -85.279 -31.969 30.499 1.00 58.75 266 ARG A C 1
ATOM 2054 O O . ARG A 1 266 ? -86.090 -32.876 30.627 1.00 58.75 266 ARG A O 1
ATOM 2061 N N . ALA A 1 267 ? -84.984 -31.135 31.497 1.00 56.12 267 ALA A N 1
ATOM 2062 C CA . ALA A 1 267 ? -85.649 -31.162 32.803 1.00 56.12 267 ALA A CA 1
ATOM 2063 C C . ALA A 1 267 ? -87.117 -30.694 32.728 1.00 56.12 267 ALA A C 1
ATOM 2065 O O . ALA A 1 267 ? -87.950 -31.165 33.495 1.00 56.12 267 ALA A O 1
ATOM 2066 N N . ILE A 1 268 ? -87.446 -29.813 31.778 1.00 54.31 268 ILE A N 1
ATOM 2067 C CA . ILE A 1 268 ? -88.829 -29.434 31.439 1.00 54.31 268 ILE A CA 1
ATOM 2068 C C . ILE A 1 268 ? -89.492 -30.504 30.541 1.00 54.31 268 ILE A C 1
ATOM 2070 O O . ILE A 1 268 ? -90.702 -30.701 30.601 1.00 54.31 268 ILE A O 1
ATOM 2074 N N . GLY A 1 269 ? -88.697 -31.240 29.758 1.00 47.53 269 GLY A N 1
ATOM 2075 C CA . GLY A 1 269 ? -89.129 -32.267 28.805 1.00 47.53 269 GLY A CA 1
ATOM 2076 C C . GLY A 1 269 ? -89.510 -33.629 29.394 1.00 47.53 269 GLY A C 1
ATOM 2077 O O . GLY A 1 269 ? -89.909 -34.507 28.635 1.00 47.53 269 GLY A O 1
ATOM 2078 N N . HIS A 1 270 ? -89.450 -33.831 30.715 1.00 41.94 270 HIS A N 1
ATOM 2079 C CA . HIS A 1 270 ? -89.941 -35.064 31.348 1.00 41.94 270 HIS A CA 1
ATOM 2080 C C . HIS A 1 270 ? -91.438 -34.986 31.708 1.00 41.94 270 HIS A C 1
ATOM 2082 O O . HIS A 1 270 ? -91.860 -35.376 32.798 1.00 41.94 270 HIS A O 1
ATOM 2088 N N . LYS A 1 271 ? -92.261 -34.474 30.780 1.00 35.31 271 LYS A N 1
ATOM 2089 C CA . LYS A 1 271 ? -93.723 -34.449 30.914 1.00 35.31 271 LYS A CA 1
ATOM 2090 C C . LYS A 1 271 ? -94.414 -34.680 29.565 1.00 35.31 271 LYS A C 1
ATOM 2092 O O . LYS A 1 271 ? -94.478 -33.775 28.748 1.00 35.31 271 LYS A O 1
ATOM 2097 N N . SER A 1 272 ? -94.996 -35.876 29.416 1.00 31.89 272 SER A N 1
ATOM 2098 C CA . SER A 1 272 ? -95.965 -36.276 28.376 1.00 31.89 272 SER A CA 1
ATOM 2099 C C . SER A 1 272 ? -95.457 -36.207 26.920 1.00 31.89 272 SER A C 1
ATOM 2101 O O . SER A 1 272 ? -95.446 -35.148 26.310 1.00 31.89 272 SER A O 1
ATOM 2103 N N . TRP A 1 273 ? -94.920 -37.293 26.361 1.00 27.69 273 TRP A N 1
ATOM 2104 C CA . TRP A 1 273 ? -95.633 -38.466 25.802 1.00 27.69 273 TRP A CA 1
ATOM 2105 C C . TRP A 1 273 ? -95.914 -38.332 24.294 1.00 27.69 273 TRP A C 1
ATOM 2107 O O . TRP A 1 273 ? -96.573 -37.404 23.837 1.00 27.69 273 TRP A O 1
ATOM 2117 N N . SER A 1 274 ? -95.392 -39.307 23.550 1.00 30.94 274 SER A N 1
ATOM 2118 C CA . SER A 1 274 ? -95.547 -39.502 22.106 1.00 30.94 274 SER A CA 1
ATOM 2119 C C . SER A 1 274 ? -96.955 -39.982 21.735 1.00 30.94 274 SER A C 1
ATOM 2121 O O . SER A 1 274 ? -97.514 -40.824 22.429 1.00 30.94 274 SER A O 1
ATOM 2123 N N . TYR A 1 275 ? -97.487 -39.545 20.593 1.00 28.11 275 TYR A N 1
ATOM 2124 C CA . TYR A 1 275 ? -98.527 -40.295 19.880 1.00 28.11 275 TYR A CA 1
ATOM 2125 C C . TYR A 1 275 ? -98.014 -40.617 18.476 1.00 28.11 275 TYR A C 1
ATOM 2127 O O . TYR A 1 275 ? -97.667 -39.716 17.717 1.00 28.11 275 TYR A O 1
ATOM 2135 N N . GLY A 1 276 ? -97.885 -41.915 18.203 1.00 29.84 276 GLY A N 1
ATOM 2136 C CA . GLY A 1 276 ? -97.237 -42.465 17.017 1.00 29.84 276 GLY A CA 1
ATOM 2137 C C . GLY A 1 276 ? -98.180 -42.804 15.864 1.00 29.84 276 GLY A C 1
ATOM 2138 O O . GLY A 1 276 ? -99.249 -42.214 15.744 1.00 29.84 276 GLY A O 1
ATOM 2139 N N . VAL A 1 277 ? -97.780 -43.849 15.117 1.00 28.22 277 VAL A N 1
ATOM 2140 C CA . VAL A 1 277 ? -98.520 -44.527 14.025 1.00 28.22 277 VAL A CA 1
ATOM 2141 C C . VAL A 1 277 ? -98.559 -43.699 12.716 1.00 28.22 277 VAL A C 1
ATOM 2143 O O . VAL A 1 277 ? -98.912 -42.529 12.741 1.00 28.22 277 VAL A O 1
ATOM 2146 N N . ALA A 1 278 ? -98.215 -44.215 11.527 1.00 27.92 278 ALA A N 1
ATOM 2147 C CA . ALA A 1 278 ? -97.605 -45.500 11.153 1.00 27.92 278 ALA A CA 1
ATOM 2148 C C . ALA A 1 278 ? -96.822 -45.401 9.821 1.00 27.92 278 ALA A C 1
ATOM 2150 O O . ALA A 1 278 ? -96.784 -44.370 9.156 1.00 27.92 278 ALA A O 1
ATOM 2151 N N . GLU A 1 279 ? -96.184 -46.519 9.502 1.00 29.34 279 GLU A N 1
ATOM 2152 C CA . GLU A 1 279 ? -95.171 -46.820 8.493 1.00 29.34 279 GLU A CA 1
ATOM 2153 C C . GLU A 1 279 ? -95.782 -47.601 7.312 1.00 29.34 279 GLU A C 1
ATOM 2155 O O . GLU A 1 279 ? -96.677 -48.407 7.547 1.00 29.34 279 GLU A O 1
ATOM 2160 N N . GLU A 1 280 ? -95.310 -47.385 6.072 1.00 29.69 280 GLU A N 1
ATOM 2161 C CA . GLU A 1 280 ? -94.854 -48.449 5.142 1.00 29.69 280 GLU A CA 1
ATOM 2162 C C . GLU A 1 280 ? -94.529 -47.940 3.716 1.00 29.69 280 GLU A C 1
ATOM 2164 O O . GLU A 1 280 ? -95.366 -47.307 3.082 1.00 29.69 280 GLU A O 1
ATOM 2169 N N . ARG A 1 281 ? -93.348 -48.364 3.219 1.00 30.34 281 ARG A N 1
ATOM 2170 C CA . ARG A 1 281 ? -92.906 -48.571 1.811 1.00 30.34 281 ARG A CA 1
ATOM 2171 C C . ARG A 1 281 ? -92.943 -47.366 0.830 1.00 30.34 281 ARG A C 1
ATOM 2173 O O . ARG A 1 281 ? -93.876 -46.582 0.798 1.00 30.34 281 ARG A O 1
ATOM 2180 N N . ASP A 1 282 ? -91.941 -47.146 -0.028 1.00 30.16 282 ASP A N 1
ATOM 2181 C CA . ASP A 1 282 ? -90.943 -48.081 -0.580 1.00 30.16 282 ASP A CA 1
ATOM 2182 C C . ASP A 1 282 ? -89.526 -47.472 -0.737 1.00 30.16 282 ASP A C 1
ATOM 2184 O O . ASP A 1 282 ? -89.347 -46.254 -0.721 1.00 30.16 282 ASP A O 1
ATOM 2188 N N . ALA A 1 283 ? -88.516 -48.335 -0.900 1.00 28.19 283 ALA A N 1
ATOM 2189 C CA . ALA A 1 283 ? -87.120 -47.960 -1.195 1.00 28.19 283 ALA A CA 1
ATOM 2190 C C . ALA A 1 283 ? -86.940 -47.541 -2.678 1.00 28.19 283 ALA A C 1
ATOM 2192 O O . ALA A 1 283 ? -87.761 -47.887 -3.519 1.00 28.19 283 ALA A O 1
ATOM 2193 N N . GLY A 1 284 ? -85.888 -46.841 -3.121 1.00 28.38 284 GLY A N 1
ATOM 2194 C CA . GLY A 1 284 ? -84.662 -46.324 -2.494 1.00 28.38 284 GLY A CA 1
ATOM 2195 C C . GLY A 1 284 ? -83.776 -45.677 -3.586 1.00 28.38 284 GLY A C 1
ATOM 2196 O O . GLY A 1 284 ? -84.285 -45.397 -4.669 1.00 28.38 284 GLY A O 1
ATOM 2197 N N . VAL A 1 285 ? -82.456 -45.545 -3.354 1.00 27.34 285 VAL A N 1
ATOM 2198 C CA . VAL A 1 285 ? -81.432 -44.990 -4.290 1.00 27.34 285 VAL A CA 1
ATOM 2199 C C . VAL A 1 285 ? -81.591 -43.459 -4.529 1.00 27.34 285 VAL A C 1
ATOM 2201 O O . VAL A 1 285 ? -82.678 -42.986 -4.832 1.00 27.34 285 VAL A O 1
ATOM 2204 N N . TYR A 1 286 ? -80.594 -42.574 -4.382 1.00 27.17 286 TYR A N 1
ATOM 2205 C CA . TYR A 1 286 ? -79.127 -42.697 -4.431 1.00 27.17 286 TYR A CA 1
ATOM 2206 C C . TYR A 1 286 ? -78.408 -42.091 -3.212 1.00 27.17 286 TYR A C 1
ATOM 2208 O O . TYR A 1 286 ? -78.881 -41.126 -2.616 1.00 27.17 286 TYR A O 1
ATOM 2216 N N . ASP A 1 287 ? -77.225 -42.637 -2.917 1.00 30.52 287 ASP A N 1
ATOM 2217 C CA . ASP A 1 287 ? -76.244 -42.076 -1.983 1.00 30.52 287 ASP A CA 1
ATOM 2218 C C . ASP A 1 287 ? -75.452 -40.893 -2.577 1.00 30.52 287 ASP A C 1
ATOM 2220 O O . ASP A 1 287 ? -75.438 -40.658 -3.788 1.00 30.52 287 ASP A O 1
ATOM 2224 N N . ASN A 1 288 ? -74.784 -40.151 -1.691 1.00 36.00 288 ASN A N 1
ATOM 2225 C CA . ASN A 1 288 ? -73.914 -39.017 -2.019 1.00 36.00 288 ASN A CA 1
ATOM 2226 C C . ASN A 1 288 ? -72.595 -39.465 -2.676 1.00 36.00 288 ASN A C 1
ATOM 2228 O O . ASN A 1 288 ? -72.089 -40.522 -2.318 1.00 36.00 288 ASN A O 1
ATOM 2232 N N . GLU A 1 289 ? -71.948 -38.588 -3.460 1.00 31.62 289 GLU A N 1
ATOM 2233 C CA . GLU A 1 289 ? -70.651 -38.019 -3.040 1.00 31.62 289 GLU A CA 1
ATOM 2234 C C . GLU A 1 289 ? -70.155 -36.833 -3.898 1.00 31.62 289 GLU A C 1
ATOM 2236 O O . GLU A 1 289 ? -70.807 -36.378 -4.838 1.00 31.62 289 GLU A O 1
ATOM 2241 N N . PHE A 1 290 ? -69.015 -36.290 -3.461 1.00 28.25 290 PHE A N 1
ATOM 2242 C CA . PHE A 1 290 ? -68.168 -35.262 -4.066 1.00 28.25 290 PHE A CA 1
ATOM 2243 C C . PHE A 1 290 ? -67.970 -35.369 -5.590 1.00 28.25 290 PHE A C 1
ATOM 2245 O O . PHE A 1 290 ? -67.730 -36.452 -6.105 1.00 28.25 290 PHE A O 1
ATOM 2252 N N . GLU A 1 291 ? -67.839 -34.215 -6.262 1.00 27.92 291 GLU A N 1
ATOM 2253 C CA . GLU A 1 291 ? -66.526 -33.815 -6.810 1.00 27.92 291 GLU A CA 1
ATOM 2254 C C . GLU A 1 291 ? -66.454 -32.333 -7.226 1.00 27.92 291 GLU A C 1
ATOM 2256 O O . GLU A 1 291 ? -67.425 -31.733 -7.694 1.00 27.92 291 GLU A O 1
ATOM 2261 N N . MET A 1 292 ? -65.265 -31.738 -7.076 1.00 30.59 292 MET A N 1
ATOM 2262 C CA . MET A 1 292 ? -64.899 -30.516 -7.797 1.00 30.59 292 MET A CA 1
ATOM 2263 C C . MET A 1 292 ? -64.561 -30.893 -9.240 1.00 30.59 292 MET A C 1
ATOM 2265 O O . MET A 1 292 ? -63.834 -31.853 -9.469 1.00 30.59 292 MET A O 1
ATOM 2269 N N . LYS A 1 293 ? -65.055 -30.133 -10.222 1.00 31.14 293 LYS A N 1
ATOM 2270 C CA . LYS A 1 293 ? -64.774 -30.428 -11.631 1.00 31.14 293 LYS A CA 1
ATOM 2271 C C . LYS A 1 293 ? -63.378 -29.974 -12.039 1.00 31.14 293 LYS A C 1
ATOM 2273 O O . LYS A 1 293 ? -63.145 -28.776 -12.206 1.00 31.14 293 LYS A O 1
ATOM 2278 N N . ASP A 1 294 ? -62.514 -30.945 -12.308 1.00 30.66 294 ASP A N 1
ATOM 2279 C CA . ASP A 1 294 ? -61.339 -30.753 -13.150 1.00 30.66 294 ASP A CA 1
ATOM 2280 C C . ASP A 1 294 ? -61.734 -30.310 -14.567 1.00 30.66 294 ASP A C 1
ATOM 2282 O O . ASP A 1 294 ? -62.717 -30.776 -15.153 1.00 30.66 294 ASP A O 1
ATOM 2286 N N . VAL A 1 295 ? -60.910 -29.443 -15.156 1.00 30.97 295 VAL A N 1
ATOM 2287 C CA . VAL A 1 295 ? -60.904 -29.186 -16.600 1.00 30.97 295 VAL A CA 1
ATOM 2288 C C . VAL A 1 295 ? -59.731 -29.957 -17.191 1.00 30.97 295 VAL A C 1
ATOM 2290 O O . VAL A 1 295 ? -58.591 -29.503 -17.116 1.00 30.97 295 VAL A O 1
ATOM 2293 N N . ASN A 1 296 ? -60.004 -31.117 -17.791 1.00 27.92 296 ASN A N 1
ATOM 2294 C CA . ASN A 1 296 ? -58.983 -31.885 -18.500 1.00 27.92 296 ASN A CA 1
ATOM 2295 C C . ASN A 1 296 ? -58.994 -31.593 -20.011 1.00 27.92 296 ASN A C 1
ATOM 2297 O O . ASN A 1 296 ? -60.039 -31.401 -20.635 1.00 27.92 296 ASN A O 1
ATOM 2301 N N . VAL A 1 297 ? -57.801 -31.569 -20.600 1.00 32.53 297 VAL A N 1
ATOM 2302 C CA . VAL A 1 297 ? -57.542 -31.289 -22.013 1.00 32.53 297 VAL A CA 1
ATOM 2303 C C . VAL A 1 297 ? -57.440 -32.603 -22.779 1.00 32.53 297 VAL A C 1
ATOM 2305 O O . VAL A 1 297 ? -56.553 -33.404 -22.498 1.00 32.53 297 VAL A O 1
ATOM 2308 N N . THR A 1 298 ? -58.261 -32.816 -23.813 1.00 31.53 298 THR A N 1
ATOM 2309 C CA . THR A 1 298 ? -57.934 -33.794 -24.876 1.00 31.53 298 THR A CA 1
ATOM 2310 C C . THR A 1 298 ? -58.686 -33.545 -26.191 1.00 31.53 298 THR A C 1
ATOM 2312 O O . THR A 1 298 ? -59.535 -34.315 -26.617 1.00 31.53 298 THR A O 1
ATOM 2315 N N . HIS A 1 299 ? -58.286 -32.496 -26.913 1.00 32.50 299 HIS A N 1
ATOM 2316 C CA . HIS A 1 299 ? -58.335 -32.506 -28.382 1.00 32.50 299 HIS A CA 1
ATOM 2317 C C . HIS A 1 299 ? -56.911 -32.343 -28.925 1.00 32.50 299 HIS A C 1
ATOM 2319 O O . HIS A 1 299 ? -56.518 -31.303 -29.449 1.00 32.50 299 HIS A O 1
ATOM 2325 N N . LEU A 1 300 ? -56.111 -33.399 -28.755 1.00 29.83 300 LEU A N 1
ATOM 2326 C CA . LEU A 1 300 ? -54.806 -33.519 -29.395 1.00 29.83 300 LEU A CA 1
ATOM 2327 C C . LEU A 1 300 ? -54.989 -33.973 -30.849 1.00 29.83 300 LEU A C 1
ATOM 2329 O O . LEU A 1 300 ? -55.107 -35.162 -31.132 1.00 29.83 300 LEU A O 1
ATOM 2333 N N . GLY A 1 301 ? -54.947 -33.010 -31.773 1.00 31.14 301 GLY A N 1
ATOM 2334 C CA . GLY A 1 301 ? -54.356 -33.265 -33.089 1.00 31.14 301 GLY A CA 1
ATOM 2335 C C . GLY A 1 301 ? -52.851 -33.551 -32.928 1.00 31.14 301 GLY A C 1
ATOM 2336 O O . GLY A 1 301 ? -52.244 -33.081 -31.960 1.00 31.14 301 GLY A O 1
ATOM 2337 N N . PRO A 1 302 ? -52.233 -34.351 -33.812 1.00 33.12 302 PRO A N 1
ATOM 2338 C CA . PRO A 1 302 ? -50.953 -34.989 -33.520 1.00 33.12 302 PRO A CA 1
ATOM 2339 C C . PRO A 1 302 ? -49.778 -34.003 -33.486 1.00 33.12 302 PRO A C 1
ATOM 2341 O O . PRO A 1 302 ? -49.627 -33.159 -34.369 1.00 33.12 302 PRO A O 1
ATOM 2344 N N . LYS A 1 303 ? -48.882 -34.179 -32.505 1.00 28.03 303 LYS A N 1
ATOM 2345 C CA . LYS A 1 303 ? -47.531 -33.602 -32.525 1.00 28.03 303 LYS A CA 1
ATOM 2346 C C . LYS A 1 303 ? -46.523 -34.650 -32.985 1.00 28.03 303 LYS A C 1
ATOM 2348 O O . LYS A 1 303 ? -46.381 -35.684 -32.341 1.00 28.03 303 LYS A O 1
ATOM 2353 N N . ASN A 1 304 ? -45.756 -34.319 -34.019 1.00 28.55 304 ASN A N 1
ATOM 2354 C CA . ASN A 1 304 ? -44.447 -34.924 -34.251 1.00 28.55 304 ASN A CA 1
ATOM 2355 C C . ASN A 1 304 ? -43.351 -34.100 -33.544 1.00 28.55 304 ASN A C 1
ATOM 2357 O O . ASN A 1 304 ? -43.483 -32.886 -33.409 1.00 28.55 304 ASN A O 1
ATOM 2361 N N . SER A 1 305 ? -42.239 -34.772 -33.214 1.00 29.36 305 SER A N 1
ATOM 2362 C CA . SER A 1 305 ? -40.908 -34.219 -32.874 1.00 29.36 305 SER A CA 1
ATOM 2363 C C . SER A 1 305 ? -40.599 -33.764 -31.426 1.00 29.36 305 SER A C 1
ATOM 2365 O O . SER A 1 305 ? -40.843 -32.629 -31.035 1.00 29.36 305 SER A O 1
ATOM 2367 N N . LEU A 1 306 ? -39.956 -34.674 -30.675 1.00 34.72 306 LEU A N 1
ATOM 2368 C CA . LEU A 1 306 ? -38.649 -34.529 -29.981 1.00 34.72 306 LEU A CA 1
ATOM 2369 C C . LEU A 1 306 ? -38.219 -33.175 -29.334 1.00 34.72 306 LEU A C 1
ATOM 2371 O O . LEU A 1 306 ? -37.846 -32.250 -30.047 1.00 34.72 306 LEU A O 1
ATOM 2375 N N . GLN A 1 307 ? -38.063 -33.154 -27.990 1.00 30.92 307 GLN A N 1
ATOM 2376 C CA . GLN A 1 307 ? -36.762 -33.213 -27.248 1.00 30.92 307 GLN A CA 1
ATOM 2377 C C . GLN A 1 307 ? -36.600 -32.313 -25.973 1.00 30.92 307 GLN A C 1
ATOM 2379 O O . GLN A 1 307 ? -36.699 -31.097 -26.023 1.00 30.92 307 GLN A O 1
ATOM 2384 N N . GLN A 1 308 ? -36.309 -32.986 -24.843 1.00 30.02 308 GLN A N 1
ATOM 2385 C CA . GLN A 1 308 ? -35.599 -32.659 -23.569 1.00 30.02 308 GLN A CA 1
ATOM 2386 C C . GLN A 1 308 ? -35.333 -31.231 -22.979 1.00 30.02 308 GLN A C 1
ATOM 2388 O O . GLN A 1 308 ? -34.647 -30.406 -23.568 1.00 30.02 308 GLN A O 1
ATOM 2393 N N . GLN A 1 309 ? -35.595 -31.158 -21.651 1.00 26.59 309 GLN A N 1
ATOM 2394 C CA . GLN A 1 309 ? -34.850 -30.491 -20.536 1.00 26.59 309 GLN A CA 1
ATOM 2395 C C . GLN A 1 309 ? -35.190 -29.037 -20.074 1.00 26.59 309 GLN A C 1
ATOM 2397 O O . GLN A 1 309 ? -35.975 -28.338 -20.695 1.00 26.59 309 GLN A O 1
ATOM 2402 N N . ILE A 1 310 ? -34.715 -28.671 -18.865 1.00 27.52 310 ILE A N 1
ATOM 2403 C CA . ILE A 1 310 ? -35.380 -27.929 -17.740 1.00 27.52 310 ILE A CA 1
ATOM 2404 C C . ILE A 1 310 ? -34.287 -27.149 -16.928 1.00 27.52 310 ILE A C 1
ATOM 2406 O O . ILE A 1 310 ? -33.162 -27.662 -16.993 1.00 27.52 310 ILE A O 1
ATOM 2410 N N . PRO A 1 311 ? -34.490 -26.032 -16.145 1.00 43.19 311 PRO A N 1
ATOM 2411 C CA . PRO A 1 311 ? -35.714 -25.442 -15.525 1.00 43.19 311 PRO A CA 1
ATOM 2412 C C . PRO A 1 311 ? -35.929 -23.886 -15.598 1.00 43.19 311 PRO A C 1
ATOM 2414 O O . PRO A 1 311 ? -35.092 -23.143 -16.095 1.00 43.19 311 PRO A O 1
ATOM 2417 N N . ASP A 1 312 ? -37.067 -23.442 -15.029 1.00 30.36 312 ASP A N 1
ATOM 2418 C CA . ASP A 1 312 ? -37.439 -22.190 -14.308 1.00 30.36 312 ASP A CA 1
ATOM 2419 C C . ASP A 1 312 ? -36.732 -20.823 -14.503 1.00 30.36 312 ASP A C 1
ATOM 2421 O O . ASP A 1 312 ? -35.592 -20.609 -14.089 1.00 30.36 312 ASP A O 1
ATOM 2425 N N . GLU A 1 313 ? -37.539 -19.812 -14.871 1.00 29.55 313 GLU A N 1
ATOM 2426 C CA . GLU A 1 313 ? -37.302 -18.384 -14.590 1.00 29.55 313 GLU A CA 1
ATOM 2427 C C . GLU A 1 313 ? -38.582 -17.718 -14.027 1.00 29.55 313 GLU A C 1
ATOM 2429 O O . GLU A 1 313 ? -39.683 -17.888 -14.554 1.00 29.55 313 GLU A O 1
ATOM 2434 N N . LEU A 1 314 ? -38.449 -16.960 -12.929 1.00 36.34 314 LEU A N 1
ATOM 2435 C CA . LEU A 1 314 ? -39.562 -16.292 -12.238 1.00 36.34 314 LEU A CA 1
ATOM 2436 C C . LEU A 1 314 ? -40.077 -15.074 -13.022 1.00 36.34 314 LEU A C 1
ATOM 2438 O O . LEU A 1 314 ? -39.334 -14.133 -13.298 1.00 36.34 314 LEU A O 1
ATOM 2442 N N . ALA A 1 315 ? -41.379 -15.052 -13.307 1.00 32.22 315 ALA A N 1
ATOM 2443 C CA . ALA A 1 315 ? -42.003 -14.011 -14.117 1.00 32.22 315 ALA A CA 1
ATOM 2444 C C . ALA A 1 315 ? -41.995 -12.619 -13.450 1.00 32.22 315 ALA A C 1
ATOM 2446 O O . ALA A 1 315 ? -42.722 -12.366 -12.487 1.00 32.22 315 ALA A O 1
ATOM 2447 N N . TYR A 1 316 ? -41.265 -11.676 -14.053 1.00 31.69 316 TYR A N 1
ATOM 2448 C CA . TYR A 1 316 ? -41.492 -10.238 -13.892 1.00 31.69 316 TYR A CA 1
ATOM 2449 C C . TYR A 1 316 ? -42.155 -9.664 -15.149 1.00 31.69 316 TYR A C 1
ATOM 2451 O O . TYR A 1 316 ? -41.717 -9.902 -16.272 1.00 31.69 316 TYR A O 1
ATOM 2459 N N . MET A 1 317 ? -43.215 -8.878 -14.956 1.00 29.84 317 MET A N 1
ATOM 2460 C CA . MET A 1 317 ? -43.973 -8.249 -16.041 1.00 29.84 317 MET A CA 1
ATOM 2461 C C . MET A 1 317 ? -43.152 -7.109 -16.685 1.00 29.84 317 MET A C 1
ATOM 2463 O O . MET A 1 317 ? -42.766 -6.178 -15.969 1.00 29.84 317 MET A O 1
ATOM 2467 N N . PRO A 1 318 ? -42.882 -7.121 -18.005 1.00 34.91 318 PRO A N 1
ATOM 2468 C CA . PRO A 1 318 ? -42.137 -6.047 -18.653 1.00 34.91 318 PRO A CA 1
ATOM 2469 C C . PRO A 1 318 ? -43.026 -4.815 -18.876 1.00 34.91 318 PRO A C 1
ATOM 2471 O O . PRO A 1 318 ? -44.100 -4.899 -19.472 1.00 34.91 318 PRO A O 1
ATOM 2474 N N . LEU A 1 319 ? -42.554 -3.642 -18.450 1.00 31.19 319 LEU A N 1
ATOM 2475 C CA . LEU A 1 319 ? -43.183 -2.364 -18.793 1.00 31.19 319 LEU A CA 1
ATOM 2476 C C . LEU A 1 319 ? -42.837 -1.996 -20.243 1.00 31.19 319 LEU A C 1
ATOM 2478 O O . LEU A 1 319 ? -41.698 -1.632 -20.538 1.00 31.19 319 LEU A O 1
ATOM 2482 N N . GLN A 1 320 ? -43.818 -2.063 -21.147 1.00 32.97 320 GLN A N 1
ATOM 2483 C CA . GLN A 1 320 ? -43.658 -1.584 -22.522 1.00 32.97 320 GLN A CA 1
ATOM 2484 C C . GLN A 1 320 ? -43.505 -0.056 -22.553 1.00 32.97 320 GLN A C 1
ATOM 2486 O O . GLN A 1 320 ? -44.441 0.686 -22.260 1.00 32.97 320 GLN A O 1
ATOM 2491 N N . GLY A 1 321 ? -42.325 0.415 -22.957 1.00 34.50 321 GLY A N 1
ATOM 2492 C CA . GLY A 1 321 ? -42.112 1.801 -23.367 1.00 34.50 321 GLY A CA 1
ATOM 2493 C C . GLY A 1 321 ? -42.356 1.953 -24.866 1.00 34.50 321 GLY A C 1
ATOM 2494 O O . GLY A 1 321 ? -41.624 1.373 -25.665 1.00 34.50 321 GLY A O 1
ATOM 2495 N N . ILE A 1 322 ? -43.357 2.744 -25.257 1.00 29.91 322 ILE A N 1
ATOM 2496 C CA . ILE A 1 322 ? -43.579 3.102 -26.664 1.00 29.91 322 ILE A CA 1
ATOM 2497 C C . ILE A 1 322 ? -42.504 4.114 -27.081 1.00 29.91 322 ILE A C 1
ATOM 2499 O O . ILE A 1 322 ? -42.381 5.180 -26.479 1.00 29.91 322 ILE A O 1
ATOM 2503 N N . CYS A 1 323 ? -41.737 3.783 -28.119 1.00 30.30 323 CYS A N 1
ATOM 2504 C CA . CYS A 1 323 ? -40.724 4.658 -28.701 1.00 30.30 323 CYS A CA 1
ATOM 2505 C C . CYS A 1 323 ? -41.200 5.153 -30.079 1.00 30.30 323 CYS A C 1
ATOM 2507 O O . CYS A 1 323 ? -41.430 4.317 -30.954 1.00 30.30 323 CYS A O 1
ATOM 2509 N N . PRO A 1 324 ? -41.345 6.470 -30.313 1.00 35.03 324 PRO A N 1
ATOM 2510 C CA . PRO A 1 324 ? -41.629 6.992 -31.642 1.00 35.03 324 PRO A CA 1
ATOM 2511 C C . PRO A 1 324 ? -40.325 7.119 -32.440 1.00 35.03 324 PRO A C 1
ATOM 2513 O O . PRO A 1 324 ? -39.522 8.024 -32.216 1.00 35.03 324 PRO A O 1
ATOM 2516 N N . THR A 1 325 ? -40.127 6.205 -33.388 1.00 36.09 325 THR A N 1
ATOM 2517 C CA . THR A 1 325 ? -39.186 6.374 -34.504 1.00 36.09 325 THR A CA 1
ATOM 2518 C C . THR A 1 325 ? -39.974 6.821 -35.731 1.00 36.09 325 THR A C 1
ATOM 2520 O O . THR A 1 325 ? -40.966 6.191 -36.086 1.00 36.09 325 THR A O 1
ATOM 2523 N N . GLY A 1 326 ? -39.555 7.918 -36.363 1.00 31.59 326 GLY A N 1
ATOM 2524 C CA . GLY A 1 326 ? -40.187 8.439 -37.576 1.00 31.59 326 GLY A CA 1
ATOM 2525 C C . GLY A 1 326 ? -39.813 9.895 -37.843 1.00 31.59 326 GLY A C 1
ATOM 2526 O O . GLY A 1 326 ? -40.054 10.763 -37.008 1.00 31.59 326 GLY A O 1
ATOM 2527 N N . GLU A 1 327 ? -39.217 10.154 -39.004 1.00 36.88 327 GLU A N 1
ATOM 2528 C CA . GLU A 1 327 ? -39.023 11.505 -39.535 1.00 36.88 327 GLU A CA 1
ATOM 2529 C C . GLU A 1 327 ? -40.367 12.110 -39.970 1.00 36.88 327 GLU A C 1
ATOM 2531 O O . GLU A 1 327 ? -41.233 11.407 -40.491 1.00 36.88 327 GLU A O 1
ATOM 2536 N N . GLY A 1 328 ? -40.540 13.423 -39.805 1.00 26.89 328 GLY A N 1
ATOM 2537 C CA . GLY A 1 328 ? -41.724 14.124 -40.303 1.00 26.89 328 GLY A CA 1
ATOM 2538 C C . GLY A 1 328 ? -41.838 15.557 -39.791 1.00 26.89 328 GLY A C 1
ATOM 2539 O O . GLY A 1 328 ? -41.885 15.795 -38.588 1.00 26.89 328 GLY A O 1
ATOM 2540 N N . SER A 1 329 ? -41.890 16.521 -40.711 1.00 33.00 329 SER A N 1
ATOM 2541 C CA . SER A 1 329 ? -42.187 17.925 -40.398 1.00 33.00 329 SER A CA 1
ATOM 2542 C C . SER A 1 329 ? -43.672 18.131 -40.061 1.00 33.00 329 SER A C 1
ATOM 2544 O O . SER A 1 329 ? -44.522 17.417 -40.590 1.00 33.00 329 SER A O 1
ATOM 2546 N N . ASN A 1 330 ? -43.940 19.197 -39.291 1.00 26.92 330 ASN A N 1
ATOM 2547 C CA . ASN A 1 330 ? -45.172 20.007 -39.186 1.00 26.92 330 ASN A CA 1
ATOM 2548 C C . ASN A 1 330 ? -45.821 20.056 -37.785 1.00 26.92 330 ASN A C 1
ATOM 2550 O O . ASN A 1 330 ? -46.372 19.087 -37.273 1.00 26.92 330 ASN A O 1
ATOM 2554 N N . SER A 1 331 ? -45.820 21.261 -37.211 1.00 27.67 331 SER A N 1
ATOM 2555 C CA . SER A 1 331 ? -46.711 21.717 -36.129 1.00 27.67 331 SER A CA 1
ATOM 2556 C C . SER A 1 331 ? -48.169 21.865 -36.621 1.00 27.67 331 SER A C 1
ATOM 2558 O O . SER A 1 331 ? -48.367 21.926 -37.836 1.00 27.67 331 SER A O 1
ATOM 2560 N N . PRO A 1 332 ? -49.176 22.147 -35.760 1.00 49.34 332 PRO A N 1
ATOM 2561 C CA . PRO A 1 332 ? -49.327 21.856 -34.321 1.00 49.34 332 PRO A CA 1
ATOM 2562 C C . PRO A 1 332 ? -50.706 21.239 -33.953 1.00 49.34 332 PRO A C 1
ATOM 2564 O O . PRO A 1 332 ? -51.725 21.650 -34.498 1.00 49.34 332 PRO A O 1
ATOM 2567 N N . VAL A 1 333 ? -50.795 20.396 -32.910 1.00 23.33 333 VAL A N 1
ATOM 2568 C CA . VAL A 1 333 ? -52.078 20.142 -32.205 1.00 23.33 333 VAL A CA 1
ATOM 2569 C C . VAL A 1 333 ? -51.878 19.999 -30.688 1.00 23.33 333 VAL A C 1
ATOM 2571 O O . VAL A 1 333 ? -51.242 19.069 -30.203 1.00 23.33 333 VAL A O 1
ATOM 2574 N N . SER A 1 334 ? -52.486 20.914 -29.936 1.00 36.56 334 SER A N 1
ATOM 2575 C CA . SER A 1 334 ? -53.022 20.691 -28.579 1.00 36.56 334 SER A CA 1
ATOM 2576 C C . SER A 1 334 ? -54.556 20.582 -28.712 1.00 36.56 334 SER A C 1
ATOM 2578 O O . SER A 1 334 ? -55.047 21.078 -29.730 1.00 36.56 334 SER A O 1
ATOM 2580 N N . PRO A 1 335 ? -55.343 20.034 -27.751 1.00 44.09 335 PRO A N 1
ATOM 2581 C CA . PRO A 1 335 ? -55.011 19.844 -26.324 1.00 44.09 335 PRO A CA 1
ATOM 2582 C C . PRO A 1 335 ? -55.528 18.543 -25.641 1.00 44.09 335 PRO A C 1
ATOM 2584 O O . PRO A 1 335 ? -56.539 17.984 -26.045 1.00 44.09 335 PRO A O 1
ATOM 2587 N N . VAL A 1 336 ? -54.962 18.179 -24.476 1.00 26.94 336 VAL A N 1
ATOM 2588 C CA . VAL A 1 336 ? -55.734 17.661 -23.311 1.00 26.94 336 VAL A CA 1
ATOM 2589 C C . VAL A 1 336 ? -55.069 18.161 -22.007 1.00 26.94 336 VAL A C 1
ATOM 2591 O O . VAL A 1 336 ? -53.855 17.997 -21.866 1.00 26.94 336 VAL A O 1
ATOM 2594 N N . PRO A 1 337 ? -55.800 18.763 -21.042 1.00 48.34 337 PRO A N 1
ATOM 2595 C CA . PRO A 1 337 ? -55.193 19.403 -19.871 1.00 48.34 337 PRO A CA 1
ATOM 2596 C C . PRO A 1 337 ? -55.379 18.623 -18.552 1.00 48.34 337 PRO A C 1
ATOM 2598 O O . PRO A 1 337 ? -56.369 18.835 -17.859 1.00 48.34 337 PRO A O 1
ATOM 2601 N N . SER A 1 338 ? -54.407 17.801 -18.128 1.00 41.31 338 SER A N 1
ATOM 2602 C CA . SER A 1 338 ? -54.294 17.369 -16.711 1.00 41.31 338 SER A CA 1
ATOM 2603 C C . SER A 1 338 ? -52.977 16.646 -16.370 1.00 41.31 338 SER A C 1
ATOM 2605 O O . SER A 1 338 ? -52.974 15.464 -16.028 1.00 41.31 338 SER A O 1
ATOM 2607 N N . VAL A 1 339 ? -51.840 17.345 -16.409 1.00 47.41 339 VAL A N 1
ATOM 2608 C CA . VAL A 1 339 ? -50.590 16.856 -15.791 1.00 47.41 339 VAL A CA 1
ATOM 2609 C C . VAL A 1 339 ? -50.063 17.946 -14.855 1.00 47.41 339 VAL A C 1
ATOM 2611 O O . VAL A 1 339 ? -49.223 18.763 -15.212 1.00 47.41 339 VAL A O 1
ATOM 2614 N N . GLU A 1 340 ? -50.641 17.999 -13.650 1.00 57.91 340 GLU A N 1
ATOM 2615 C CA . GLU A 1 340 ? -50.396 19.048 -12.641 1.00 57.91 340 GLU A CA 1
ATOM 2616 C C . GLU A 1 340 ? -48.966 19.022 -12.061 1.00 57.91 340 GLU A C 1
ATOM 2618 O O . GLU A 1 340 ? -48.501 20.019 -11.503 1.00 57.91 340 GLU A O 1
ATOM 2623 N N . TYR A 1 341 ? -48.265 17.897 -12.221 1.00 63.00 341 TYR A N 1
ATOM 2624 C CA . TYR A 1 341 ? -46.942 17.609 -11.673 1.00 63.00 341 TYR A CA 1
ATOM 2625 C C . TYR A 1 341 ? -45.977 17.169 -12.772 1.00 63.00 341 TYR A C 1
ATOM 2627 O O . TYR A 1 341 ? -46.378 16.464 -13.694 1.00 63.00 341 TYR A O 1
ATOM 2635 N N . ALA A 1 342 ? -44.696 17.528 -12.659 1.00 63.03 342 ALA A N 1
ATOM 2636 C CA . ALA A 1 342 ? -43.686 17.085 -13.618 1.00 63.03 342 ALA A CA 1
ATOM 2637 C C . ALA A 1 342 ? -43.636 15.537 -13.710 1.00 63.03 342 ALA A C 1
ATOM 2639 O O . ALA A 1 342 ? -43.453 14.885 -12.678 1.00 63.03 342 ALA A O 1
ATOM 2640 N N . PRO A 1 343 ? -43.782 14.934 -14.909 1.00 62.41 343 PRO A N 1
ATOM 2641 C CA . PRO A 1 343 ? -43.684 13.487 -15.074 1.00 62.41 343 PRO A CA 1
ATOM 2642 C C . PRO A 1 343 ? -42.251 12.996 -14.832 1.00 62.41 343 PRO A C 1
ATOM 2644 O O . PRO A 1 343 ? -41.283 13.711 -15.104 1.00 62.41 343 PRO A O 1
ATOM 2647 N N . LEU A 1 344 ? -42.127 11.756 -14.348 1.00 55.94 344 LEU A N 1
ATOM 2648 C CA . LEU A 1 344 ? -40.845 11.077 -14.153 1.00 55.94 344 LEU A CA 1
ATOM 2649 C C . LEU A 1 344 ? -40.170 10.785 -15.501 1.00 55.94 344 LEU A C 1
ATOM 2651 O O . LEU A 1 344 ? -40.660 9.976 -16.285 1.00 55.94 344 LEU A O 1
ATOM 2655 N N . ASP A 1 345 ? -39.013 11.401 -15.731 1.00 56.78 345 ASP A N 1
ATOM 2656 C CA . ASP A 1 345 ? -38.085 11.010 -16.793 1.00 56.78 345 ASP A CA 1
ATOM 2657 C C . ASP A 1 345 ? -37.251 9.796 -16.344 1.00 56.78 345 ASP A C 1
ATOM 2659 O O . ASP A 1 345 ? -36.516 9.852 -15.353 1.00 56.78 345 ASP A O 1
ATOM 2663 N N . GLY A 1 346 ? -37.364 8.689 -17.082 1.00 55.88 346 GLY A N 1
ATOM 2664 C CA . GLY A 1 346 ? -36.642 7.443 -16.811 1.00 55.88 346 GLY A CA 1
ATOM 2665 C C . GLY A 1 346 ? -35.129 7.510 -17.056 1.00 55.88 346 GLY A C 1
ATOM 2666 O O . GLY A 1 346 ? -34.411 6.610 -16.619 1.00 55.88 346 GLY A O 1
ATOM 2667 N N . ARG A 1 347 ? -34.626 8.563 -17.718 1.00 56.62 347 ARG A N 1
ATOM 2668 C CA . ARG A 1 347 ? -33.190 8.762 -17.993 1.00 56.62 347 ARG A CA 1
ATOM 2669 C C . ARG A 1 347 ? -32.402 9.199 -16.756 1.00 56.62 347 ARG A C 1
ATOM 2671 O O . ARG A 1 347 ? -31.189 9.009 -16.714 1.00 56.62 347 ARG A O 1
ATOM 2678 N N . THR A 1 348 ? -33.067 9.737 -15.731 1.00 54.44 348 THR A N 1
ATOM 2679 C CA . THR A 1 348 ? -32.436 10.192 -14.481 1.00 54.44 348 THR A CA 1
ATOM 2680 C C . THR A 1 348 ? -33.036 9.501 -13.262 1.00 54.44 348 THR A C 1
ATOM 2682 O O . THR A 1 348 ? -34.131 9.835 -12.812 1.00 54.44 348 THR A O 1
ATOM 2685 N N . ARG A 1 349 ? -32.271 8.584 -12.653 1.00 54.06 349 ARG A N 1
ATOM 2686 C CA . ARG A 1 349 ? -32.625 7.952 -11.364 1.00 54.06 349 ARG A CA 1
ATOM 2687 C C . ARG A 1 349 ? -32.355 8.841 -10.136 1.00 54.06 349 ARG A C 1
ATOM 2689 O O . ARG A 1 349 ? -32.569 8.399 -9.013 1.00 54.06 349 ARG A O 1
ATOM 2696 N N . SER A 1 350 ? -31.912 10.082 -10.338 1.00 54.91 350 SER A N 1
ATOM 2697 C CA . SER A 1 350 ? -31.564 11.046 -9.289 1.00 54.91 350 SER A CA 1
ATOM 2698 C C . SER A 1 350 ? -32.231 12.400 -9.542 1.00 54.91 350 SER A C 1
ATOM 2700 O O . SER A 1 350 ? -31.865 13.114 -10.473 1.00 54.91 350 SER A O 1
ATOM 2702 N N . TRP A 1 351 ? -33.172 12.766 -8.672 1.00 62.38 351 TRP A N 1
ATOM 2703 C CA . TRP A 1 351 ? -33.809 14.089 -8.621 1.00 62.38 351 TRP A CA 1
ATOM 2704 C C . TRP A 1 351 ? -33.265 14.888 -7.428 1.00 62.38 351 TRP A C 1
ATOM 2706 O O . TRP A 1 351 ? -34.019 15.412 -6.609 1.00 62.38 351 TRP A O 1
ATOM 2716 N N . GLU A 1 352 ? -31.938 14.914 -7.283 1.00 68.62 352 GLU A N 1
ATOM 2717 C CA . GLU A 1 352 ? -31.275 15.674 -6.224 1.00 68.62 352 GLU A CA 1
ATOM 2718 C C . GLU A 1 352 ? -31.271 17.163 -6.580 1.00 68.62 352 GLU A C 1
ATOM 2720 O O . GLU A 1 352 ? -30.695 17.583 -7.580 1.00 68.62 352 GLU A O 1
ATOM 2725 N N . VAL A 1 353 ? -31.945 17.958 -5.751 1.00 72.50 353 VAL A N 1
ATOM 2726 C CA . VAL A 1 353 ? -32.072 19.410 -5.890 1.00 72.50 353 VAL A CA 1
ATOM 2727 C C . VAL A 1 353 ? -31.797 20.030 -4.525 1.00 72.50 353 VAL A C 1
ATOM 2729 O O . VAL A 1 353 ? -32.275 19.533 -3.502 1.00 72.50 353 VAL A O 1
ATOM 2732 N N . GLU A 1 354 ? -31.025 21.117 -4.486 1.00 74.44 354 GLU A N 1
ATOM 2733 C CA . GLU A 1 354 ? -30.759 21.835 -3.237 1.00 74.44 354 GLU A CA 1
ATOM 2734 C C . GLU A 1 354 ? -32.058 22.279 -2.557 1.00 74.44 354 GLU A C 1
ATOM 2736 O O . GLU A 1 354 ? -32.983 22.761 -3.212 1.00 74.44 354 GLU A O 1
ATOM 2741 N N . ARG A 1 355 ? -32.106 22.215 -1.221 1.00 77.56 355 ARG A N 1
ATOM 2742 C CA . ARG A 1 355 ? -33.300 22.598 -0.448 1.00 77.56 355 ARG A CA 1
ATOM 2743 C C . ARG A 1 355 ? -33.791 24.016 -0.769 1.00 77.56 355 ARG A C 1
ATOM 2745 O O . ARG A 1 355 ? -34.995 24.229 -0.825 1.00 77.56 355 ARG A O 1
ATOM 2752 N N . ASN A 1 356 ? -32.880 24.955 -1.023 1.00 78.56 356 ASN A N 1
ATOM 2753 C CA . ASN A 1 356 ? -33.209 26.349 -1.348 1.00 78.56 356 ASN A CA 1
ATOM 2754 C C . ASN A 1 356 ? -33.933 26.496 -2.700 1.00 78.56 356 ASN A C 1
ATOM 2756 O O . ASN A 1 356 ? -34.652 27.469 -2.913 1.00 78.56 356 ASN A O 1
ATOM 2760 N N . ASN A 1 357 ? -33.777 25.517 -3.595 1.00 82.56 357 ASN A N 1
ATOM 2761 C CA . ASN A 1 357 ? -34.439 25.463 -4.895 1.00 82.56 357 ASN A CA 1
ATOM 2762 C C . ASN A 1 357 ? -35.806 24.752 -4.839 1.00 82.56 357 ASN A C 1
ATOM 2764 O O . ASN A 1 357 ? -36.442 24.608 -5.881 1.00 82.56 357 ASN A O 1
ATOM 2768 N N . VAL A 1 358 ? -36.279 24.342 -3.651 1.00 83.69 358 VAL A N 1
ATOM 2769 C CA . VAL A 1 358 ? -37.580 23.690 -3.430 1.00 83.69 358 VAL A CA 1
ATOM 2770 C C . VAL A 1 358 ? -38.446 24.531 -2.486 1.00 83.69 358 VAL A C 1
ATOM 2772 O O . VAL A 1 358 ? -38.128 24.704 -1.311 1.00 83.69 358 VAL A O 1
ATOM 2775 N N . LYS A 1 359 ? -39.589 25.014 -2.978 1.00 86.88 359 LYS A N 1
ATOM 2776 C CA . LYS A 1 359 ? -40.571 25.790 -2.211 1.00 86.88 359 LYS A CA 1
ATOM 2777 C C . LYS A 1 359 ? -41.807 24.941 -1.926 1.00 86.88 359 LYS A C 1
ATOM 2779 O O . LYS A 1 359 ? -42.493 24.516 -2.848 1.00 86.88 359 LYS A O 1
ATOM 2784 N N . VAL A 1 360 ? -42.118 24.720 -0.650 1.00 85.62 360 VAL A N 1
ATOM 2785 C CA . VAL A 1 360 ? -43.377 24.087 -0.222 1.00 85.62 360 VAL A CA 1
ATOM 2786 C C . VAL A 1 360 ? -44.500 25.127 -0.245 1.00 85.62 360 VAL A C 1
ATOM 2788 O O . VAL A 1 360 ? -44.330 26.220 0.287 1.00 85.62 360 VAL A O 1
ATOM 2791 N N . GLU A 1 361 ? -45.646 24.787 -0.837 1.00 85.75 361 GLU A N 1
ATOM 2792 C CA . GLU A 1 361 ? -46.796 25.694 -0.977 1.00 85.75 361 GLU A CA 1
ATOM 2793 C C . GLU A 1 361 ? -47.986 25.261 -0.115 1.00 85.75 361 GLU A C 1
ATOM 2795 O O . GLU A 1 361 ? -48.538 26.072 0.625 1.00 85.75 361 GLU A O 1
ATOM 2800 N N . LYS A 1 362 ? -48.387 23.982 -0.173 1.00 86.44 362 LYS A N 1
ATOM 2801 C CA . LYS A 1 362 ? -49.556 23.477 0.568 1.00 86.44 362 LYS A CA 1
ATOM 2802 C C . LYS A 1 362 ? -49.407 22.006 0.940 1.00 86.44 362 LYS A C 1
ATOM 2804 O O . LYS A 1 362 ? -49.118 21.179 0.081 1.00 86.44 362 LYS A O 1
ATOM 2809 N N . ILE A 1 363 ? -49.674 21.646 2.198 1.00 85.81 363 ILE A N 1
ATOM 2810 C CA . ILE A 1 363 ? -49.771 20.235 2.609 1.00 85.81 363 ILE A CA 1
ATOM 2811 C C . ILE A 1 363 ? -51.011 19.605 1.956 1.00 85.81 363 ILE A C 1
ATOM 2813 O O . ILE A 1 363 ? -52.120 20.099 2.140 1.00 85.81 363 ILE A O 1
ATOM 2817 N N . ILE A 1 364 ? -50.823 18.515 1.210 1.00 84.38 364 ILE A N 1
ATOM 2818 C CA . ILE A 1 364 ? -51.898 17.764 0.541 1.00 84.38 364 ILE A CA 1
ATOM 2819 C C . ILE A 1 364 ? -52.414 16.649 1.456 1.00 84.38 364 ILE A C 1
ATOM 2821 O O . ILE A 1 364 ? -53.616 16.426 1.555 1.00 84.38 364 ILE A O 1
ATOM 2825 N N . ARG A 1 365 ? -51.507 15.919 2.123 1.00 78.94 365 ARG A N 1
ATOM 2826 C CA . ARG A 1 365 ? -51.859 14.759 2.955 1.00 78.94 365 ARG A CA 1
ATOM 2827 C C . ARG A 1 365 ? -50.873 14.584 4.106 1.00 78.94 365 ARG A C 1
ATOM 2829 O O . ARG A 1 365 ? -49.666 14.714 3.915 1.00 78.94 365 ARG A O 1
ATOM 2836 N N . LYS A 1 366 ? -51.373 14.224 5.289 1.00 85.38 366 LYS A N 1
ATOM 2837 C CA . LYS A 1 366 ? -50.565 13.747 6.423 1.00 85.38 366 LYS A CA 1
ATOM 2838 C C . LYS A 1 366 ? -50.772 12.239 6.579 1.00 85.38 366 LYS A C 1
ATOM 2840 O O . LYS A 1 366 ? -51.873 11.754 6.345 1.00 85.38 366 LYS A O 1
ATOM 2845 N N . GLY A 1 367 ? -49.730 11.506 6.954 1.00 77.62 367 GLY A N 1
ATOM 2846 C CA . GLY A 1 367 ? -49.792 10.071 7.241 1.00 77.62 367 GLY A CA 1
ATOM 2847 C C . GLY A 1 367 ? -48.947 9.703 8.460 1.00 77.62 367 GLY A C 1
ATOM 2848 O O . GLY A 1 367 ? -48.317 10.569 9.077 1.00 77.62 367 GLY A O 1
ATOM 2849 N N . ALA A 1 368 ? -48.911 8.412 8.801 1.00 72.50 368 ALA A N 1
ATOM 2850 C CA . ALA A 1 368 ? -48.091 7.903 9.902 1.00 72.50 368 ALA A CA 1
ATOM 2851 C C . ALA A 1 368 ? -46.609 8.287 9.709 1.00 72.50 368 ALA A C 1
ATOM 2853 O O . ALA A 1 368 ? -46.049 9.020 10.524 1.00 72.50 368 ALA A O 1
ATOM 2854 N N . PHE A 1 369 ? -46.045 7.927 8.552 1.00 63.47 369 PHE A N 1
ATOM 2855 C CA . PHE A 1 369 ? -44.615 8.028 8.223 1.00 63.47 369 PHE A CA 1
ATOM 2856 C C . PHE A 1 369 ? -44.155 9.372 7.620 1.00 63.47 369 PHE A C 1
ATOM 2858 O O . PHE A 1 369 ? -43.007 9.501 7.197 1.00 63.47 369 PHE A O 1
ATOM 2865 N N . GLY A 1 370 ? -45.029 10.377 7.504 1.00 82.44 370 GLY A N 1
ATOM 2866 C CA . GLY A 1 370 ? -44.670 11.623 6.820 1.00 82.44 370 GLY A CA 1
ATOM 2867 C C . GLY A 1 370 ? -45.841 12.526 6.453 1.00 82.44 370 GLY A C 1
ATOM 2868 O O . GLY A 1 370 ? -46.980 12.315 6.870 1.00 82.44 370 GLY A O 1
ATOM 2869 N N . GLN A 1 371 ? -45.549 13.544 5.650 1.00 88.25 371 GLN A N 1
ATOM 2870 C CA . GLN A 1 371 ? -46.515 14.467 5.056 1.00 88.25 371 GLN A CA 1
ATOM 2871 C C . GLN A 1 371 ? -46.144 14.694 3.585 1.00 88.25 371 GLN A C 1
ATOM 2873 O O . GLN A 1 371 ? -44.966 14.788 3.253 1.00 88.25 371 GLN A O 1
ATOM 2878 N N . VAL A 1 372 ? -47.132 14.782 2.698 1.00 86.56 372 VAL A N 1
ATOM 2879 C CA . VAL A 1 372 ? -46.937 15.112 1.280 1.00 86.56 372 VAL A CA 1
ATOM 2880 C C . VAL A 1 372 ? -47.480 16.510 1.030 1.00 86.56 372 VAL A C 1
ATOM 2882 O O . VAL A 1 372 ? -48.600 16.820 1.444 1.00 86.56 372 VAL A O 1
ATOM 2885 N N . ALA A 1 373 ? -46.701 17.345 0.352 1.00 86.50 373 ALA A N 1
ATOM 2886 C CA . ALA A 1 373 ? -47.060 18.715 0.018 1.00 86.50 373 ALA A CA 1
ATOM 2887 C C . ALA A 1 373 ? -46.931 18.997 -1.483 1.00 86.50 373 ALA A C 1
ATOM 2889 O O . ALA A 1 373 ? -46.085 18.417 -2.159 1.00 86.50 373 ALA A O 1
ATOM 2890 N N . LYS A 1 374 ? -47.753 19.915 -1.991 1.00 87.38 374 LYS A N 1
ATOM 2891 C CA . LYS A 1 374 ? -47.562 20.558 -3.289 1.00 87.38 374 LYS A CA 1
ATOM 2892 C C . LYS A 1 374 ? -46.518 21.655 -3.117 1.00 87.38 374 LYS A C 1
ATOM 2894 O O . LYS A 1 374 ? -46.510 22.345 -2.092 1.00 87.38 374 LYS A O 1
ATOM 2899 N N . GLY A 1 375 ? -45.657 21.810 -4.108 1.00 88.25 375 GLY A N 1
ATOM 2900 C CA . GLY A 1 375 ? -44.683 22.885 -4.153 1.00 88.25 375 GLY A CA 1
ATOM 2901 C C . GLY A 1 375 ? -44.064 23.037 -5.532 1.00 88.25 375 GLY A C 1
ATOM 2902 O O . GLY A 1 375 ? -44.424 22.326 -6.472 1.00 88.25 375 GLY A O 1
ATOM 2903 N N . THR A 1 376 ? -43.098 23.940 -5.628 1.00 87.75 376 THR A N 1
ATOM 2904 C CA . THR A 1 376 ? -42.350 24.234 -6.850 1.00 87.75 376 THR A CA 1
ATOM 2905 C C . THR A 1 376 ? -40.861 23.953 -6.654 1.00 87.75 376 THR A C 1
ATOM 2907 O O . THR A 1 376 ? -40.295 24.263 -5.606 1.00 87.75 376 THR A O 1
ATOM 2910 N N . ALA A 1 377 ? -40.213 23.357 -7.658 1.00 85.88 377 ALA A N 1
ATOM 2911 C CA . ALA A 1 377 ? -38.776 23.076 -7.659 1.00 85.88 377 ALA A CA 1
ATOM 2912 C C . ALA A 1 377 ? -38.088 23.669 -8.897 1.00 85.88 377 ALA A C 1
ATOM 2914 O O . ALA A 1 377 ? -38.615 23.578 -10.007 1.00 85.88 377 ALA A O 1
ATOM 2915 N N . LYS A 1 378 ? -36.914 24.276 -8.700 1.00 82.69 378 LYS A N 1
ATOM 2916 C CA . LYS A 1 378 ? -36.036 24.824 -9.749 1.00 82.69 378 LYS A CA 1
ATOM 2917 C C . LYS A 1 378 ? -34.847 23.895 -10.007 1.00 82.69 378 LYS A C 1
ATOM 2919 O O . LYS A 1 378 ? -34.537 23.050 -9.174 1.00 82.69 378 LYS A O 1
ATOM 2924 N N . ASN A 1 379 ? -34.159 24.097 -11.132 1.00 76.50 379 ASN A N 1
ATOM 2925 C CA . ASN A 1 379 ? -32.943 23.365 -11.520 1.00 76.50 379 ASN A CA 1
ATOM 2926 C C . ASN A 1 379 ? -33.138 21.838 -11.598 1.00 76.50 379 ASN A C 1
ATOM 2928 O O . ASN A 1 379 ? -32.223 21.065 -11.326 1.00 76.50 379 ASN A O 1
ATOM 2932 N N . LEU A 1 380 ? -34.342 21.404 -11.976 1.00 74.00 380 LEU A N 1
ATOM 2933 C CA . LEU A 1 380 ? -34.609 20.005 -12.292 1.00 74.00 380 LEU A CA 1
ATOM 2934 C C . LEU A 1 380 ? -33.883 19.629 -13.599 1.00 74.00 380 LEU A C 1
ATOM 2936 O O . LEU A 1 380 ? -33.861 20.452 -14.523 1.00 74.00 380 LEU A O 1
ATOM 2940 N N . PRO A 1 381 ? -33.333 18.405 -13.723 1.00 65.81 381 PRO A N 1
ATOM 2941 C CA . PRO A 1 381 ? -32.703 17.951 -14.959 1.00 65.81 381 PRO A CA 1
ATOM 2942 C C . PRO A 1 381 ? -33.605 18.181 -16.178 1.00 65.81 381 PRO A C 1
ATOM 2944 O O . PRO A 1 381 ? -34.803 17.903 -16.143 1.00 65.81 381 PRO A O 1
ATOM 2947 N N . PHE A 1 382 ? -33.019 18.724 -17.247 1.00 61.97 382 PHE A N 1
ATOM 2948 C CA . PHE A 1 382 ? -33.688 19.008 -18.525 1.00 61.97 382 PHE A CA 1
ATOM 2949 C C . PHE A 1 382 ? -34.887 19.982 -18.466 1.00 61.97 382 PHE A C 1
ATOM 2951 O O . PHE A 1 382 ? -35.653 20.055 -19.426 1.00 61.97 382 PHE A O 1
ATOM 2958 N N . ARG A 1 383 ? -35.057 20.774 -17.390 1.00 64.25 383 ARG A N 1
ATOM 2959 C CA . ARG A 1 383 ? -36.099 21.820 -17.312 1.00 64.25 383 ARG A CA 1
ATOM 2960 C C . ARG A 1 383 ? -35.542 23.192 -16.929 1.00 64.25 383 ARG A C 1
ATOM 2962 O O . ARG A 1 383 ? -35.127 23.430 -15.798 1.00 64.25 383 ARG A O 1
ATOM 2969 N N . SER A 1 384 ? -35.637 24.137 -17.860 1.00 56.53 384 SER A N 1
ATOM 2970 C CA . SER A 1 384 ? -35.344 25.556 -17.649 1.00 56.53 384 SER A CA 1
ATOM 2971 C C . SER A 1 384 ? -36.521 26.273 -16.969 1.00 56.53 384 SER A C 1
ATOM 2973 O O . SER A 1 384 ? -37.315 26.942 -17.628 1.00 56.53 384 SER A O 1
ATOM 2975 N N . GLY A 1 385 ? -36.661 26.125 -15.648 1.00 72.62 385 GLY A N 1
ATOM 2976 C CA . GLY A 1 385 ? -37.656 26.874 -14.872 1.00 72.62 385 GLY A CA 1
ATOM 2977 C C . GLY A 1 385 ? -38.067 26.230 -13.548 1.00 72.62 385 GLY A C 1
ATOM 2978 O O . GLY A 1 385 ? -37.568 25.175 -13.160 1.00 72.62 385 GLY A O 1
ATOM 2979 N N . ALA A 1 386 ? -39.003 26.879 -12.850 1.00 79.50 386 ALA A N 1
ATOM 2980 C CA . ALA A 1 386 ? -39.692 26.287 -11.707 1.00 79.50 386 ALA A CA 1
ATOM 2981 C C . ALA A 1 386 ? -40.805 25.349 -12.203 1.00 79.50 386 ALA A C 1
ATOM 2983 O O . ALA A 1 386 ? -41.630 25.757 -13.015 1.00 79.50 386 ALA A O 1
ATOM 2984 N N . SER A 1 387 ? -40.838 24.108 -11.716 1.00 81.25 387 SER A N 1
ATOM 2985 C CA . SER A 1 387 ? -41.873 23.118 -12.054 1.00 81.25 387 SER A CA 1
ATOM 2986 C C . SER A 1 387 ? -42.653 22.683 -10.816 1.00 81.25 387 SER A C 1
ATOM 2988 O O . SER A 1 387 ? -42.082 22.583 -9.729 1.00 81.25 387 SER A O 1
ATOM 2990 N N . ASN A 1 388 ? -43.937 22.369 -10.986 1.00 82.25 388 ASN A N 1
ATOM 2991 C CA . ASN A 1 388 ? -44.778 21.821 -9.923 1.00 82.25 388 ASN A CA 1
ATOM 2992 C C . ASN A 1 388 ? -44.349 20.390 -9.564 1.00 82.25 388 ASN A C 1
ATOM 2994 O O . ASN A 1 388 ? -44.224 19.525 -10.436 1.00 82.25 388 ASN A O 1
ATOM 2998 N N . VAL A 1 389 ? -44.167 20.132 -8.269 1.00 84.25 389 VAL A N 1
ATOM 2999 C CA . VAL A 1 389 ? -43.705 18.852 -7.716 1.00 84.25 389 VAL A CA 1
ATOM 3000 C C . VAL A 1 389 ? -44.501 18.449 -6.471 1.00 84.25 389 VAL A C 1
ATOM 3002 O O . VAL A 1 389 ? -45.026 19.287 -5.733 1.00 84.25 389 VAL A O 1
ATOM 3005 N N . ALA A 1 390 ? -44.575 17.140 -6.227 1.00 83.69 390 ALA A N 1
ATOM 3006 C CA . ALA A 1 390 ? -45.078 16.572 -4.982 1.00 83.69 390 ALA A CA 1
ATOM 3007 C C . ALA A 1 390 ? -43.895 16.261 -4.051 1.00 83.69 390 ALA A C 1
ATOM 3009 O O . ALA A 1 390 ? -43.027 15.451 -4.369 1.00 83.69 390 ALA A O 1
ATOM 3010 N N . ILE A 1 391 ? -43.855 16.912 -2.892 1.00 85.06 391 ILE A N 1
ATOM 3011 C CA . ILE A 1 391 ? -42.747 16.860 -1.936 1.00 85.06 391 ILE A CA 1
ATOM 3012 C C . ILE A 1 391 ? -43.143 15.929 -0.788 1.00 85.06 391 ILE A C 1
ATOM 3014 O O . ILE A 1 391 ? -44.027 16.257 0.007 1.00 85.06 391 ILE A O 1
ATOM 3018 N N . LYS A 1 392 ? -42.490 14.766 -0.681 1.00 85.38 392 LYS A N 1
ATOM 3019 C CA . LYS A 1 392 ? -42.666 13.836 0.445 1.00 85.38 392 LYS A CA 1
ATOM 3020 C C . LYS A 1 392 ? -41.698 14.196 1.573 1.00 85.38 392 LYS A C 1
ATOM 3022 O O . LYS A 1 392 ? -40.496 13.985 1.463 1.00 85.38 392 LYS A O 1
ATOM 3027 N N . MET A 1 393 ? -42.237 14.710 2.671 1.00 80.94 393 MET A N 1
ATOM 3028 C CA . MET A 1 393 ? -41.502 15.029 3.893 1.00 80.94 393 MET A CA 1
ATOM 3029 C C . MET A 1 393 ? -41.632 13.871 4.881 1.00 80.94 393 MET A C 1
ATOM 3031 O O . MET A 1 393 ? -42.740 13.499 5.270 1.00 80.94 393 MET A O 1
ATOM 3035 N N . VAL A 1 394 ? -40.505 13.297 5.291 1.00 79.94 394 VAL A N 1
ATOM 3036 C CA . VAL A 1 394 ? -40.453 12.262 6.334 1.00 79.94 394 VAL A CA 1
ATOM 3037 C C . VAL A 1 394 ? -40.478 12.957 7.700 1.00 79.94 394 VAL A C 1
ATOM 3039 O O . VAL A 1 394 ? -39.845 14.001 7.865 1.00 79.94 394 VAL A O 1
ATOM 3042 N N . LYS A 1 395 ? -41.229 12.420 8.669 1.00 72.19 395 LYS A N 1
ATOM 3043 C CA . LYS A 1 395 ? -41.120 12.882 10.064 1.00 72.19 395 LYS A CA 1
ATOM 3044 C C . LYS A 1 395 ? -39.764 12.422 10.614 1.00 72.19 395 LYS A C 1
ATOM 3046 O O . LYS A 1 395 ? -39.366 11.296 10.332 1.00 72.19 395 LYS A O 1
ATOM 3051 N N . ARG A 1 396 ? -39.066 13.304 11.332 1.00 55.41 396 ARG A N 1
ATOM 3052 C CA . ARG A 1 396 ? -37.920 12.905 12.161 1.00 55.41 396 ARG A CA 1
ATOM 3053 C C . ARG A 1 396 ? -38.411 12.185 13.408 1.00 55.41 396 ARG A C 1
ATOM 3055 O O . ARG A 1 396 ? -39.536 12.532 13.835 1.00 55.41 396 ARG A O 1
#

Radius of gyration: 41.51 Å; Cα contacts (8 Å, |Δi|>4): 532; chains: 1; bounding box: 124×75×95 Å

Secondary structure (DSSP, 8-state):
----S--GGG-EEEEEEE--SSSSPEEEEEEE---EEEEESSPPPPEEEETT--EEEE--EEEESPPEEEEEETTT--EEEESSEEEE-S-EEEEEEEE-SSSPPEEEEEEEEEEEEEEEEEEEEEEPPGGGG-TTSHHHHHHHHHHHHHHHHHHTT-TTEEEEEEEEEETTEEEEEEEEEESS---HHHHHHHHHHHHHHHSEETTEEEEEEEE------S-------------SHHHHHHHHHHHHHHHHHHHHHHHHHHHHHHHHS-S-----------------------------PPPP------------------------------------S----TT-S-----GGGEEEEEEEEEETTEEEEEEEE-S-TT-SS-EEEEEEEEP-